Protein AF-A0A944V9R2-F1 (afdb_monomer)

pLDDT: mean 80.05, std 14.33, range [33.31, 97.25]

Mean predicted aligned error: 14.97 Å

Nearest PDB structures (foldseek):
  4h67-assembly4_G  TM=6.822E-01  e=5.560E-15  Saccharomyces cerevisiae
  3ksx-assembly1_A  TM=6.917E-01  e=5.456E-13  Xanthomonas citri pv. citri str. 306
  3un6-assembly1_A  TM=7.271E-01  e=2.587E-11  Staphylococcus aureus subsp. aureus NCTC 8325
  2x26-assembly2_B  TM=6.191E-01  e=8.454E-12  Escherichia coli K-12
  2x26-assembly1_A  TM=6.223E-01  e=5.662E-11  Escherichia coli K-12

Secondary structure (DSSP, 8-state):
--HHHHHHHHTTS-HHHHHHHHHHHHHHHHHHHIIIIIHHHHHHHHHHHHHHHHHHHHHHHHHHHHS--HHHHHHHHHHHHHHHHHTTTSS--HHHHHS-HHHHHHHHHHHHHHHT-EEEEEEEEEE--TTSSEEEEEEEEEE-HHHHHHHHHHHHT-TT--EEEEEEEPPPBTTBEEEEEEEEEEPP--------TT-PPEEEEE-SSGGGHHHHHHHHTTHHHHTT--EEEEE--SHHHHHHHHHHTS-SEEEE-HHHHHHHHHTT--EEEEEEEEEEEEEEEEEEETT-S--SGGGGTTSEEEEESSSSHHHHHHHHHHHHT--GGGSEEEEE-HHHHHHHHHHTSSSEEEESS--HHHHHHTTEEEEEEEEEEEEEEEEEEEEEHHHHHH-HHHHHHHHHHHHHHHHHHHTT-HHHHHHHHHHS--SSTTHHHHHHHH-B---HHHHHHHHH-HHHH-HHHHHHHHHHTT-------HHHHS-HHHHHHHHHHHH--

Solvent-accessible surface area (backbone atoms only — not comparable to full-atom values): 27155 Å² total; per-residue (Å²): 144,65,78,79,59,59,64,64,62,64,71,75,50,54,77,66,55,54,50,52,50,51,52,51,52,51,50,54,50,51,52,52,46,41,60,70,54,47,49,58,48,51,52,52,49,52,57,47,51,55,50,48,53,51,49,51,55,49,49,52,57,47,51,63,66,64,47,66,50,70,68,52,48,50,48,47,57,47,50,49,51,49,51,19,48,48,60,37,65,78,62,69,36,65,38,51,26,59,37,60,74,68,60,53,53,55,51,57,50,49,39,21,63,77,28,65,28,45,76,75,46,76,45,75,67,76,48,82,55,96,89,53,61,42,38,27,33,41,36,33,37,38,21,48,74,68,22,44,54,45,32,52,50,49,48,60,57,33,57,42,46,36,45,78,74,44,76,48,75,46,80,68,49,101,86,30,30,42,34,41,39,32,31,34,42,42,34,66,85,71,74,81,72,80,74,66,86,88,64,83,58,46,29,33,23,39,84,89,48,77,55,46,40,33,61,55,31,22,56,75,72,39,39,38,59,76,55,79,34,57,74,43,60,26,56,33,60,37,62,70,50,36,43,53,30,47,71,70,61,69,25,38,26,31,62,35,19,70,61,48,51,42,54,31,44,62,73,67,48,62,48,29,52,76,45,71,47,20,36,35,69,40,45,35,27,40,33,29,36,68,86,52,92,62,79,55,78,78,63,38,62,81,32,36,35,27,32,57,42,65,53,62,60,60,62,53,48,50,52,51,27,53,75,72,74,46,53,76,88,40,38,47,78,41,67,30,55,78,70,50,37,59,52,31,31,74,70,65,75,22,67,31,30,45,45,60,91,74,54,70,71,61,33,49,73,73,49,26,37,76,69,46,77,50,57,67,70,95,38,64,44,56,33,25,39,32,29,29,44,65,49,50,69,77,37,49,70,54,54,49,39,48,51,53,37,32,49,55,32,28,53,35,50,69,68,57,34,69,68,47,43,51,43,34,30,63,68,56,58,42,36,60,96,54,36,36,59,53,45,62,67,57,43,45,53,67,54,71,71,58,41,48,50,32,74,68,34,69,80,64,55,42,57,63,66,50,49,54,51,37,50,75,71,69,44,90,71,53,98,74,53,66,73,72,32,32,53,63,70,56,54,50,58,54,49,58,60,57,76,77,111

Foldseek 3Di:
DPVVVVVVVQVPDDPVVNVVVVVVVVVVVVVVCCVVPVVVVVVVVVVVVVVVVVVVVVVVVVVVVVPQDVVRVVVVVVVQQVVLVVVQFQDAQQQALQDDPVVVVVQLVVLCVLLVKDWDDKDWQPDDDPPAQWGKIKTKIWAAPSSVVSSVLSVCLPSQRKAWDDKDWDDDDDGGIMIMTMIIRHHPPDPDPPPPPPDDAAEEADFLALLCLLVQLLVVVCLLVVLVHHYRYHHCFALVSVLVCQVVVVHQWYKAFLVSVFVSVVSVFQKAFQFWRWKFFAKKFKKAFLPAPDQDPVVQFVFEEEEERHDCLVVLVLVVCVVVVHAPVRHHYDYDRPSVQLSCRVVVSGGIYIGPDDDQVSQVSSSMHGNDMDGPPRDITIMTIMGGPVSCVVPVSSVLSVVVSSLVLLVCLLVVPVSSLVSSCVNNVGGPPCSSVSSSVRIHRDHLVVRLVLLVDCVNVVSVVSQVSCVVSVHDGRPDDSCSRHPPVSSVVSVVVSVVD

Structure (mmCIF, N/CA/C/O backbone):
data_AF-A0A944V9R2-F1
#
_entry.id   AF-A0A944V9R2-F1
#
loop_
_atom_site.group_PDB
_atom_site.id
_atom_site.type_symbol
_atom_site.label_atom_id
_atom_site.label_alt_id
_atom_site.label_comp_id
_atom_site.label_asym_id
_atom_site.label_entity_id
_atom_site.label_seq_id
_atom_site.pdbx_PDB_ins_code
_atom_site.Cartn_x
_atom_site.Cartn_y
_atom_site.Cartn_z
_atom_site.occupancy
_atom_site.B_iso_or_equiv
_atom_site.auth_seq_id
_atom_site.auth_comp_id
_atom_site.auth_asym_id
_atom_site.auth_atom_id
_atom_site.pdbx_PDB_model_num
ATOM 1 N N . MET A 1 1 ? -3.590 116.584 5.215 1.00 44.97 1 MET A N 1
ATOM 2 C CA . MET A 1 1 ? -2.658 117.685 4.865 1.00 44.97 1 MET A CA 1
ATOM 3 C C . MET A 1 1 ? -1.221 117.370 5.314 1.00 44.97 1 MET A C 1
ATOM 5 O O . MET A 1 1 ? -0.633 118.137 6.057 1.00 44.97 1 MET A O 1
ATOM 9 N N . SER A 1 2 ? -0.635 116.249 4.869 1.00 48.84 2 SER A N 1
ATOM 10 C CA . SER A 1 2 ? 0.751 115.862 5.223 1.00 48.84 2 SER A CA 1
ATOM 11 C C . SER A 1 2 ? 1.578 115.396 4.008 1.00 48.84 2 SER A C 1
ATOM 13 O O . SER A 1 2 ? 2.791 115.563 4.000 1.00 48.84 2 SER A O 1
ATOM 15 N N . SER A 1 3 ? 0.943 114.962 2.909 1.00 48.09 3 SER A N 1
ATOM 16 C CA . SER A 1 3 ? 1.646 114.570 1.672 1.00 48.09 3 SER A CA 1
ATOM 17 C C . SER A 1 3 ? 2.225 115.739 0.859 1.00 48.09 3 SER A C 1
ATOM 19 O O . SER A 1 3 ? 3.111 115.531 0.037 1.00 48.09 3 SER A O 1
ATOM 21 N N . ALA A 1 4 ? 1.768 116.976 1.087 1.00 49.25 4 ALA A N 1
ATOM 22 C CA . ALA A 1 4 ? 2.236 118.150 0.342 1.00 49.25 4 ALA A CA 1
ATOM 23 C C . ALA A 1 4 ? 3.574 118.721 0.860 1.00 49.25 4 ALA A C 1
ATOM 25 O O . ALA A 1 4 ? 4.221 119.498 0.160 1.00 49.25 4 ALA A O 1
ATOM 26 N N . MET A 1 5 ? 4.015 118.337 2.066 1.00 49.12 5 MET A N 1
ATOM 27 C CA . MET A 1 5 ? 5.263 118.841 2.660 1.00 49.12 5 MET A CA 1
ATOM 28 C C . MET A 1 5 ? 6.480 117.962 2.342 1.00 49.12 5 MET A C 1
ATOM 30 O O . MET A 1 5 ? 7.598 118.466 2.250 1.00 49.12 5 MET A O 1
ATOM 34 N N . THR A 1 6 ? 6.276 116.667 2.094 1.00 52.25 6 THR A N 1
ATOM 35 C CA . THR A 1 6 ? 7.357 115.708 1.814 1.00 52.25 6 THR A CA 1
ATOM 36 C C . THR A 1 6 ? 8.039 115.973 0.467 1.00 52.25 6 THR A C 1
ATOM 38 O O . THR A 1 6 ? 9.244 115.769 0.331 1.00 52.25 6 THR A O 1
ATOM 41 N N . GLY A 1 7 ? 7.305 116.517 -0.512 1.00 53.50 7 GLY A N 1
ATOM 42 C CA . GLY A 1 7 ? 7.849 116.859 -1.831 1.00 53.50 7 GLY A CA 1
ATOM 43 C C . GLY A 1 7 ? 8.889 117.989 -1.817 1.00 53.50 7 GLY A C 1
ATOM 44 O O . GLY A 1 7 ? 9.796 117.981 -2.645 1.00 53.50 7 GLY A O 1
ATOM 45 N N . ARG A 1 8 ? 8.815 118.929 -0.858 1.00 54.03 8 ARG A N 1
ATOM 46 C CA . ARG A 1 8 ? 9.769 120.056 -0.755 1.00 54.03 8 ARG A CA 1
ATOM 47 C C . ARG A 1 8 ? 11.075 119.707 -0.038 1.00 54.03 8 ARG A C 1
ATOM 49 O O . ARG A 1 8 ? 12.083 120.357 -0.296 1.00 54.03 8 ARG A O 1
ATOM 56 N N . LEU A 1 9 ? 11.084 118.687 0.821 1.00 55.47 9 LEU A N 1
ATOM 57 C CA . LEU A 1 9 ? 12.296 118.242 1.527 1.00 55.47 9 LEU A CA 1
ATOM 58 C C . LEU A 1 9 ? 13.218 117.389 0.640 1.00 55.47 9 LEU A C 1
ATOM 60 O O . LEU A 1 9 ? 14.435 11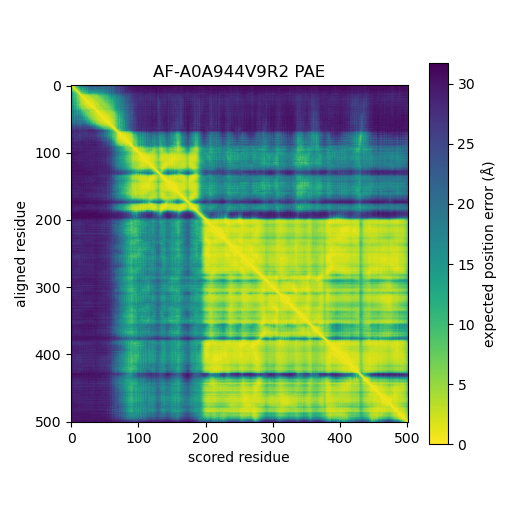7.431 0.796 1.00 55.47 9 LEU A O 1
ATOM 64 N N . LEU A 1 10 ? 12.664 116.669 -0.341 1.00 57.03 10 LEU A N 1
ATOM 65 C CA . LEU A 1 10 ? 13.446 115.854 -1.282 1.00 57.03 10 LEU A CA 1
ATOM 66 C C . LEU A 1 10 ? 14.134 116.684 -2.384 1.00 57.03 10 LEU A C 1
ATOM 68 O O . LEU A 1 10 ? 15.138 116.238 -2.944 1.00 57.03 10 LEU A O 1
ATOM 72 N N . SER A 1 11 ? 13.645 117.895 -2.687 1.00 59.62 11 SER A N 1
ATOM 73 C CA . SER A 1 11 ? 14.225 118.768 -3.723 1.00 59.62 11 SER A CA 1
ATOM 74 C C . SER A 1 11 ? 15.473 119.542 -3.280 1.00 59.62 11 SER A C 1
ATOM 76 O O . SER A 1 11 ? 16.235 119.979 -4.138 1.00 59.62 11 SER A O 1
ATOM 78 N N . SER A 1 12 ? 15.716 119.693 -1.971 1.00 60.75 12 SER A N 1
ATOM 79 C CA . SER A 1 12 ? 16.898 120.388 -1.426 1.00 60.75 12 SER A CA 1
ATOM 80 C C . SER A 1 12 ? 18.049 119.451 -1.040 1.00 60.75 12 SER A C 1
ATOM 82 O O . SER A 1 12 ? 19.065 119.910 -0.524 1.00 60.75 12 SER A O 1
ATOM 84 N N . MET A 1 13 ? 17.913 118.142 -1.274 1.00 66.00 13 MET A N 1
ATOM 85 C CA . MET A 1 13 ? 18.943 117.155 -0.942 1.00 66.00 13 MET A CA 1
ATOM 86 C C . MET A 1 13 ? 19.993 117.022 -2.049 1.00 66.00 13 MET A C 1
ATOM 88 O O . MET A 1 13 ? 19.675 116.903 -3.245 1.00 66.00 13 MET A O 1
ATOM 92 N N . THR A 1 14 ? 21.265 116.989 -1.645 1.00 74.62 14 THR A N 1
ATOM 93 C CA . THR A 1 14 ? 22.380 116.814 -2.578 1.00 74.62 14 THR A CA 1
ATOM 94 C C . THR A 1 14 ? 22.267 115.461 -3.303 1.00 74.62 14 THR A C 1
ATOM 96 O O . THR A 1 14 ? 21.642 114.522 -2.796 1.00 74.62 14 THR A O 1
ATOM 99 N N . PRO A 1 15 ? 22.837 115.311 -4.514 1.00 73.19 15 PRO A N 1
ATOM 100 C CA . PRO A 1 15 ? 22.752 114.056 -5.266 1.00 73.19 15 PRO A CA 1
ATOM 101 C C . PRO A 1 15 ? 23.300 112.840 -4.499 1.00 73.19 15 PRO A C 1
ATOM 103 O O . PRO A 1 15 ? 22.828 111.723 -4.710 1.00 73.19 15 PRO A O 1
ATOM 106 N N . ARG A 1 16 ? 24.276 113.053 -3.599 1.00 75.62 16 ARG A N 1
ATOM 107 C CA . ARG A 1 16 ? 24.830 112.005 -2.727 1.00 75.62 16 ARG A CA 1
ATOM 108 C C . ARG A 1 16 ? 23.812 111.539 -1.687 1.00 75.62 16 ARG A C 1
ATOM 110 O O . ARG A 1 16 ? 23.606 110.335 -1.568 1.00 75.62 16 ARG A O 1
ATOM 117 N N . ASP A 1 17 ? 23.113 112.461 -1.031 1.00 76.25 17 ASP A N 1
ATOM 118 C CA . ASP A 1 17 ? 22.132 112.124 0.011 1.00 76.25 17 ASP A CA 1
ATOM 119 C C . ASP A 1 17 ? 20.909 111.405 -0.566 1.00 76.25 17 ASP A C 1
ATOM 121 O O . ASP A 1 17 ? 20.413 110.448 0.023 1.00 76.25 17 ASP A O 1
ATOM 125 N N . ARG A 1 18 ? 20.470 111.782 -1.775 1.00 75.44 18 ARG A N 1
ATOM 126 C CA . ARG A 1 18 ? 19.395 111.066 -2.487 1.00 75.44 18 ARG A CA 1
ATOM 127 C C . ARG A 1 18 ? 19.779 109.633 -2.850 1.00 75.44 18 ARG A C 1
ATOM 129 O O . ARG A 1 18 ? 18.946 108.736 -2.734 1.00 75.44 18 ARG A O 1
ATOM 136 N N . ARG A 1 19 ? 21.033 109.395 -3.258 1.00 76.44 19 ARG A N 1
ATOM 137 C CA . ARG A 1 19 ? 21.536 108.030 -3.493 1.00 76.44 19 ARG A CA 1
ATOM 138 C C . ARG A 1 19 ? 21.630 107.236 -2.192 1.00 76.44 19 ARG A C 1
ATOM 140 O O . ARG A 1 19 ? 21.209 106.086 -2.178 1.00 76.44 19 ARG A O 1
ATOM 147 N N . ALA A 1 20 ? 22.119 107.844 -1.110 1.00 78.56 20 ALA A N 1
ATOM 148 C CA . ALA A 1 20 ? 22.187 107.194 0.197 1.00 78.56 20 ALA A CA 1
ATOM 149 C C . ALA A 1 20 ? 20.789 106.808 0.712 1.00 78.56 20 ALA A C 1
ATOM 151 O O . ALA A 1 20 ? 20.583 105.665 1.111 1.00 78.56 20 ALA A O 1
ATOM 152 N N . LEU A 1 21 ? 19.805 107.709 0.610 1.00 81.25 21 LEU A N 1
ATOM 153 C CA . LEU A 1 21 ? 18.418 107.431 0.991 1.00 81.25 21 LEU A CA 1
ATOM 154 C C . LEU A 1 21 ? 17.801 106.314 0.135 1.00 81.25 21 LEU A C 1
ATOM 156 O O . LEU A 1 21 ? 17.108 105.454 0.667 1.00 81.25 21 LEU A O 1
ATOM 160 N N . GLY A 1 22 ? 18.081 106.291 -1.173 1.00 79.56 22 GLY A N 1
ATOM 161 C CA . GLY A 1 22 ? 17.630 105.224 -2.069 1.00 79.56 22 GLY A CA 1
ATOM 162 C C . GLY A 1 22 ? 18.219 103.855 -1.717 1.00 79.56 22 GLY A C 1
ATOM 163 O O . GLY A 1 22 ? 17.495 102.863 -1.713 1.00 79.56 22 GLY A O 1
ATOM 164 N N . ILE A 1 23 ? 19.507 103.801 -1.357 1.00 82.56 23 ILE A N 1
ATOM 165 C CA . ILE A 1 23 ? 20.166 102.565 -0.907 1.00 82.56 23 ILE A CA 1
ATOM 166 C C . ILE A 1 23 ? 19.568 102.093 0.421 1.00 82.56 23 ILE A C 1
ATOM 168 O O . ILE A 1 23 ? 19.238 100.918 0.551 1.00 82.56 23 ILE A O 1
ATOM 172 N N . VAL A 1 24 ? 19.370 102.997 1.386 1.00 82.62 24 VAL A N 1
ATOM 173 C CA . VAL A 1 24 ? 18.773 102.657 2.688 1.00 82.62 24 VAL A CA 1
ATOM 174 C C . VAL A 1 24 ? 17.324 102.196 2.525 1.00 82.62 24 VAL A C 1
ATOM 176 O O . VAL A 1 24 ? 16.942 101.184 3.104 1.00 82.62 24 VAL A O 1
ATOM 179 N N . ALA A 1 25 ? 16.526 102.878 1.702 1.00 81.94 25 ALA A N 1
ATOM 180 C CA . ALA A 1 25 ? 15.152 102.474 1.415 1.00 81.94 25 ALA A CA 1
ATOM 181 C C . ALA A 1 25 ? 15.094 101.108 0.711 1.00 81.94 25 ALA A C 1
ATOM 183 O O . ALA A 1 25 ? 14.278 100.269 1.082 1.00 81.94 25 ALA A O 1
ATOM 184 N N . GLY A 1 26 ? 15.986 100.855 -0.252 1.00 84.81 26 GLY A N 1
ATOM 185 C CA . GLY A 1 26 ? 16.107 99.554 -0.911 1.00 84.81 26 GLY A CA 1
ATOM 186 C C . GLY A 1 26 ? 16.527 98.441 0.051 1.00 84.81 26 GLY A C 1
ATOM 187 O O . GLY A 1 26 ? 15.966 97.350 0.009 1.00 84.81 26 GLY A O 1
ATOM 188 N N . PHE A 1 27 ? 17.455 98.725 0.966 1.00 85.06 27 PHE A N 1
ATOM 189 C CA . PHE A 1 27 ? 17.895 97.778 1.989 1.00 85.06 27 PHE A CA 1
ATOM 190 C C . PHE A 1 27 ? 16.782 97.462 2.997 1.00 85.06 27 PHE A C 1
ATOM 192 O O . PHE A 1 27 ? 16.532 96.297 3.293 1.00 85.06 27 PHE A O 1
ATOM 199 N N . LEU A 1 28 ? 16.049 98.479 3.463 1.00 84.75 28 LEU A N 1
ATOM 200 C CA . LEU A 1 28 ? 14.886 98.290 4.335 1.00 84.75 28 LEU A CA 1
ATOM 201 C C . LEU A 1 28 ? 13.766 97.514 3.634 1.00 84.75 28 LEU A C 1
ATOM 203 O O . LEU A 1 28 ? 13.146 96.654 4.254 1.00 84.75 28 LEU A O 1
ATOM 207 N N . PHE A 1 29 ? 13.532 97.768 2.344 1.00 85.50 29 PHE A N 1
ATOM 208 C CA . PHE A 1 29 ? 12.572 97.001 1.554 1.00 85.50 29 PHE A CA 1
ATOM 209 C C . PHE A 1 29 ? 13.010 95.542 1.388 1.00 85.50 29 PHE A C 1
ATOM 211 O O . PHE A 1 29 ? 12.185 94.648 1.534 1.00 85.50 29 PHE A O 1
ATOM 218 N N . ALA A 1 30 ? 14.298 95.282 1.149 1.00 83.44 30 ALA A N 1
ATOM 219 C CA . ALA A 1 30 ? 14.833 93.925 1.065 1.00 83.44 30 ALA A CA 1
ATOM 220 C C . ALA A 1 30 ? 14.704 93.170 2.398 1.00 83.44 30 ALA A C 1
ATOM 222 O O . ALA A 1 30 ? 14.310 92.006 2.398 1.00 83.44 30 ALA A O 1
ATOM 223 N N . ILE A 1 31 ? 14.958 93.837 3.530 1.00 83.19 31 ILE A N 1
ATOM 224 C CA . ILE A 1 31 ? 14.744 93.261 4.866 1.00 83.19 31 ILE A CA 1
ATOM 225 C C . ILE A 1 31 ? 13.263 92.953 5.087 1.00 83.19 31 ILE A C 1
ATOM 227 O O . ILE A 1 31 ? 12.929 91.848 5.503 1.00 83.19 31 ILE A O 1
ATOM 231 N N . ALA A 1 32 ? 12.371 93.900 4.784 1.00 82.06 32 ALA A N 1
ATOM 232 C CA . ALA A 1 32 ? 10.932 93.697 4.929 1.00 82.06 32 ALA A CA 1
ATOM 233 C C . ALA A 1 32 ? 10.415 92.578 4.011 1.00 82.06 32 ALA A C 1
ATOM 235 O O . ALA A 1 32 ? 9.588 91.774 4.426 1.00 82.06 32 ALA A O 1
ATOM 236 N N . ALA A 1 33 ? 10.922 92.485 2.780 1.00 80.94 33 ALA A N 1
ATOM 237 C CA . ALA A 1 33 ? 10.593 91.403 1.860 1.00 80.94 33 ALA A CA 1
ATOM 238 C C . ALA A 1 33 ? 11.100 90.051 2.382 1.00 80.94 33 ALA A C 1
ATOM 240 O O . ALA A 1 33 ? 10.373 89.064 2.319 1.00 80.94 33 ALA A O 1
ATOM 241 N N . TYR A 1 34 ? 12.307 89.998 2.948 1.00 82.38 34 TYR A N 1
ATOM 242 C CA . TYR A 1 34 ? 12.855 88.778 3.539 1.00 82.38 34 TYR A CA 1
ATOM 243 C C . TYR A 1 34 ? 12.006 88.286 4.723 1.00 82.38 34 TYR A C 1
ATOM 245 O O . TYR A 1 34 ? 11.611 87.120 4.747 1.00 82.38 34 TYR A O 1
ATOM 253 N N . THR A 1 35 ? 11.647 89.175 5.655 1.00 80.94 35 THR A N 1
ATOM 254 C CA . THR A 1 35 ? 10.850 88.814 6.843 1.00 80.94 35 THR A CA 1
ATOM 255 C C . THR A 1 35 ? 9.388 88.507 6.514 1.00 80.94 35 THR A C 1
ATOM 257 O O . THR A 1 35 ? 8.779 87.647 7.140 1.00 80.94 35 THR A O 1
ATOM 260 N N . GLN A 1 36 ? 8.801 89.167 5.511 1.00 81.56 36 GLN A N 1
ATOM 261 C CA . GLN A 1 36 ? 7.392 88.957 5.147 1.00 81.56 36 GLN A CA 1
ATOM 262 C C . GLN A 1 36 ? 7.176 87.788 4.176 1.00 81.56 36 GLN A C 1
ATOM 264 O O . GLN A 1 36 ? 6.099 87.194 4.188 1.00 81.56 36 GLN A O 1
ATOM 269 N N . LEU A 1 37 ? 8.151 87.454 3.321 1.00 79.62 37 LEU A N 1
ATOM 270 C CA . LEU A 1 37 ? 7.985 86.419 2.287 1.00 79.62 37 LEU A CA 1
ATOM 271 C C . LEU A 1 37 ? 8.804 85.162 2.563 1.00 79.62 37 LEU A C 1
ATOM 273 O O . LEU A 1 37 ? 8.273 84.059 2.452 1.00 79.62 37 LEU A O 1
ATOM 277 N N . ILE A 1 38 ? 10.086 85.307 2.902 1.00 78.69 38 ILE A N 1
ATOM 278 C CA . ILE A 1 38 ? 11.012 84.169 2.970 1.00 78.69 38 ILE A CA 1
ATOM 279 C C . ILE A 1 38 ? 10.901 83.470 4.322 1.00 78.69 38 ILE A C 1
ATOM 281 O O . ILE A 1 38 ? 10.745 82.253 4.367 1.00 78.69 38 ILE A O 1
ATOM 285 N N . GLU A 1 39 ? 10.901 84.223 5.419 1.00 82.56 39 GLU A N 1
ATOM 286 C CA . GLU A 1 39 ? 10.833 83.661 6.773 1.00 82.56 39 GLU A CA 1
ATOM 287 C C . GLU A 1 39 ? 9.579 82.784 7.014 1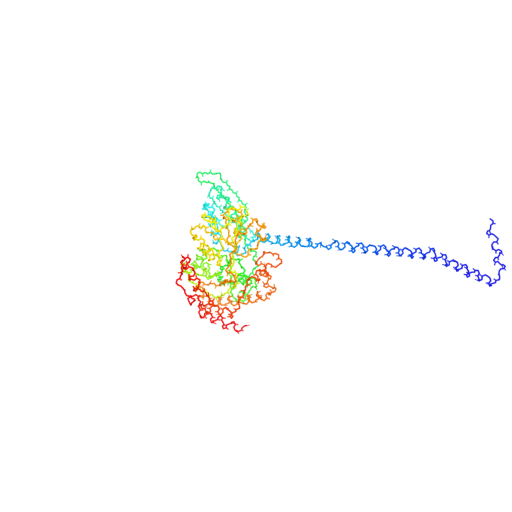.00 82.56 39 GLU A C 1
ATOM 289 O O . GLU A 1 39 ? 9.726 81.654 7.493 1.00 82.56 39 GLU A O 1
ATOM 294 N N . PRO A 1 40 ? 8.356 83.168 6.581 1.00 83.38 40 PRO A N 1
ATOM 295 C CA . PRO A 1 40 ? 7.179 82.307 6.716 1.00 83.38 40 PRO A CA 1
ATOM 296 C C . PRO A 1 40 ? 7.238 81.058 5.830 1.00 83.38 40 PRO A C 1
ATOM 298 O O . PRO A 1 40 ? 6.659 80.028 6.181 1.00 83.38 40 PRO A O 1
ATOM 301 N N . LEU A 1 41 ? 7.907 81.133 4.673 1.00 79.75 41 LEU A N 1
ATOM 302 C CA . LEU A 1 41 ? 8.103 79.985 3.785 1.00 79.75 41 LEU A CA 1
ATOM 303 C C . LEU A 1 41 ? 9.083 78.980 4.387 1.00 79.75 41 LEU A C 1
ATOM 305 O O . LEU A 1 41 ? 8.798 77.784 4.354 1.00 79.75 41 LEU A O 1
ATOM 309 N N . VAL A 1 42 ? 10.179 79.453 4.985 1.00 80.50 42 VAL A N 1
ATOM 310 C CA . VAL A 1 42 ? 11.137 78.603 5.706 1.00 80.50 42 VAL A CA 1
ATOM 311 C C . VAL A 1 42 ? 10.436 77.901 6.867 1.00 80.50 42 VAL A C 1
ATOM 313 O O . VAL A 1 42 ? 10.475 76.676 6.945 1.00 80.50 42 VAL A O 1
ATOM 316 N N . PHE A 1 43 ? 9.666 78.632 7.677 1.00 82.38 43 PHE A N 1
ATOM 317 C CA . PHE A 1 43 ? 8.908 78.038 8.781 1.00 82.38 43 PHE A CA 1
ATOM 318 C C . PHE A 1 43 ? 7.861 77.011 8.307 1.00 82.38 43 PHE A C 1
ATOM 320 O O . PHE A 1 43 ? 7.662 75.950 8.909 1.00 82.38 43 PHE A O 1
ATOM 327 N N . ARG A 1 44 ? 7.174 77.279 7.187 1.00 82.31 44 ARG A N 1
ATOM 328 C CA . ARG A 1 44 ? 6.249 76.309 6.575 1.00 82.31 44 ARG A CA 1
ATOM 329 C C . ARG A 1 44 ? 6.972 75.069 6.055 1.00 82.31 44 ARG A C 1
ATOM 331 O O . ARG A 1 44 ? 6.429 73.976 6.180 1.00 82.31 44 ARG A O 1
ATOM 338 N N . PHE A 1 45 ? 8.164 75.227 5.493 1.00 82.56 45 PHE A N 1
ATOM 339 C CA . PHE A 1 45 ? 8.965 74.120 4.988 1.00 82.56 45 PHE A CA 1
ATOM 340 C C . PHE A 1 45 ? 9.507 73.248 6.127 1.00 82.56 45 PHE A C 1
ATOM 342 O O . PHE A 1 45 ? 9.331 72.032 6.094 1.00 82.56 45 PHE A O 1
ATOM 349 N N . GLU A 1 46 ? 10.057 73.855 7.180 1.00 86.06 46 GLU A N 1
ATOM 350 C CA . GLU A 1 46 ? 10.519 73.145 8.379 1.00 86.06 46 GLU A CA 1
ATOM 351 C C . GLU A 1 46 ? 9.365 72.411 9.072 1.00 86.06 46 GLU A C 1
ATOM 353 O O . GLU A 1 46 ? 9.455 71.214 9.340 1.00 86.06 46 GLU A O 1
ATOM 358 N N . SER A 1 47 ? 8.216 73.069 9.254 1.00 83.81 47 SER A N 1
ATOM 359 C CA . SER A 1 47 ? 7.039 72.415 9.845 1.00 83.81 47 SER A CA 1
ATOM 360 C C . SER A 1 47 ? 6.423 71.326 8.954 1.00 83.81 47 SER A C 1
ATOM 362 O O . SER A 1 47 ? 5.736 70.434 9.464 1.00 83.81 47 SER A O 1
ATOM 364 N N . ALA A 1 48 ? 6.636 71.371 7.635 1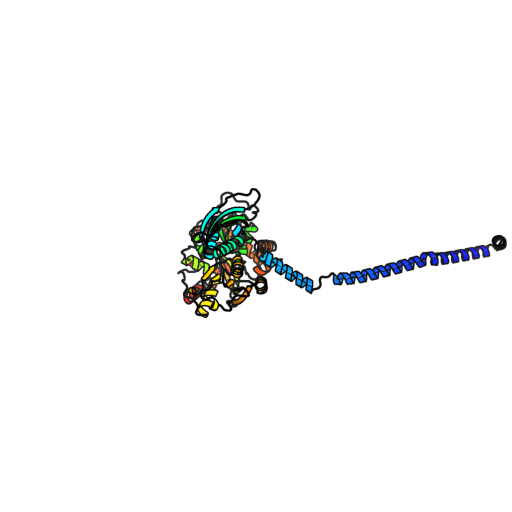.00 82.12 48 ALA A N 1
ATOM 365 C CA . ALA A 1 48 ? 6.264 70.295 6.720 1.00 82.12 48 ALA A CA 1
ATOM 366 C C . ALA A 1 48 ? 7.243 69.114 6.813 1.00 82.12 48 ALA A C 1
ATOM 368 O O . ALA A 1 48 ? 6.795 67.967 6.854 1.00 82.12 48 ALA A O 1
ATOM 369 N N . LEU A 1 49 ? 8.548 69.384 6.924 1.00 83.31 49 LEU A N 1
ATOM 370 C CA . LEU A 1 49 ? 9.575 68.371 7.175 1.00 83.31 49 LEU A CA 1
ATOM 371 C C . LEU A 1 49 ? 9.332 67.650 8.503 1.00 83.31 49 LEU A C 1
ATOM 373 O O . LEU A 1 49 ? 9.272 66.428 8.521 1.00 83.31 49 LEU A O 1
ATOM 377 N N . GLU A 1 50 ? 9.062 68.372 9.591 1.00 86.62 50 GLU A N 1
ATOM 378 C CA . GLU A 1 50 ? 8.744 67.757 10.887 1.00 86.62 50 GLU A CA 1
ATOM 379 C C . GLU A 1 50 ? 7.457 66.922 10.863 1.00 86.62 50 GLU A C 1
ATOM 381 O O . GLU A 1 50 ? 7.333 65.923 11.578 1.00 86.62 50 GLU A O 1
ATOM 386 N N . ARG A 1 51 ? 6.454 67.335 10.076 1.00 84.00 51 ARG A N 1
ATOM 387 C CA . ARG A 1 51 ? 5.233 66.540 9.877 1.00 84.00 51 ARG A CA 1
ATOM 388 C C . ARG A 1 51 ? 5.525 65.267 9.096 1.00 84.00 51 ARG A C 1
ATOM 390 O O . ARG A 1 51 ? 5.006 64.219 9.474 1.00 84.00 51 ARG A O 1
ATOM 397 N N . ARG A 1 52 ? 6.359 65.345 8.056 1.00 82.31 52 ARG A N 1
ATOM 398 C CA . ARG A 1 52 ? 6.809 64.183 7.287 1.00 82.31 52 ARG A CA 1
ATOM 399 C C . ARG A 1 52 ? 7.611 63.221 8.164 1.00 82.31 52 ARG A C 1
ATOM 401 O O . ARG A 1 52 ? 7.268 62.049 8.204 1.00 82.31 52 ARG A O 1
ATOM 408 N N . ASP A 1 53 ? 8.577 63.714 8.932 1.00 83.00 53 ASP A N 1
ATOM 409 C CA . ASP A 1 53 ? 9.384 62.908 9.857 1.00 83.00 53 ASP A CA 1
ATOM 410 C C . ASP A 1 53 ? 8.520 62.210 10.914 1.00 83.00 53 ASP A C 1
ATOM 412 O O . ASP A 1 53 ? 8.704 61.030 11.212 1.00 83.00 53 ASP A O 1
ATOM 416 N N . ARG A 1 54 ? 7.530 62.917 11.478 1.00 83.56 54 ARG A N 1
ATOM 417 C CA . ARG A 1 54 ? 6.564 62.309 12.405 1.00 83.56 54 ARG A CA 1
ATOM 418 C C . ARG A 1 54 ? 5.695 61.259 11.724 1.00 83.56 54 ARG A C 1
ATOM 420 O O . ARG A 1 54 ? 5.430 60.228 12.337 1.00 83.56 54 ARG A O 1
ATOM 427 N N . ALA A 1 55 ? 5.265 61.497 10.487 1.00 76.75 55 ALA A N 1
ATOM 428 C CA . ALA A 1 55 ? 4.496 60.531 9.712 1.00 76.75 55 ALA A CA 1
ATOM 429 C C . ALA A 1 55 ? 5.331 59.293 9.344 1.00 76.75 55 ALA A C 1
ATOM 431 O O . ALA A 1 55 ? 4.820 58.185 9.455 1.00 76.75 55 ALA A O 1
ATOM 432 N N . GLU A 1 56 ? 6.610 59.453 8.991 1.00 77.62 56 GLU A N 1
ATOM 433 C CA . GLU A 1 56 ? 7.545 58.352 8.725 1.00 77.62 56 GLU A CA 1
ATOM 434 C C . GLU A 1 56 ? 7.861 57.556 10.001 1.00 77.62 56 GLU A C 1
ATOM 436 O O . GLU A 1 56 ? 7.835 56.329 9.979 1.00 77.62 56 GLU A O 1
ATOM 441 N N . ARG A 1 57 ? 8.063 58.210 11.154 1.00 76.56 57 ARG A N 1
ATOM 442 C CA . ARG A 1 57 ? 8.237 57.509 12.444 1.00 76.56 57 ARG A CA 1
ATOM 443 C C . ARG A 1 57 ? 6.965 56.783 12.882 1.00 76.56 57 ARG A C 1
ATOM 445 O O . ARG A 1 57 ? 7.039 55.666 13.393 1.00 76.56 57 ARG A O 1
ATOM 452 N N . ALA A 1 58 ? 5.796 57.386 12.663 1.00 73.06 58 ALA A N 1
ATOM 453 C CA . ALA A 1 58 ? 4.517 56.731 12.912 1.00 73.06 58 ALA A CA 1
ATOM 454 C C . ALA A 1 58 ? 4.316 55.538 11.966 1.00 73.06 58 ALA A C 1
ATOM 456 O O . ALA A 1 58 ? 3.955 54.460 12.434 1.00 73.06 58 ALA A O 1
ATOM 457 N N . SER A 1 59 ? 4.599 55.687 10.665 1.00 62.75 59 SER A N 1
ATOM 458 C CA . SER A 1 59 ? 4.468 54.608 9.680 1.00 62.75 59 SER A CA 1
ATOM 459 C C . SER A 1 59 ? 5.465 53.477 9.931 1.00 62.75 59 SER A C 1
ATOM 461 O O . SER A 1 59 ? 5.077 52.321 9.819 1.00 62.75 59 SER A O 1
ATOM 463 N N . ALA A 1 60 ? 6.691 53.771 10.377 1.00 63.66 60 ALA A N 1
ATOM 464 C CA . ALA A 1 60 ? 7.664 52.767 10.803 1.00 63.66 60 ALA A CA 1
ATOM 465 C C . ALA A 1 60 ? 7.162 51.969 12.022 1.00 63.66 60 ALA A C 1
ATOM 467 O O . ALA A 1 60 ? 7.264 50.742 12.047 1.00 63.66 60 ALA A O 1
ATOM 468 N N . GLY A 1 61 ? 6.531 52.641 12.994 1.00 60.28 61 GLY A N 1
ATOM 469 C CA . GLY A 1 61 ? 5.863 51.985 14.122 1.00 60.28 61 GLY A CA 1
ATOM 470 C C . GLY A 1 61 ? 4.648 51.141 13.708 1.00 60.28 61 GLY A C 1
ATOM 471 O O . GLY A 1 61 ? 4.413 50.072 14.275 1.00 60.28 61 GLY A O 1
ATOM 472 N N . TYR A 1 62 ? 3.892 51.573 12.692 1.00 55.34 62 TYR A N 1
ATOM 473 C CA . TYR A 1 62 ? 2.808 50.780 12.100 1.00 55.34 62 TYR A CA 1
ATOM 474 C C . TYR A 1 62 ? 3.335 49.597 11.274 1.00 55.34 62 TYR A C 1
ATOM 476 O O . TYR A 1 62 ? 2.788 48.507 11.391 1.00 55.34 62 TYR A O 1
ATOM 484 N N . ALA A 1 63 ? 4.428 49.747 10.523 1.00 50.34 63 ALA A N 1
ATOM 485 C CA . ALA A 1 63 ? 5.070 48.667 9.772 1.00 50.34 63 ALA A CA 1
ATOM 486 C C . ALA A 1 63 ? 5.592 47.559 10.703 1.00 50.34 63 ALA A C 1
ATOM 488 O O . ALA A 1 63 ? 5.474 46.376 10.389 1.00 50.34 63 ALA A O 1
ATOM 489 N N . GLN A 1 64 ? 6.072 47.922 11.897 1.00 51.88 64 GLN A N 1
ATOM 490 C CA . GLN A 1 64 ? 6.430 46.962 12.947 1.00 51.88 64 GLN A CA 1
ATOM 491 C C . GLN A 1 64 ? 5.215 46.240 13.555 1.00 51.88 64 GLN A C 1
ATOM 493 O O . GLN A 1 64 ? 5.351 45.099 13.986 1.00 51.88 64 GLN A O 1
ATOM 498 N N . LYS A 1 65 ? 4.030 46.869 13.567 1.00 48.59 65 LYS A N 1
ATOM 499 C CA . LYS A 1 65 ? 2.759 46.240 13.981 1.00 48.59 65 LYS A CA 1
ATOM 500 C C . LYS A 1 65 ? 2.092 45.413 12.873 1.00 48.59 65 LYS A C 1
ATOM 502 O O . LYS A 1 65 ? 1.278 44.550 13.189 1.00 48.59 65 LYS A O 1
ATOM 507 N N . ILE A 1 66 ? 2.405 45.693 11.604 1.00 48.75 66 ILE A N 1
ATOM 508 C CA . ILE A 1 66 ? 1.884 44.987 10.419 1.00 48.75 66 ILE A CA 1
ATOM 509 C C . ILE A 1 66 ? 2.761 43.785 10.040 1.00 48.75 66 ILE A C 1
ATOM 511 O O . ILE A 1 66 ? 2.255 42.856 9.414 1.00 48.75 66 ILE A O 1
ATOM 515 N N . ARG A 1 67 ? 4.029 43.722 10.480 1.00 53.47 67 ARG A N 1
ATOM 516 C CA . ARG A 1 67 ? 4.734 42.433 10.571 1.00 53.47 67 ARG A CA 1
ATOM 517 C C . ARG A 1 67 ? 3.894 41.532 11.465 1.00 53.47 67 ARG A C 1
ATOM 519 O O . ARG A 1 67 ? 3.731 41.825 12.650 1.00 53.47 67 ARG A O 1
ATOM 526 N N . MET A 1 68 ? 3.288 40.510 10.863 1.00 53.81 68 MET A N 1
ATOM 527 C CA . MET A 1 68 ? 2.519 39.494 11.564 1.00 53.81 68 MET A CA 1
ATOM 528 C C . MET A 1 68 ? 3.284 39.124 12.839 1.00 53.81 68 MET A C 1
ATOM 530 O O . MET A 1 68 ? 4.466 38.800 12.796 1.00 53.81 68 MET A O 1
ATOM 534 N N . LEU A 1 69 ? 2.646 39.278 14.004 1.00 60.03 69 LEU A N 1
ATOM 535 C CA . LEU A 1 69 ? 3.258 38.888 15.276 1.00 60.03 69 LEU A CA 1
ATOM 536 C C . LEU A 1 69 ? 3.806 37.458 15.115 1.00 60.03 69 LEU A C 1
ATOM 538 O O . LEU A 1 69 ? 3.070 36.638 14.568 1.00 60.03 69 LEU A O 1
ATOM 542 N N . PRO A 1 70 ? 4.995 37.102 15.633 1.00 60.56 70 PRO A N 1
ATOM 543 C CA . PRO A 1 70 ? 5.539 35.745 15.494 1.00 60.56 70 PRO A CA 1
ATOM 544 C C . PRO A 1 70 ? 4.548 34.648 15.918 1.00 60.56 70 PRO A C 1
ATOM 546 O O . PRO A 1 70 ? 4.512 33.565 15.351 1.00 60.56 70 PRO A O 1
ATOM 549 N N . ARG A 1 71 ? 3.658 34.956 16.876 1.00 59.28 71 ARG A N 1
ATOM 550 C CA . ARG A 1 71 ? 2.541 34.086 17.284 1.00 59.28 71 ARG A CA 1
ATOM 551 C C . ARG A 1 71 ? 1.459 33.910 16.214 1.00 59.28 71 ARG A C 1
ATOM 553 O O . ARG A 1 71 ? 0.879 32.840 16.131 1.00 59.28 71 ARG A O 1
ATOM 560 N N . ARG A 1 72 ? 1.150 34.949 15.434 1.00 59.06 72 ARG A N 1
ATOM 561 C CA . ARG A 1 72 ? 0.204 34.888 14.309 1.00 59.06 72 ARG A CA 1
ATOM 562 C C . ARG A 1 72 ? 0.819 34.211 13.093 1.00 59.06 72 ARG A C 1
ATOM 564 O O . ARG A 1 72 ? 0.105 33.456 12.463 1.00 59.06 72 ARG A O 1
ATOM 571 N N . GLU A 1 73 ? 2.105 34.416 12.811 1.00 63.03 73 GLU A N 1
ATOM 572 C CA . GLU A 1 73 ? 2.821 33.649 11.776 1.00 63.03 73 GLU A CA 1
ATOM 573 C C . GLU A 1 73 ? 2.874 32.170 12.150 1.00 63.03 73 GLU A C 1
ATOM 575 O O . GLU A 1 73 ? 2.510 31.319 11.349 1.00 63.03 73 GLU A O 1
ATOM 580 N N . HIS A 1 74 ? 3.212 31.864 13.405 1.00 63.47 74 HIS A N 1
ATOM 581 C CA . HIS A 1 74 ? 3.173 30.498 13.912 1.00 63.47 74 HIS A CA 1
ATOM 582 C C . HIS A 1 74 ? 1.760 29.907 13.847 1.00 63.47 74 HIS A C 1
ATOM 584 O O . HIS A 1 74 ? 1.599 28.772 13.413 1.00 63.47 74 HIS A O 1
ATOM 590 N N . ARG A 1 75 ? 0.728 30.666 14.246 1.00 65.75 75 ARG A N 1
ATOM 591 C CA . ARG A 1 75 ? -0.665 30.200 14.198 1.00 65.75 75 ARG A CA 1
ATOM 592 C C . ARG A 1 75 ? -1.184 30.057 12.770 1.00 65.75 75 ARG A C 1
ATOM 594 O O . ARG A 1 75 ? -1.959 29.151 12.514 1.00 65.75 75 ARG A O 1
ATOM 601 N N . LEU A 1 76 ? -0.771 30.922 11.850 1.00 62.28 76 LEU A N 1
ATOM 602 C CA . LEU A 1 76 ? -1.106 30.815 10.435 1.00 62.28 76 LEU A CA 1
ATOM 603 C C . LEU A 1 76 ? -0.416 29.597 9.819 1.00 62.28 76 LEU A C 1
ATOM 605 O O . LEU A 1 76 ? -1.093 28.798 9.199 1.00 62.28 76 LEU A O 1
ATOM 609 N N . ALA A 1 77 ? 0.873 29.383 10.086 1.00 61.69 77 ALA A N 1
ATOM 610 C CA . ALA A 1 77 ? 1.594 28.192 9.639 1.00 61.69 77 ALA A CA 1
ATOM 611 C C . ALA A 1 77 ? 1.034 26.898 10.259 1.00 61.69 77 ALA A C 1
ATOM 613 O O . ALA A 1 77 ? 1.089 25.828 9.658 1.00 61.69 77 ALA A O 1
ATOM 614 N N . GLU A 1 78 ? 0.511 26.958 11.483 1.00 59.62 78 GLU A N 1
ATOM 615 C CA . GLU A 1 78 ? -0.244 25.870 12.111 1.00 59.62 78 GLU A CA 1
ATOM 616 C C . GLU A 1 78 ? -1.580 25.635 11.387 1.00 59.62 78 GLU A C 1
ATOM 618 O O . GLU A 1 78 ? -1.803 24.532 10.905 1.00 59.62 78 GLU A O 1
ATOM 623 N N . LEU A 1 79 ? -2.401 26.672 11.192 1.00 57.88 79 LEU A N 1
ATOM 624 C CA . LEU A 1 79 ? -3.688 26.599 10.485 1.00 57.88 79 LEU A CA 1
ATOM 625 C C . LEU A 1 79 ? -3.549 26.184 9.014 1.00 57.88 79 LEU A C 1
ATOM 627 O O . LEU A 1 79 ? -4.395 25.471 8.487 1.00 57.88 79 LEU A O 1
ATOM 631 N N . GLU A 1 80 ? -2.494 26.616 8.333 1.00 55.44 80 GLU A N 1
ATOM 632 C CA . GLU A 1 80 ? -2.186 26.200 6.969 1.00 55.44 80 GLU A CA 1
ATOM 633 C C . GLU A 1 80 ? -1.814 24.720 6.951 1.00 55.44 80 GLU A C 1
ATOM 635 O O . GLU A 1 80 ? -2.315 23.987 6.102 1.00 55.44 80 GLU A O 1
ATOM 640 N N . ARG A 1 81 ? -0.986 24.251 7.900 1.00 52.12 81 ARG A N 1
ATOM 641 C CA . ARG A 1 81 ? -0.690 22.816 8.060 1.00 52.12 81 ARG A CA 1
ATOM 642 C C . ARG A 1 81 ? -1.957 22.014 8.362 1.00 52.12 81 ARG A C 1
ATOM 644 O O . ARG A 1 81 ? -2.140 20.960 7.763 1.00 52.12 81 ARG A O 1
ATOM 651 N N . GLU A 1 82 ? -2.845 22.527 9.212 1.00 52.44 82 GLU A N 1
ATOM 652 C CA . GLU A 1 82 ? -4.146 21.921 9.535 1.00 52.44 82 GLU A CA 1
ATOM 653 C C . GLU A 1 82 ? -5.066 21.843 8.304 1.00 52.44 82 GLU A C 1
ATOM 655 O O . GLU A 1 82 ? -5.552 20.769 7.951 1.00 52.44 82 GLU A O 1
ATOM 660 N N . MET A 1 83 ? -5.272 22.959 7.598 1.00 46.09 83 MET A N 1
ATOM 661 C CA . MET A 1 83 ? -6.105 23.023 6.391 1.00 46.09 83 MET A CA 1
ATOM 662 C C . MET A 1 83 ? -5.576 22.089 5.307 1.00 46.09 83 MET A C 1
ATOM 664 O O . MET A 1 83 ? -6.344 21.464 4.575 1.00 46.09 83 MET A O 1
ATOM 668 N N . SER A 1 84 ? -4.263 21.970 5.213 1.00 48.69 84 SER A N 1
ATOM 669 C CA . SER A 1 84 ? -3.631 21.098 4.247 1.00 48.69 84 SER A CA 1
ATOM 670 C C . SER A 1 84 ? -3.613 19.642 4.668 1.00 48.69 84 SER A C 1
ATOM 672 O O . SER A 1 84 ? -3.608 18.803 3.787 1.00 48.69 84 SER A O 1
ATOM 674 N N . ALA A 1 85 ? -3.702 19.309 5.955 1.00 47.50 85 ALA A N 1
ATOM 675 C CA . ALA A 1 85 ? -4.003 17.953 6.422 1.00 47.50 85 ALA A CA 1
ATOM 676 C C . ALA A 1 85 ? -5.492 17.574 6.238 1.00 47.50 85 ALA A C 1
ATOM 678 O O . ALA A 1 85 ? -5.817 16.401 6.099 1.00 47.50 85 ALA A O 1
ATOM 679 N N . LEU A 1 86 ? -6.396 18.556 6.156 1.00 46.22 86 LEU A N 1
ATOM 680 C CA . LEU A 1 86 ? -7.833 18.384 5.865 1.00 46.22 86 LEU A CA 1
ATOM 681 C C . LEU A 1 86 ? -8.146 18.235 4.373 1.00 46.22 86 LEU A C 1
ATOM 683 O O . LEU A 1 86 ? -8.767 17.271 3.936 1.00 46.22 86 LEU A O 1
ATOM 687 N N . ARG A 1 87 ? -7.654 19.172 3.554 1.00 46.91 87 ARG A N 1
ATOM 688 C CA . ARG A 1 87 ? -7.515 18.975 2.098 1.00 46.91 87 ARG A CA 1
ATOM 689 C C . ARG A 1 87 ? -6.600 17.817 1.772 1.00 46.91 87 ARG A C 1
ATOM 691 O O . ARG A 1 87 ? -6.544 17.448 0.610 1.00 46.91 87 ARG A O 1
ATOM 698 N N . ALA A 1 88 ? -5.889 17.393 2.813 1.00 47.88 88 ALA A N 1
ATOM 699 C CA . ALA A 1 88 ? -5.139 16.208 3.152 1.00 47.88 88 ALA A CA 1
ATOM 700 C C . ALA A 1 88 ? -5.892 14.916 3.433 1.00 47.88 88 ALA A C 1
ATOM 702 O O . ALA A 1 88 ? -5.289 13.888 3.721 1.00 47.88 88 ALA A O 1
ATOM 703 N N . TYR A 1 89 ? -7.208 14.958 3.426 1.00 49.22 89 TYR A N 1
ATOM 704 C CA . TYR A 1 89 ? -8.020 13.828 3.839 1.00 49.22 89 TYR A CA 1
ATOM 705 C C . TYR A 1 89 ? -9.193 13.533 2.877 1.00 49.22 89 TYR A C 1
ATOM 707 O O . TYR A 1 89 ? -9.521 12.372 2.639 1.00 49.22 89 TYR A O 1
ATOM 715 N N . PHE A 1 90 ? -9.765 14.560 2.245 1.00 50.59 90 PHE A N 1
ATOM 716 C CA . PHE A 1 90 ? -10.969 14.513 1.396 1.00 50.59 90 PHE A CA 1
ATOM 717 C C . PHE A 1 90 ? -10.832 14.421 -0.141 1.00 50.59 90 PHE A C 1
ATOM 719 O O . PHE A 1 90 ? -11.821 14.612 -0.837 1.00 50.59 90 PHE A O 1
ATOM 726 N N . ALA A 1 91 ? -9.671 14.187 -0.721 1.00 53.09 91 ALA A N 1
ATOM 727 C CA . ALA A 1 91 ? -9.449 14.282 -2.159 1.00 53.09 91 ALA A CA 1
ATOM 728 C C . ALA A 1 91 ? -9.293 12.891 -2.740 1.00 53.09 91 ALA A C 1
ATOM 730 O O . ALA A 1 91 ? -9.065 11.937 -1.995 1.00 53.09 91 ALA A O 1
ATOM 731 N N . PRO A 1 92 ? -9.478 12.767 -4.047 1.00 55.88 92 PRO A N 1
ATOM 732 C CA . PRO A 1 92 ? -9.643 11.465 -4.638 1.00 55.88 92 PRO A CA 1
ATOM 733 C C . PRO A 1 92 ? -8.353 10.658 -4.652 1.00 55.88 92 PRO A C 1
ATOM 735 O O . PRO A 1 92 ? -7.258 11.212 -4.766 1.00 55.88 92 PRO A O 1
ATOM 738 N N . ASP A 1 93 ? -8.503 9.344 -4.535 1.00 63.06 93 ASP A N 1
ATOM 739 C CA . ASP A 1 93 ? -7.451 8.400 -4.873 1.00 63.06 93 ASP A CA 1
ATOM 740 C C . ASP A 1 93 ? -7.449 8.206 -6.395 1.00 63.06 93 ASP A C 1
ATOM 742 O O . ASP A 1 93 ? -8.370 7.627 -6.971 1.00 63.06 93 ASP A O 1
ATOM 746 N N . VAL A 1 94 ? -6.414 8.728 -7.056 1.00 64.38 94 VAL A N 1
ATOM 747 C CA . VAL A 1 94 ? -6.304 8.711 -8.521 1.00 64.38 94 VAL A CA 1
ATOM 748 C C . VAL A 1 94 ? -6.197 7.284 -9.060 1.00 64.38 94 VAL A C 1
ATOM 750 O O . VAL A 1 94 ? -6.714 7.017 -10.143 1.00 64.38 94 VAL A O 1
ATOM 753 N N . ALA A 1 95 ? -5.564 6.357 -8.332 1.00 60.28 95 ALA A N 1
ATOM 754 C CA . ALA A 1 95 ? -5.515 4.956 -8.746 1.00 60.28 95 ALA A CA 1
ATOM 755 C C . ALA A 1 95 ? -6.911 4.338 -8.657 1.00 60.28 95 ALA A C 1
ATOM 757 O O . ALA A 1 95 ? -7.362 3.723 -9.617 1.00 60.28 95 ALA A O 1
ATOM 758 N N . ALA A 1 96 ? -7.638 4.587 -7.564 1.00 63.59 96 ALA A N 1
ATOM 759 C CA . ALA A 1 96 ? -9.011 4.105 -7.425 1.00 63.59 96 ALA A CA 1
ATOM 760 C C . ALA A 1 96 ? -9.936 4.660 -8.517 1.00 63.59 96 ALA A C 1
ATOM 762 O O . ALA A 1 96 ? -10.682 3.896 -9.121 1.00 63.59 96 ALA A O 1
ATOM 763 N N . GLN A 1 97 ? -9.844 5.955 -8.832 1.00 71.62 97 GLN A N 1
ATOM 764 C CA . GLN A 1 97 ? -10.650 6.578 -9.891 1.00 71.62 97 GLN A CA 1
ATOM 765 C C . GLN A 1 97 ? -10.288 6.104 -11.305 1.00 71.62 97 GLN A C 1
ATOM 767 O O . GLN A 1 97 ? -11.144 6.062 -12.184 1.00 71.62 97 GLN A O 1
ATOM 772 N N . SER A 1 98 ? -9.015 5.782 -11.553 1.00 65.06 98 SER A N 1
ATOM 773 C CA . SER A 1 98 ? -8.560 5.265 -12.854 1.00 65.06 98 SER A CA 1
ATOM 774 C C . SER A 1 98 ? -8.763 3.759 -13.014 1.00 65.06 98 SER A C 1
ATOM 776 O O . SER A 1 98 ? -8.534 3.232 -14.103 1.00 65.06 98 SER A O 1
ATOM 778 N N . ALA A 1 99 ? -9.204 3.063 -11.964 1.00 63.78 99 ALA A N 1
ATOM 779 C CA . ALA A 1 99 ? -9.344 1.621 -12.001 1.00 63.78 99 ALA A CA 1
ATOM 780 C C . ALA A 1 99 ? -10.547 1.165 -12.861 1.00 63.78 99 ALA A C 1
ATOM 782 O O . ALA A 1 99 ? -11.584 1.841 -12.892 1.00 63.78 99 ALA A O 1
ATOM 783 N N . PRO A 1 100 ? -10.448 -0.005 -13.522 1.00 67.12 100 PRO A N 1
ATOM 784 C CA . PRO A 1 100 ? -11.503 -0.606 -14.335 1.00 67.12 100 PRO A CA 1
ATOM 785 C C . PRO A 1 100 ? -12.823 -0.802 -13.586 1.00 67.12 100 PRO A C 1
ATOM 787 O O . PRO A 1 100 ? -12.892 -0.760 -12.356 1.00 67.12 100 PRO A O 1
ATOM 790 N N . THR A 1 101 ? -13.893 -1.045 -14.341 1.00 70.19 101 THR A N 1
ATOM 791 C CA . THR A 1 101 ? -15.264 -1.149 -13.799 1.00 70.19 101 THR A CA 1
ATOM 792 C C . THR A 1 101 ? -15.451 -2.389 -12.932 1.00 70.19 101 THR A C 1
ATOM 794 O O . THR A 1 101 ? -16.267 -2.400 -12.021 1.00 70.19 101 THR A O 1
ATOM 797 N N . GLU A 1 102 ? -14.668 -3.425 -13.180 1.00 68.62 102 GLU A N 1
ATOM 798 C CA . GLU A 1 102 ? -14.630 -4.669 -12.425 1.00 68.62 102 GLU A CA 1
ATOM 799 C C . GLU A 1 102 ? -14.256 -4.393 -10.962 1.00 68.62 102 GLU A C 1
ATOM 801 O O . GLU A 1 102 ? -14.955 -4.827 -10.047 1.00 68.62 102 GLU A O 1
ATOM 806 N N . SER A 1 103 ? -13.253 -3.537 -10.738 1.00 70.38 103 SER A N 1
ATOM 807 C CA . SER A 1 103 ? -12.811 -3.159 -9.389 1.00 70.38 103 SER A CA 1
ATOM 808 C C . SER A 1 103 ? -13.872 -2.409 -8.572 1.00 70.38 103 SER A C 1
ATOM 810 O O . SER A 1 103 ? -13.884 -2.511 -7.346 1.00 70.38 103 SER A O 1
ATOM 812 N N . LEU A 1 104 ? -14.791 -1.694 -9.236 1.00 81.06 104 LEU A N 1
ATOM 813 C CA . LEU A 1 104 ? -15.940 -1.057 -8.587 1.00 81.06 104 LEU A CA 1
ATOM 814 C C . LEU A 1 104 ? -16.882 -2.112 -7.992 1.00 81.06 104 LEU A C 1
ATOM 816 O O . LEU A 1 104 ? -17.397 -1.931 -6.892 1.00 81.06 104 LEU A O 1
ATOM 820 N N . ILE A 1 105 ? -17.111 -3.222 -8.700 1.00 81.50 105 ILE A N 1
ATOM 821 C CA . ILE A 1 105 ? -17.995 -4.295 -8.226 1.00 81.50 105 ILE A CA 1
ATOM 822 C C . ILE A 1 105 ? -17.419 -4.918 -6.952 1.00 81.50 105 ILE A C 1
ATOM 824 O O . ILE A 1 105 ? -18.149 -5.073 -5.969 1.00 81.50 105 ILE A O 1
ATOM 828 N N . ASP A 1 106 ? -16.117 -5.214 -6.950 1.00 73.12 106 ASP A N 1
ATOM 829 C CA . ASP A 1 106 ? -15.416 -5.767 -5.787 1.00 73.12 106 ASP A CA 1
ATOM 830 C C . ASP A 1 106 ? -15.526 -4.845 -4.568 1.00 73.12 106 ASP A C 1
ATOM 832 O O . ASP A 1 106 ? -15.852 -5.295 -3.467 1.00 73.12 106 ASP A O 1
ATOM 836 N N . GLU A 1 107 ? -15.313 -3.541 -4.768 1.00 77.69 107 GLU A N 1
ATOM 837 C CA . GLU A 1 107 ? -15.405 -2.528 -3.716 1.00 77.69 107 GLU A CA 1
ATOM 838 C C . GLU A 1 107 ? -16.818 -2.474 -3.106 1.00 77.69 107 GLU A C 1
ATOM 840 O O . GLU A 1 107 ? -16.991 -2.570 -1.886 1.00 77.69 107 GLU A O 1
ATOM 845 N N . LEU A 1 108 ? -17.855 -2.402 -3.947 1.00 87.38 108 LEU A N 1
ATOM 846 C CA . LEU A 1 108 ? -19.250 -2.345 -3.498 1.00 87.38 108 LEU A CA 1
ATOM 847 C C . LEU A 1 108 ? -19.693 -3.625 -2.778 1.00 87.38 108 LEU A C 1
ATOM 849 O O . LEU A 1 108 ? -20.518 -3.561 -1.858 1.00 87.38 108 LEU A O 1
ATOM 853 N N . MET A 1 109 ? -19.155 -4.778 -3.182 1.00 78.62 109 MET A N 1
ATOM 854 C CA . MET A 1 109 ? -19.392 -6.065 -2.528 1.00 78.62 109 MET A CA 1
ATOM 855 C C . MET A 1 109 ? -18.670 -6.168 -1.183 1.00 78.62 109 MET A C 1
ATOM 857 O O . MET A 1 109 ? -19.265 -6.639 -0.210 1.00 78.62 109 MET A O 1
ATOM 861 N N . ALA A 1 110 ? -17.437 -5.668 -1.083 1.00 70.31 110 ALA A N 1
ATOM 862 C CA . ALA A 1 110 ? -16.725 -5.573 0.188 1.00 70.31 110 ALA A CA 1
ATOM 863 C C . ALA A 1 110 ? -17.501 -4.701 1.188 1.00 70.31 110 ALA A C 1
ATOM 865 O O . ALA A 1 110 ? -17.718 -5.110 2.331 1.00 70.31 110 ALA A O 1
ATOM 866 N N . TYR A 1 111 ? -18.034 -3.556 0.747 1.00 84.56 111 TYR A N 1
ATOM 867 C CA . TYR A 1 111 ? -18.881 -2.709 1.592 1.00 84.56 111 TYR A CA 1
ATOM 868 C C . TYR A 1 111 ? -20.154 -3.417 2.062 1.00 84.56 111 TYR A C 1
ATOM 870 O O . TYR A 1 111 ? -20.580 -3.232 3.207 1.00 84.56 111 TYR A O 1
ATOM 878 N N . ALA A 1 112 ? -20.754 -4.261 1.220 1.00 82.94 112 ALA A N 1
ATOM 879 C CA . ALA A 1 112 ? -21.930 -5.050 1.586 1.00 82.94 112 ALA A CA 1
ATOM 880 C C . ALA A 1 112 ? -21.586 -6.037 2.709 1.00 82.94 112 ALA A C 1
ATOM 882 O O . ALA A 1 112 ? -22.286 -6.090 3.721 1.00 82.94 112 ALA A O 1
ATOM 883 N N . SER A 1 113 ? -20.452 -6.728 2.568 1.00 73.81 113 SER A N 1
ATOM 884 C CA . SER A 1 113 ? -19.936 -7.661 3.570 1.00 73.81 113 SER A CA 1
ATOM 885 C C . SER A 1 113 ? -19.652 -6.974 4.910 1.00 73.81 113 SER A C 1
ATOM 887 O O . SER A 1 113 ? -20.134 -7.435 5.940 1.00 73.81 113 SER A O 1
ATOM 889 N N . ILE A 1 114 ? -18.933 -5.844 4.903 1.00 68.81 114 ILE A N 1
ATOM 890 C CA . ILE A 1 114 ? -18.551 -5.100 6.121 1.00 68.81 114 ILE A CA 1
ATOM 891 C C . ILE A 1 114 ? -19.783 -4.543 6.847 1.00 68.81 114 ILE A C 1
ATOM 893 O O . ILE A 1 114 ? -19.876 -4.562 8.073 1.00 68.81 114 ILE A O 1
ATOM 897 N N . SER A 1 115 ? -20.747 -4.017 6.095 1.00 81.75 115 SER A N 1
ATOM 898 C CA . SER A 1 115 ? -21.935 -3.383 6.675 1.00 81.75 115 SER A CA 1
ATOM 899 C C . SER A 1 115 ? -23.029 -4.374 7.088 1.00 81.75 115 SER A C 1
ATOM 901 O O . SER A 1 115 ? -23.902 -4.010 7.881 1.00 81.75 115 SER A O 1
ATOM 903 N N . GLY A 1 116 ? -23.008 -5.604 6.563 1.00 79.38 116 GLY A N 1
ATOM 904 C CA . GLY A 1 116 ? -24.071 -6.601 6.734 1.00 79.38 116 GLY A CA 1
ATOM 905 C C . GLY A 1 116 ? -25.288 -6.380 5.822 1.00 79.38 116 GLY A C 1
ATOM 906 O O . GLY A 1 116 ? -26.352 -6.958 6.049 1.00 79.38 116 GLY A O 1
ATOM 907 N N . VAL A 1 117 ? -25.164 -5.533 4.797 1.00 90.06 117 VAL A N 1
ATOM 908 C CA . VAL A 1 117 ? -26.215 -5.293 3.797 1.00 90.06 117 VAL A CA 1
ATOM 909 C C . VAL A 1 117 ? -26.150 -6.355 2.702 1.00 90.06 117 VAL A C 1
ATOM 911 O O . VAL A 1 117 ? -25.080 -6.798 2.303 1.00 90.06 117 VAL A O 1
ATOM 914 N N . ARG A 1 118 ? -27.302 -6.738 2.144 1.00 89.75 118 ARG A N 1
ATOM 915 C CA . ARG A 1 118 ? -27.355 -7.524 0.905 1.00 89.75 118 ARG A CA 1
ATOM 916 C C . ARG A 1 118 ? -27.517 -6.619 -0.305 1.00 89.75 118 ARG A C 1
ATOM 918 O O . ARG A 1 118 ? -28.573 -5.999 -0.467 1.00 89.75 118 ARG A O 1
ATOM 925 N N . LEU A 1 119 ? -26.504 -6.619 -1.166 1.00 90.25 119 LEU A N 1
ATOM 926 C CA . LEU A 1 119 ? -26.557 -6.034 -2.501 1.00 90.25 119 LEU A CA 1
ATOM 927 C C . LEU A 1 119 ? -27.462 -6.900 -3.390 1.00 90.25 119 LEU A C 1
ATOM 929 O O . LEU A 1 119 ? -27.229 -8.096 -3.556 1.00 90.25 119 LEU A O 1
ATOM 933 N N . ARG A 1 120 ? -28.557 -6.320 -3.889 1.00 90.06 120 ARG A N 1
ATOM 934 C CA . ARG A 1 120 ? -29.562 -7.011 -4.715 1.00 90.06 120 ARG A CA 1
ATOM 935 C C . ARG A 1 120 ? -29.285 -6.859 -6.197 1.00 90.06 120 ARG A C 1
ATOM 937 O O . ARG A 1 120 ? -29.494 -7.808 -6.946 1.00 90.06 120 ARG A O 1
ATOM 944 N N . GLN A 1 121 ? -28.887 -5.661 -6.601 1.00 90.31 121 GLN A N 1
ATOM 945 C CA . GLN A 1 121 ? -28.683 -5.312 -7.995 1.00 90.31 121 GLN A CA 1
ATOM 946 C C . GLN A 1 121 ? -27.689 -4.159 -8.092 1.00 90.31 121 GLN A C 1
ATOM 948 O O . GLN A 1 121 ? -27.761 -3.226 -7.298 1.00 90.31 121 GLN A O 1
ATOM 953 N N . LEU A 1 122 ? -26.812 -4.223 -9.089 1.00 89.38 122 LEU A N 1
ATOM 954 C CA . LEU A 1 122 ? -25.968 -3.125 -9.542 1.00 89.38 122 LEU A CA 1
ATOM 955 C C . LEU A 1 122 ? -26.185 -2.983 -11.050 1.00 89.38 122 LEU A C 1
ATOM 957 O O . LEU A 1 122 ? -26.049 -3.961 -11.785 1.00 89.38 122 LEU A O 1
ATOM 961 N N . VAL A 1 123 ? -26.551 -1.788 -11.499 1.00 87.38 123 VAL A N 1
ATOM 962 C CA . VAL A 1 123 ? -26.642 -1.428 -12.915 1.00 87.38 123 VAL A CA 1
ATOM 963 C C . VAL A 1 123 ? -25.564 -0.381 -13.177 1.00 87.38 123 VAL A C 1
ATOM 965 O O . VAL A 1 123 ? -25.722 0.768 -12.756 1.00 87.38 123 VAL A O 1
ATOM 968 N N . PRO A 1 124 ? -24.435 -0.765 -13.793 1.00 82.38 124 PRO A N 1
ATOM 969 C CA . PRO A 1 124 ? -23.386 0.185 -14.105 1.00 82.38 124 PRO A CA 1
ATOM 970 C C . PRO A 1 124 ? -23.709 1.000 -15.361 1.00 82.38 124 PRO A C 1
ATOM 972 O O . PRO A 1 124 ? -24.396 0.506 -16.251 1.00 82.38 124 PRO A O 1
ATOM 975 N N . ASP A 1 125 ? -23.156 2.215 -15.430 1.00 76.75 125 ASP A N 1
ATOM 976 C CA . ASP A 1 125 ? -23.162 3.084 -16.617 1.00 76.75 125 ASP A CA 1
ATOM 977 C C . ASP A 1 125 ? -24.570 3.364 -17.177 1.00 76.75 125 ASP A C 1
ATOM 979 O O . ASP A 1 125 ? -24.883 3.142 -18.346 1.00 76.75 125 ASP A O 1
ATOM 983 N N . VAL A 1 126 ? -25.458 3.813 -16.288 1.00 74.88 126 VAL A N 1
ATOM 984 C CA . VAL A 1 126 ? -26.870 4.089 -16.594 1.00 74.88 126 VAL A CA 1
ATOM 985 C C . VAL A 1 126 ? -27.016 5.330 -17.477 1.00 74.88 126 VAL A C 1
ATOM 987 O O . VAL A 1 126 ? -27.953 5.426 -18.269 1.00 74.88 126 VAL A O 1
ATOM 990 N N . GLU A 1 127 ? -26.090 6.281 -17.348 1.00 71.12 127 GLU A N 1
ATOM 991 C CA . GLU A 1 127 ? -26.102 7.540 -18.083 1.00 71.12 127 GLU A CA 1
ATOM 992 C C . GLU A 1 127 ? -24.677 8.085 -18.257 1.00 71.12 127 GLU A C 1
ATOM 994 O O . GLU A 1 127 ? -23.921 8.218 -17.291 1.00 71.12 127 GLU A O 1
ATOM 999 N N . THR A 1 128 ? -24.329 8.437 -19.498 1.00 58.06 128 THR A N 1
ATOM 1000 C CA . THR A 1 128 ? -23.083 9.131 -19.840 1.00 58.06 128 THR A CA 1
ATOM 1001 C C . THR A 1 128 ? -23.356 10.626 -19.961 1.00 58.06 128 THR A C 1
ATOM 1003 O O . THR A 1 128 ? -24.038 11.068 -20.890 1.00 58.06 128 THR A O 1
ATOM 1006 N N . LEU A 1 129 ? -22.818 11.417 -19.037 1.00 60.25 129 LEU A N 1
ATOM 1007 C CA . LEU A 1 129 ? -22.944 12.873 -19.055 1.00 60.25 129 LEU A CA 1
ATOM 1008 C C . LEU A 1 129 ? -21.943 13.482 -20.067 1.00 60.25 129 LEU A C 1
ATOM 1010 O O . LEU A 1 129 ? -20.741 13.260 -19.922 1.00 60.25 129 LEU A O 1
ATOM 1014 N N . PRO A 1 130 ? -22.393 14.267 -21.069 1.00 48.41 130 PRO A N 1
ATOM 1015 C CA . PRO A 1 130 ? -21.548 14.736 -22.179 1.00 48.41 130 PRO A CA 1
ATOM 1016 C C . PRO A 1 130 ? -20.318 15.576 -21.792 1.00 48.41 130 PRO A C 1
ATOM 1018 O O . PRO A 1 130 ? -19.354 15.604 -22.552 1.00 48.41 130 PRO A O 1
ATOM 1021 N N . ASP A 1 131 ? -20.344 16.233 -20.625 1.00 54.03 131 ASP A N 1
ATOM 1022 C CA . ASP A 1 131 ? -19.325 17.202 -20.183 1.00 54.03 131 ASP A CA 1
ATOM 1023 C C . ASP A 1 131 ? -18.592 16.799 -18.885 1.00 54.03 131 ASP A C 1
ATOM 1025 O O . ASP A 1 131 ? -17.786 17.573 -18.364 1.00 54.03 131 ASP A O 1
ATOM 1029 N N . SER A 1 132 ? -18.840 15.604 -18.334 1.00 56.59 132 SER A N 1
ATOM 1030 C CA . SER A 1 132 ? -18.178 15.141 -17.105 1.00 56.59 132 SER A CA 1
ATOM 1031 C C . SER A 1 132 ? -17.377 13.867 -17.341 1.00 56.59 132 SER A C 1
ATOM 1033 O O . SER A 1 132 ? -17.899 12.890 -17.872 1.00 56.59 132 SER A O 1
ATOM 1035 N N . GLN A 1 133 ? -16.121 13.846 -16.892 1.00 65.94 133 GLN A N 1
ATOM 1036 C CA . GLN A 1 133 ? -15.325 12.621 -16.847 1.00 65.94 133 GLN A CA 1
ATOM 1037 C C . GLN A 1 133 ? -15.832 11.758 -15.680 1.00 65.94 133 GLN A C 1
ATOM 1039 O O . GLN A 1 133 ? -15.495 12.011 -14.528 1.00 65.94 133 GLN A O 1
ATOM 1044 N N . GLY A 1 134 ? -16.709 10.791 -15.959 1.00 73.12 134 GLY A N 1
ATOM 1045 C CA . GLY A 1 134 ? -17.275 9.879 -14.958 1.00 73.12 134 GLY A CA 1
ATOM 1046 C C . GLY A 1 134 ? -18.518 9.139 -15.453 1.00 73.12 134 GLY A C 1
ATOM 1047 O O . GLY A 1 134 ? -18.946 9.338 -16.591 1.00 73.12 134 GLY A O 1
ATOM 1048 N N . ARG A 1 135 ? -19.078 8.262 -14.615 1.00 84.06 135 ARG A N 1
ATOM 1049 C CA . ARG A 1 135 ? -20.207 7.373 -14.951 1.00 84.06 135 ARG A CA 1
ATOM 1050 C C . ARG A 1 135 ? -21.269 7.392 -13.860 1.00 84.06 135 ARG A C 1
ATOM 1052 O O . ARG A 1 135 ? -20.948 7.589 -12.696 1.00 84.06 135 ARG A O 1
ATOM 1059 N N . ILE A 1 136 ? -22.532 7.175 -14.216 1.00 86.19 136 ILE A N 1
ATOM 1060 C CA . ILE A 1 136 ? -23.620 7.043 -13.235 1.00 86.19 136 ILE A CA 1
ATOM 1061 C C . ILE A 1 136 ? -23.961 5.566 -13.034 1.00 86.19 136 ILE A C 1
ATOM 1063 O O . ILE A 1 136 ? -24.093 4.813 -13.997 1.00 86.19 136 ILE A O 1
ATOM 1067 N N . HIS A 1 137 ? -24.132 5.159 -11.779 1.00 89.50 137 HIS A N 1
ATOM 1068 C CA . HIS A 1 137 ? -24.460 3.794 -11.383 1.00 89.50 137 HIS A CA 1
ATOM 1069 C C . HIS A 1 137 ? -25.718 3.774 -10.512 1.00 89.50 137 HIS A C 1
ATOM 1071 O O . HIS A 1 137 ? -25.882 4.622 -9.632 1.00 89.50 137 HIS A O 1
ATOM 1077 N N . ASP A 1 138 ? -26.567 2.765 -10.722 1.00 91.81 138 ASP A N 1
ATOM 1078 C CA . ASP A 1 138 ? -27.734 2.494 -9.880 1.00 91.81 138 ASP A CA 1
ATOM 1079 C C . ASP A 1 138 ? -27.515 1.214 -9.065 1.00 91.81 138 ASP A C 1
ATOM 1081 O O . ASP A 1 138 ? -27.107 0.171 -9.581 1.00 91.81 138 ASP A O 1
ATOM 1085 N N . LEU A 1 139 ? -27.822 1.280 -7.775 1.00 93.38 139 LEU A N 1
ATOM 1086 C CA . LEU A 1 139 ? -27.588 0.224 -6.798 1.00 93.38 139 LEU A CA 1
ATOM 1087 C C . LEU A 1 139 ? -28.857 -0.037 -5.981 1.00 93.38 139 LEU A C 1
ATOM 1089 O O . LEU A 1 139 ? -29.464 0.892 -5.453 1.00 93.38 139 LEU A O 1
ATOM 1093 N N . GLU A 1 140 ? -29.241 -1.306 -5.821 1.00 93.06 140 GLU A N 1
ATOM 1094 C CA . GLU A 1 140 ? -30.332 -1.725 -4.935 1.00 93.06 140 GLU A CA 1
ATOM 1095 C C . GLU A 1 140 ? -29.797 -2.562 -3.765 1.00 93.06 140 GLU A C 1
ATOM 1097 O O . GLU A 1 140 ? -29.121 -3.578 -3.947 1.00 93.06 140 GLU A O 1
ATOM 1102 N N . LEU A 1 141 ? -30.143 -2.149 -2.547 1.00 93.31 141 LEU A N 1
ATOM 1103 C CA . LEU A 1 141 ? -29.663 -2.696 -1.281 1.00 93.31 141 LEU A CA 1
ATOM 1104 C C . LEU A 1 141 ? -30.824 -3.151 -0.396 1.00 93.31 141 LEU A C 1
ATOM 1106 O O . LEU A 1 141 ? -31.914 -2.575 -0.417 1.00 93.31 141 LEU A O 1
ATOM 1110 N N . THR A 1 142 ? -30.580 -4.163 0.438 1.00 92.12 142 THR A N 1
ATOM 1111 C CA . THR A 1 142 ? -31.525 -4.611 1.472 1.00 92.12 142 THR A CA 1
ATOM 1112 C C . THR A 1 142 ? -30.823 -4.879 2.799 1.00 92.12 142 THR A C 1
ATOM 1114 O O . THR A 1 142 ? -29.832 -5.604 2.830 1.00 92.12 142 THR A O 1
ATOM 1117 N N . GLY A 1 143 ? -31.347 -4.332 3.896 1.00 89.75 143 GLY A N 1
ATOM 1118 C CA . GLY A 1 143 ? -30.782 -4.516 5.237 1.00 89.75 143 GLY A CA 1
ATOM 1119 C C . GLY A 1 143 ? -31.587 -3.802 6.321 1.00 89.75 143 GLY A C 1
ATOM 1120 O O . GLY A 1 143 ? -32.585 -3.138 6.028 1.00 89.75 143 GLY A O 1
ATOM 1121 N N . ASP A 1 144 ? -31.174 -3.944 7.579 1.00 89.00 144 ASP A N 1
ATOM 1122 C CA . ASP A 1 144 ? -31.691 -3.093 8.651 1.00 89.00 144 ASP A CA 1
ATOM 1123 C C . ASP A 1 144 ? -31.126 -1.665 8.548 1.00 89.00 144 ASP A C 1
ATOM 1125 O O . ASP A 1 144 ? -30.213 -1.381 7.770 1.00 89.00 144 ASP A O 1
ATOM 1129 N N . TYR A 1 145 ? -31.694 -0.735 9.316 1.00 84.81 145 TYR A N 1
ATOM 1130 C CA . TYR A 1 145 ? -31.291 0.670 9.254 1.00 84.81 145 TYR A CA 1
ATOM 1131 C C . TYR A 1 145 ? -29.820 0.897 9.638 1.00 84.81 145 TYR A C 1
ATOM 1133 O O . TYR A 1 145 ? -29.167 1.768 9.064 1.00 84.81 145 TYR A O 1
ATOM 1141 N N . VAL A 1 146 ? -29.287 0.125 10.589 1.00 81.94 146 VAL A N 1
ATOM 1142 C CA . VAL A 1 146 ? -27.909 0.279 11.070 1.00 81.94 146 VAL A CA 1
ATOM 1143 C C . VAL A 1 146 ? -26.939 -0.161 9.979 1.00 81.94 146 VAL A C 1
ATOM 1145 O O . VAL A 1 146 ? -26.051 0.607 9.612 1.00 81.94 146 VAL A O 1
ATOM 1148 N N . SER A 1 147 ? -27.154 -1.341 9.402 1.00 85.38 147 SER A N 1
ATOM 1149 C CA . SER A 1 147 ? -26.386 -1.863 8.274 1.00 85.38 147 SER A CA 1
ATOM 1150 C C . SER A 1 147 ? -26.473 -0.955 7.049 1.00 85.38 147 SER A C 1
ATOM 1152 O O . SER A 1 147 ? -25.450 -0.620 6.458 1.00 85.38 147 SER A O 1
ATOM 1154 N N . LEU A 1 148 ? -27.666 -0.472 6.691 1.00 88.31 148 LEU A N 1
ATOM 1155 C CA . LEU A 1 148 ? -27.836 0.442 5.554 1.00 88.31 148 LEU A CA 1
ATOM 1156 C C . LEU A 1 148 ? -27.090 1.762 5.759 1.00 88.31 148 LEU A C 1
ATOM 1158 O O . LEU A 1 148 ? -26.404 2.226 4.851 1.00 88.31 148 LEU A O 1
ATOM 1162 N N . ARG A 1 149 ? -27.166 2.347 6.959 1.00 84.31 149 ARG A N 1
ATOM 1163 C CA . ARG A 1 149 ? -26.413 3.561 7.295 1.00 84.31 149 ARG A CA 1
ATOM 1164 C C . ARG A 1 149 ? -24.905 3.335 7.185 1.00 84.31 149 ARG A C 1
ATOM 1166 O O . ARG A 1 149 ? -24.201 4.205 6.681 1.00 84.31 149 ARG A O 1
ATOM 1173 N N . ARG A 1 150 ? -24.415 2.181 7.648 1.00 79.25 150 ARG A N 1
ATOM 1174 C CA . ARG A 1 150 ? -23.006 1.785 7.517 1.00 79.25 150 ARG A CA 1
ATOM 1175 C C . ARG A 1 150 ? -22.593 1.688 6.048 1.00 79.25 150 ARG A C 1
ATOM 1177 O O . ARG A 1 150 ? -21.579 2.265 5.683 1.00 79.25 150 ARG A O 1
ATOM 1184 N N . TYR A 1 151 ? -23.398 1.045 5.202 1.00 88.06 151 TYR A N 1
ATOM 1185 C CA . TYR A 1 151 ? -23.112 0.936 3.769 1.00 88.06 151 TYR A CA 1
ATOM 1186 C C . TYR A 1 151 ? -23.065 2.300 3.075 1.00 88.06 151 TYR A C 1
ATOM 1188 O O . TYR A 1 151 ? -22.119 2.585 2.351 1.00 88.06 151 TYR A O 1
ATOM 1196 N N . LEU A 1 152 ? -24.061 3.162 3.309 1.00 87.75 152 LEU A N 1
ATOM 1197 C CA . LEU A 1 152 ? -24.092 4.499 2.704 1.00 87.75 152 LEU A CA 1
ATOM 1198 C C . LEU A 1 152 ? -22.878 5.332 3.119 1.00 87.75 152 LEU A C 1
ATOM 1200 O O . LEU A 1 152 ? -22.306 6.027 2.289 1.00 87.75 152 LEU A O 1
ATOM 1204 N N . TYR A 1 153 ? -22.438 5.202 4.373 1.00 80.19 153 TYR A N 1
ATOM 1205 C CA . TYR A 1 153 ? -21.203 5.829 4.829 1.00 80.19 153 TYR A CA 1
ATOM 1206 C C . TYR A 1 153 ? -19.973 5.304 4.076 1.00 80.19 153 TYR A C 1
ATOM 1208 O O . TYR A 1 153 ? -19.127 6.089 3.660 1.00 80.19 153 TYR A O 1
ATOM 1216 N N . LEU A 1 154 ? -19.855 3.990 3.870 1.00 78.94 154 LEU A N 1
ATOM 1217 C CA . LEU A 1 154 ? -18.761 3.412 3.080 1.00 78.94 154 LEU A CA 1
ATOM 1218 C C . LEU A 1 154 ? -18.769 3.931 1.640 1.00 78.94 154 LEU A C 1
ATOM 1220 O O . LEU A 1 154 ? -17.726 4.327 1.130 1.00 78.94 154 LEU A O 1
ATOM 1224 N N . LEU A 1 155 ? -19.955 4.016 1.037 1.00 86.12 155 LEU A N 1
ATOM 1225 C CA . LEU A 1 155 ? -20.151 4.512 -0.319 1.00 86.12 155 LEU A CA 1
ATOM 1226 C C . LEU A 1 155 ? -19.755 5.994 -0.457 1.00 86.12 155 LEU A C 1
ATOM 1228 O O . LEU A 1 155 ? -18.895 6.318 -1.268 1.00 86.12 155 LEU A O 1
ATOM 1232 N N . GLU A 1 156 ? -20.297 6.886 0.380 1.00 79.81 156 GLU A N 1
ATOM 1233 C CA . GLU A 1 156 ? -19.930 8.320 0.398 1.00 79.81 156 GLU A CA 1
ATOM 1234 C C . GLU A 1 156 ? -18.446 8.543 0.652 1.00 79.81 156 GLU A C 1
ATOM 1236 O O . GLU A 1 156 ? -17.851 9.556 0.272 1.00 79.81 156 GLU A O 1
ATOM 1241 N N . THR A 1 157 ? -17.852 7.605 1.375 1.00 68.00 157 THR A N 1
ATOM 1242 C CA . THR A 1 157 ? -16.477 7.727 1.775 1.00 68.00 157 THR A CA 1
ATOM 1243 C C . THR A 1 157 ? -15.508 6.965 0.892 1.00 68.00 157 THR A C 1
ATOM 1245 O O . THR A 1 157 ? -14.317 7.021 1.170 1.00 68.00 157 THR A O 1
ATOM 1248 N N . SER A 1 158 ? -15.964 6.336 -0.189 1.00 80.25 158 SER A N 1
ATOM 1249 C CA . SER A 1 158 ? -15.113 5.594 -1.117 1.00 80.25 158 SER A CA 1
ATOM 1250 C C . SER A 1 158 ? -13.849 6.378 -1.529 1.00 80.25 158 SER A C 1
ATOM 1252 O O . SER A 1 158 ? -13.917 7.599 -1.739 1.00 80.25 158 SER A O 1
ATOM 1254 N N . PRO A 1 159 ? -12.688 5.708 -1.685 1.00 66.19 159 PRO A N 1
ATOM 1255 C CA . PRO A 1 159 ? -11.490 6.313 -2.270 1.00 66.19 159 PRO A CA 1
ATOM 1256 C C . PRO A 1 159 ? -11.725 6.864 -3.690 1.00 66.19 159 PRO A C 1
ATOM 1258 O O . PRO A 1 159 ? -11.075 7.845 -4.063 1.00 66.19 159 PRO A O 1
ATOM 1261 N N . ARG A 1 160 ? -12.706 6.326 -4.436 1.00 77.69 160 ARG A N 1
ATOM 1262 C CA . ARG A 1 160 ? -13.155 6.848 -5.741 1.00 77.69 160 ARG A CA 1
ATOM 1263 C C . ARG A 1 160 ? -13.909 8.176 -5.645 1.00 77.69 160 ARG A C 1
ATOM 1265 O O . ARG A 1 160 ? -13.936 8.921 -6.619 1.00 77.69 160 ARG A O 1
ATOM 1272 N N . ARG A 1 161 ? -14.430 8.523 -4.458 1.00 76.31 161 ARG A N 1
ATOM 1273 C CA . ARG A 1 161 ? -15.221 9.737 -4.172 1.00 76.31 161 ARG A CA 1
ATOM 1274 C C . ARG A 1 161 ? -16.535 9.777 -4.952 1.00 76.31 161 ARG A C 1
ATOM 1276 O O . ARG A 1 161 ? -16.775 10.714 -5.705 1.00 76.31 161 ARG A O 1
ATOM 1283 N N . PHE A 1 162 ? -17.380 8.771 -4.744 1.00 84.75 162 PHE A N 1
ATOM 1284 C CA . PHE A 1 162 ? -18.712 8.752 -5.340 1.00 84.75 162 PHE A CA 1
ATOM 1285 C C . PHE A 1 162 ? -19.552 9.950 -4.888 1.00 84.75 162 PHE A C 1
ATOM 1287 O O . PHE A 1 162 ? -19.631 10.242 -3.692 1.00 84.75 162 PHE A O 1
ATOM 1294 N N . ASP A 1 163 ? -20.236 10.589 -5.832 1.00 81.94 163 ASP A N 1
ATOM 1295 C CA . ASP A 1 163 ? -21.225 11.622 -5.546 1.00 81.94 163 ASP A CA 1
ATOM 1296 C C . ASP A 1 163 ? -22.622 10.997 -5.562 1.00 81.94 163 ASP A C 1
ATOM 1298 O O . ASP A 1 163 ? -23.144 10.606 -6.606 1.00 81.94 163 ASP A O 1
ATOM 1302 N N . LEU A 1 164 ? -23.244 10.885 -4.388 1.00 85.75 164 LEU A N 1
ATOM 1303 C CA . LEU A 1 164 ? -24.627 10.429 -4.271 1.00 85.75 164 LEU A CA 1
ATOM 1304 C C . LEU A 1 164 ? -25.572 11.417 -4.965 1.00 85.75 164 LEU A C 1
ATOM 1306 O O . LEU A 1 164 ? -25.690 12.569 -4.547 1.00 85.75 164 LEU A O 1
ATOM 1310 N N . ALA A 1 165 ? -26.274 10.952 -5.994 1.00 84.19 165 ALA A N 1
ATOM 1311 C CA . ALA A 1 165 ? -27.227 11.756 -6.748 1.00 84.19 165 ALA A CA 1
ATOM 1312 C C . ALA A 1 165 ? -28.657 11.576 -6.223 1.00 84.19 165 ALA A C 1
ATOM 1314 O O . ALA A 1 165 ? -29.365 12.558 -6.007 1.00 84.19 165 ALA A O 1
ATOM 1315 N N . GLU A 1 166 ? -29.081 10.331 -5.983 1.00 88.19 166 GLU A N 1
ATOM 1316 C CA . GLU A 1 166 ? -30.430 10.021 -5.496 1.00 88.19 166 GLU A CA 1
ATOM 1317 C C . GLU A 1 166 ? -30.400 8.888 -4.467 1.00 88.19 166 GLU A C 1
ATOM 1319 O O . GLU A 1 166 ? -29.626 7.935 -4.574 1.00 88.19 166 GLU A O 1
ATOM 1324 N N . LEU A 1 167 ? -31.275 8.988 -3.466 1.00 90.94 167 LEU A N 1
ATOM 1325 C CA . LEU A 1 167 ? -31.463 7.977 -2.432 1.00 90.94 167 LEU A CA 1
ATOM 1326 C C . LEU A 1 167 ? -32.960 7.783 -2.181 1.00 90.94 167 LEU A C 1
ATOM 1328 O O . LEU A 1 167 ? -33.626 8.663 -1.636 1.00 90.94 167 LEU A O 1
ATOM 1332 N N . GLU A 1 168 ? -33.480 6.607 -2.519 1.00 90.06 168 GLU A N 1
ATOM 1333 C CA . GLU A 1 168 ? -34.864 6.227 -2.243 1.00 90.06 168 GLU A CA 1
ATOM 1334 C C . GLU A 1 168 ? -34.910 5.089 -1.225 1.00 90.06 168 GLU A C 1
ATOM 1336 O O . GLU A 1 168 ? -34.369 4.007 -1.452 1.00 90.06 168 GLU A O 1
ATOM 1341 N N . MET A 1 169 ? -35.602 5.300 -0.103 1.00 85.00 169 MET A N 1
ATOM 1342 C CA . MET A 1 169 ? -35.793 4.272 0.922 1.00 85.00 169 MET A CA 1
ATOM 1343 C C . MET A 1 169 ? -37.255 3.839 0.982 1.00 85.00 169 MET A C 1
ATOM 1345 O O . MET A 1 169 ? -38.151 4.631 1.270 1.00 85.00 169 MET A O 1
ATOM 1349 N N . SER A 1 170 ? -37.496 2.551 0.753 1.00 82.06 170 SER A N 1
ATOM 1350 C CA . SER A 1 170 ? -38.807 1.942 0.962 1.00 82.06 170 SER A CA 1
ATOM 1351 C C . SER A 1 170 ? -39.022 1.605 2.442 1.00 82.06 170 SER A C 1
ATOM 1353 O O . SER A 1 170 ? -38.079 1.161 3.105 1.00 82.06 170 SER A O 1
ATOM 1355 N N . PRO A 1 171 ? -40.256 1.744 2.964 1.00 74.50 171 PRO A N 1
ATOM 1356 C CA . PRO A 1 171 ? -40.572 1.343 4.329 1.00 74.50 171 PRO A CA 1
ATOM 1357 C C . PRO A 1 171 ? -40.289 -0.155 4.543 1.00 74.50 171 PRO A C 1
ATOM 1359 O O . PRO A 1 171 ? -40.496 -0.954 3.620 1.00 74.50 171 PRO A O 1
ATOM 1362 N N . PRO A 1 172 ? -39.822 -0.547 5.742 1.00 73.81 172 PRO A N 1
ATOM 1363 C CA . PRO A 1 172 ? -39.390 -1.911 6.011 1.00 73.81 172 PRO A CA 1
ATOM 1364 C C . PRO A 1 172 ? -40.541 -2.910 5.842 1.00 73.81 172 PRO A C 1
ATOM 1366 O O . PRO A 1 172 ? -41.655 -2.689 6.319 1.00 73.81 172 PRO A O 1
ATOM 1369 N N . LYS A 1 173 ? -40.257 -4.033 5.176 1.00 66.62 173 LYS A N 1
ATOM 1370 C CA . LYS A 1 173 ? -41.128 -5.221 5.098 1.00 66.62 173 LYS A CA 1
ATOM 1371 C C . LYS A 1 173 ? -40.325 -6.434 5.566 1.00 66.62 173 LYS A C 1
ATOM 1373 O O . LYS A 1 173 ? -39.108 -6.405 5.438 1.00 66.62 173 LYS A O 1
ATOM 1378 N N . GLU A 1 174 ? -40.996 -7.441 6.135 1.00 56.22 174 GLU A N 1
ATOM 1379 C CA . GLU A 1 174 ? -40.437 -8.691 6.701 1.00 56.22 174 GLU A CA 1
ATOM 1380 C C . GLU A 1 174 ? -38.983 -8.989 6.264 1.00 56.22 174 GLU A C 1
ATOM 1382 O O . GLU A 1 174 ? -38.745 -9.584 5.214 1.00 56.22 174 GLU A O 1
ATOM 1387 N N . GLY A 1 175 ? -38.003 -8.523 7.053 1.00 60.88 175 GLY A N 1
ATOM 1388 C CA . GLY A 1 175 ? -36.570 -8.742 6.801 1.00 60.88 175 GLY A CA 1
ATOM 1389 C C . GLY A 1 175 ? -35.708 -7.519 6.441 1.00 60.88 175 GLY A C 1
ATOM 1390 O O . GLY A 1 175 ? -34.512 -7.706 6.230 1.00 60.88 175 GLY A O 1
ATOM 1391 N N . GLY A 1 176 ? -36.252 -6.295 6.385 1.00 76.81 176 GLY A N 1
ATOM 1392 C CA . GLY A 1 176 ? -35.460 -5.051 6.313 1.00 76.81 176 GLY A CA 1
ATOM 1393 C C . GLY A 1 176 ? -36.031 -3.973 5.386 1.00 76.81 176 GLY A C 1
ATOM 1394 O O . GLY A 1 176 ? -37.084 -4.145 4.770 1.00 76.81 176 GLY A O 1
ATOM 1395 N N . SER A 1 177 ? -35.331 -2.843 5.284 1.00 84.56 177 SER A N 1
ATOM 1396 C CA . SER A 1 177 ? -35.646 -1.779 4.325 1.00 84.56 177 SER A CA 1
ATOM 1397 C C . SER A 1 177 ? -34.946 -2.042 2.995 1.00 84.56 177 SER A C 1
ATOM 1399 O O . SER A 1 177 ? -33.826 -2.556 2.953 1.00 84.56 177 SER A O 1
ATOM 1401 N N . ARG A 1 178 ? -35.612 -1.680 1.897 1.00 88.44 178 ARG A N 1
ATOM 1402 C CA . ARG A 1 178 ? -35.017 -1.670 0.557 1.00 88.44 178 ARG A CA 1
ATOM 1403 C C . ARG A 1 178 ? -34.607 -0.249 0.215 1.00 88.44 178 ARG A C 1
ATOM 1405 O O . ARG A 1 178 ? -35.414 0.665 0.381 1.00 88.44 178 ARG A O 1
ATOM 1412 N N . VAL A 1 179 ? -33.385 -0.084 -0.268 1.00 91.50 179 VAL A N 1
ATOM 1413 C CA . VAL A 1 179 ? -32.819 1.218 -0.615 1.00 91.50 179 VAL A CA 1
ATOM 1414 C C . VAL A 1 179 ? -32.323 1.178 -2.047 1.00 91.50 179 VAL A C 1
ATOM 1416 O O . VAL A 1 179 ? -31.629 0.236 -2.421 1.00 91.50 179 VAL A O 1
ATOM 1419 N N . ARG A 1 180 ? -32.686 2.185 -2.835 1.00 92.69 180 ARG A N 1
ATOM 1420 C CA . ARG A 1 180 ? -32.071 2.453 -4.132 1.00 92.69 180 ARG A CA 1
ATOM 1421 C C . ARG A 1 180 ? -31.170 3.659 -4.014 1.00 92.69 180 ARG A C 1
ATOM 1423 O O . ARG A 1 180 ? -31.556 4.661 -3.415 1.00 92.69 180 ARG A O 1
ATOM 1430 N N . VAL A 1 181 ? -29.979 3.527 -4.565 1.00 92.88 181 VAL A N 1
ATOM 1431 C CA . VAL A 1 181 ? -28.942 4.544 -4.538 1.00 92.88 181 VAL A CA 1
ATOM 1432 C C . VAL A 1 181 ? -28.489 4.781 -5.964 1.00 92.88 181 VAL A C 1
ATOM 1434 O O . VAL A 1 181 ? -28.074 3.837 -6.632 1.00 92.88 181 VAL A O 1
ATOM 1437 N N . ARG A 1 182 ? -28.545 6.031 -6.406 1.00 93.12 182 ARG A N 1
ATOM 1438 C CA . ARG A 1 182 ? -27.881 6.486 -7.621 1.00 93.12 182 ARG A CA 1
ATOM 1439 C C . ARG A 1 182 ? -26.658 7.284 -7.228 1.00 93.12 182 ARG A C 1
ATOM 1441 O O . ARG A 1 182 ? -26.765 8.199 -6.409 1.00 93.12 182 ARG A O 1
ATOM 1448 N N . PHE A 1 183 ? -25.518 6.970 -7.821 1.00 90.31 183 PHE A N 1
ATOM 1449 C CA . PHE A 1 183 ? -24.281 7.689 -7.552 1.00 90.31 183 PHE A CA 1
ATOM 1450 C C . PHE A 1 183 ? -23.459 7.896 -8.819 1.00 90.31 183 PHE A C 1
ATOM 1452 O O . PHE A 1 183 ? -23.507 7.096 -9.753 1.00 90.31 183 PHE A O 1
ATOM 1459 N N . PHE A 1 184 ? -22.720 8.996 -8.840 1.00 87.69 184 PHE A N 1
ATOM 1460 C CA . PHE A 1 184 ? -21.759 9.336 -9.872 1.00 87.69 184 PHE A CA 1
ATOM 1461 C C . PHE A 1 184 ? -20.364 8.881 -9.438 1.00 87.69 184 PHE A C 1
ATOM 1463 O O . PHE A 1 184 ? -19.919 9.193 -8.335 1.00 87.69 184 PHE A O 1
ATOM 1470 N N . ASP A 1 185 ? -19.694 8.133 -10.306 1.00 86.50 185 ASP A N 1
ATOM 1471 C CA . ASP A 1 185 ? -18.313 7.683 -10.182 1.00 86.50 185 ASP A CA 1
ATOM 1472 C C . ASP A 1 185 ? -17.404 8.572 -11.046 1.00 86.50 185 ASP A C 1
ATOM 1474 O O . ASP A 1 185 ? -17.420 8.455 -12.278 1.00 86.50 185 ASP A O 1
ATOM 1478 N N . PRO A 1 186 ? -16.659 9.514 -10.440 1.00 78.50 186 PRO A N 1
ATOM 1479 C CA . PRO A 1 186 ? -15.787 10.418 -11.177 1.00 78.50 186 PRO A CA 1
ATOM 1480 C C . PRO A 1 186 ? -14.557 9.690 -11.734 1.00 78.50 186 PRO A C 1
ATOM 1482 O O . PRO A 1 186 ? -13.795 9.062 -11.001 1.00 78.50 186 PRO A O 1
ATOM 1485 N N . ALA A 1 187 ? -14.296 9.872 -13.028 1.00 70.06 187 ALA A N 1
ATOM 1486 C CA . ALA A 1 187 ? -13.043 9.469 -13.659 1.00 70.06 187 ALA A CA 1
ATOM 1487 C C . ALA A 1 187 ? -12.028 10.628 -13.582 1.00 70.06 187 ALA A C 1
ATOM 1489 O O . ALA A 1 187 ? -12.417 11.800 -13.666 1.00 70.06 187 ALA A O 1
ATOM 1490 N N . PRO A 1 188 ? -10.720 10.353 -13.439 1.00 60.12 188 PRO A N 1
ATOM 1491 C CA . PRO A 1 188 ? -9.733 11.418 -13.398 1.00 60.12 188 PRO A CA 1
ATOM 1492 C C . PRO A 1 188 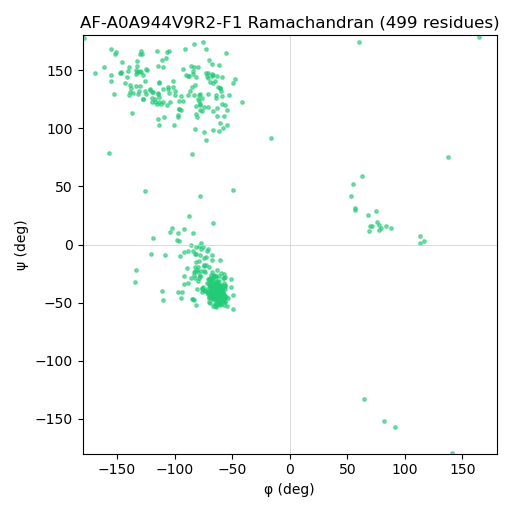? -9.674 12.106 -14.765 1.00 60.12 188 PRO A C 1
ATOM 1494 O O . PRO A 1 188 ? -9.694 11.439 -15.798 1.00 60.12 188 PRO A O 1
ATOM 1497 N N . ALA A 1 189 ? -9.567 13.439 -14.766 1.00 51.41 189 ALA A N 1
ATOM 1498 C CA . ALA A 1 189 ? -9.344 14.217 -15.980 1.00 51.41 189 ALA A CA 1
ATOM 1499 C C . ALA A 1 189 ? -8.003 13.801 -16.599 1.00 51.41 189 ALA A C 1
ATOM 1501 O O . ALA A 1 189 ? -6.937 14.231 -16.160 1.00 51.41 189 ALA A O 1
ATOM 1502 N N . SER A 1 190 ? -8.054 12.917 -17.588 1.00 43.75 190 SER A N 1
ATOM 1503 C CA . SER A 1 190 ? -6.861 12.452 -18.282 1.00 43.75 190 SER A CA 1
ATOM 1504 C C . SER A 1 190 ? -6.353 13.554 -19.215 1.00 43.75 190 SER A C 1
ATOM 1506 O O . SER A 1 190 ? -7.030 13.956 -20.162 1.00 43.75 190 SER A O 1
ATOM 1508 N N . SER A 1 191 ? -5.128 14.031 -18.978 1.00 33.31 191 SER A N 1
ATOM 1509 C CA . SER A 1 191 ? -4.305 14.497 -20.095 1.00 33.31 191 SER A CA 1
ATOM 1510 C C . SER A 1 191 ? -4.048 13.271 -20.969 1.00 33.31 191 SER A C 1
ATOM 1512 O O . SER A 1 191 ? -3.644 12.238 -20.427 1.00 33.31 191 SER A O 1
ATOM 1514 N N . PRO A 1 192 ? -4.301 13.322 -22.284 1.00 37.78 192 PRO A N 1
ATOM 1515 C CA . PRO A 1 192 ? -4.083 12.171 -23.140 1.00 37.78 192 PRO A CA 1
ATOM 1516 C C . PRO A 1 192 ? -2.579 11.888 -23.191 1.00 37.78 192 PRO A C 1
ATOM 1518 O O . PRO A 1 192 ? -1.843 12.520 -23.946 1.00 37.78 192 PRO A O 1
ATOM 1521 N N . SER A 1 193 ? -2.118 10.931 -22.384 1.00 43.12 193 SER A N 1
ATOM 1522 C CA . SER A 1 193 ? -0.935 10.157 -22.741 1.00 43.12 193 SER A CA 1
ATOM 1523 C C . SER A 1 193 ? -1.275 9.501 -24.071 1.00 43.12 193 SER A C 1
ATOM 1525 O O . SER A 1 193 ? -2.313 8.845 -24.190 1.00 43.12 193 SER A O 1
ATOM 1527 N N . GLY A 1 194 ? -0.484 9.793 -25.102 1.00 41.50 194 GLY A N 1
ATOM 1528 C CA . GLY A 1 194 ? -0.715 9.297 -26.449 1.00 41.50 194 GLY A CA 1
ATOM 1529 C C . GLY A 1 194 ? -0.811 7.779 -26.416 1.00 41.50 194 GLY A C 1
ATOM 1530 O O . GLY A 1 194 ? 0.203 7.098 -26.300 1.00 41.50 194 GLY A O 1
ATOM 1531 N N . ALA A 1 195 ? -2.032 7.254 -26.499 1.00 39.03 195 ALA A N 1
ATOM 1532 C CA . ALA A 1 195 ? -2.256 5.834 -26.652 1.00 39.03 195 ALA A CA 1
ATOM 1533 C C . ALA A 1 195 ? -1.581 5.407 -27.958 1.00 39.03 195 ALA A C 1
ATOM 1535 O O . ALA A 1 195 ? -2.079 5.695 -29.052 1.00 39.03 195 ALA A O 1
ATOM 1536 N N . LEU A 1 196 ? -0.435 4.735 -27.845 1.00 47.56 196 LEU A N 1
ATOM 1537 C CA . LEU A 1 196 ? 0.114 3.933 -28.927 1.00 47.56 196 LEU A CA 1
ATOM 1538 C C . LEU A 1 196 ? -0.962 2.902 -29.271 1.00 47.56 196 LEU A C 1
ATOM 1540 O O . LEU A 1 196 ? -1.204 1.945 -28.538 1.00 47.56 196 LEU A O 1
ATOM 1544 N N . SER A 1 197 ? -1.702 3.175 -30.341 1.00 46.44 197 SER A N 1
ATOM 1545 C CA . SER A 1 197 ? -2.852 2.374 -30.740 1.00 46.44 197 SER A CA 1
ATOM 1546 C C . SER A 1 197 ? -2.366 0.964 -31.091 1.00 46.44 197 SER A C 1
ATOM 1548 O O . SER A 1 197 ? -1.668 0.798 -32.088 1.00 46.44 197 SER A O 1
ATOM 1550 N N . GLY A 1 198 ? -2.713 -0.037 -30.270 1.00 56.91 198 GLY A N 1
ATOM 1551 C CA . GLY A 1 198 ? -2.436 -1.457 -30.537 1.00 56.91 198 GLY A CA 1
ATOM 1552 C C . GLY A 1 198 ? -1.503 -2.196 -29.565 1.00 56.91 198 GLY A C 1
ATOM 1553 O O . GLY A 1 198 ? -1.239 -3.369 -29.812 1.00 56.91 198 GLY A O 1
ATOM 1554 N N . VAL A 1 199 ? -1.020 -1.573 -28.480 1.00 65.00 199 VAL A N 1
ATOM 1555 C CA . VAL A 1 199 ? -0.224 -2.257 -27.435 1.00 65.00 199 VAL A CA 1
ATOM 1556 C C . VAL A 1 199 ? -1.067 -2.439 -26.170 1.00 65.00 199 VAL A C 1
ATOM 1558 O O . VAL A 1 199 ? -1.528 -1.458 -25.590 1.00 65.00 199 VAL A O 1
ATOM 1561 N N . GLU A 1 200 ? -1.271 -3.687 -25.744 1.00 77.38 200 GLU A N 1
ATOM 1562 C CA . GLU A 1 200 ? -1.976 -4.022 -24.497 1.00 77.38 200 GLU A CA 1
ATOM 1563 C C . GLU A 1 200 ? -1.190 -3.500 -23.283 1.00 77.38 200 GLU A C 1
ATOM 1565 O O . GLU A 1 200 ? 0.004 -3.791 -23.196 1.00 77.38 200 GLU A O 1
ATOM 1570 N N . PRO A 1 201 ? -1.786 -2.710 -22.372 1.00 84.88 201 PRO A N 1
ATOM 1571 C CA . PRO A 1 201 ? -1.074 -2.120 -21.237 1.00 84.88 201 PRO A CA 1
ATOM 1572 C C . PRO A 1 201 ? -0.605 -3.179 -20.232 1.00 84.88 201 PRO A C 1
ATOM 1574 O O . PRO A 1 201 ? -1.308 -4.153 -20.008 1.00 84.88 201 PRO A O 1
ATOM 1577 N N . LEU A 1 202 ? 0.558 -2.964 -19.602 1.00 90.50 202 LEU A N 1
ATOM 1578 C CA . LEU A 1 202 ? 0.931 -3.724 -18.402 1.00 90.50 202 LEU A CA 1
ATOM 1579 C C . LEU A 1 202 ? 0.143 -3.175 -17.213 1.00 90.50 202 LEU A C 1
ATOM 1581 O O . LEU A 1 202 ? 0.194 -1.967 -16.949 1.00 90.50 202 LEU A O 1
ATOM 1585 N N . MET A 1 203 ? -0.560 -4.048 -16.501 1.00 89.38 203 MET A N 1
ATOM 1586 C CA . MET A 1 203 ? -1.396 -3.688 -15.358 1.00 89.38 203 MET A CA 1
ATOM 1587 C C . MET A 1 203 ? -0.619 -3.887 -14.053 1.00 89.38 203 MET A C 1
ATOM 1589 O O . MET A 1 203 ? -0.238 -5.009 -13.716 1.00 89.38 203 MET A O 1
ATOM 1593 N N . ILE A 1 204 ? -0.372 -2.801 -13.311 1.00 95.12 204 ILE A N 1
ATOM 1594 C CA . ILE A 1 204 ? 0.402 -2.828 -12.060 1.00 95.12 204 ILE A CA 1
ATOM 1595 C C . ILE A 1 204 ? -0.467 -2.394 -10.877 1.00 95.12 204 ILE A C 1
ATOM 1597 O O . ILE A 1 204 ? -1.004 -1.284 -10.853 1.00 95.12 204 ILE A O 1
ATOM 1601 N N . GLY A 1 205 ? -0.569 -3.264 -9.874 1.00 88.94 205 GLY A N 1
ATOM 1602 C CA . GLY A 1 205 ? -1.229 -2.987 -8.605 1.00 88.94 205 GLY A CA 1
ATOM 1603 C C . GLY A 1 205 ? -0.347 -2.155 -7.669 1.00 88.94 205 GLY A C 1
ATOM 1604 O O . GLY A 1 205 ? 0.798 -2.518 -7.407 1.00 88.94 205 GLY A O 1
ATOM 1605 N N . VAL A 1 206 ? -0.889 -1.058 -7.149 1.00 88.12 206 VAL A N 1
ATOM 1606 C CA . VAL A 1 206 ? -0.232 -0.083 -6.257 1.00 88.12 206 VAL A CA 1
ATOM 1607 C C . VAL A 1 206 ? -1.132 0.230 -5.056 1.00 88.12 206 VAL A C 1
ATOM 1609 O O . VAL A 1 206 ? -2.348 0.034 -5.127 1.00 88.12 206 VAL A O 1
ATOM 1612 N N . TYR A 1 207 ? -0.569 0.706 -3.945 1.00 80.06 207 TYR A N 1
ATOM 1613 C CA . TYR A 1 207 ? -1.298 0.884 -2.678 1.00 80.06 207 TYR A CA 1
ATOM 1614 C C . TYR A 1 207 ? -1.578 2.330 -2.286 1.00 80.06 207 TYR A C 1
ATOM 1616 O O . TYR A 1 207 ? -2.316 2.568 -1.328 1.00 80.06 207 TYR A O 1
ATOM 1624 N N . GLY A 1 208 ? -1.012 3.307 -2.987 1.00 77.62 208 GLY A N 1
ATOM 1625 C CA . GLY A 1 208 ? -1.158 4.694 -2.563 1.00 77.62 208 GLY A CA 1
ATOM 1626 C C . GLY A 1 208 ? -0.085 5.153 -1.574 1.00 77.62 208 GLY A C 1
ATOM 1627 O O . GLY A 1 208 ? -0.271 6.183 -0.921 1.00 77.62 208 GLY A O 1
ATOM 1628 N N . THR A 1 209 ? 1.011 4.404 -1.411 1.00 78.94 209 THR A N 1
ATOM 1629 C CA . THR A 1 209 ? 2.041 4.646 -0.386 1.00 78.94 209 THR A CA 1
ATOM 1630 C C . THR A 1 209 ? 3.336 5.227 -0.959 1.00 78.94 209 THR A C 1
ATOM 1632 O O . THR A 1 209 ? 3.551 5.286 -2.165 1.00 78.94 209 THR A O 1
ATOM 1635 N N . ALA A 1 210 ? 4.206 5.757 -0.094 1.00 82.19 210 ALA A N 1
ATOM 1636 C CA . ALA A 1 210 ? 5.384 6.513 -0.530 1.00 82.19 210 ALA A CA 1
ATOM 1637 C C . ALA A 1 210 ? 6.397 5.677 -1.341 1.00 82.19 210 ALA A C 1
ATOM 1639 O O . ALA A 1 210 ? 7.171 6.231 -2.115 1.00 82.19 210 ALA A O 1
ATOM 1640 N N . ASP A 1 211 ? 6.380 4.359 -1.198 1.00 87.19 211 ASP A N 1
ATOM 1641 C CA . ASP A 1 211 ? 7.155 3.413 -1.997 1.00 87.19 211 ASP A CA 1
ATOM 1642 C C . ASP A 1 211 ? 6.631 3.212 -3.423 1.00 87.19 211 ASP A C 1
ATOM 1644 O O . ASP A 1 211 ? 7.405 2.818 -4.293 1.00 87.19 211 ASP A O 1
ATOM 1648 N N . ASP A 1 212 ? 5.377 3.569 -3.707 1.00 89.56 212 ASP A N 1
ATOM 1649 C CA . ASP A 1 212 ? 4.842 3.565 -5.071 1.00 89.56 212 ASP A CA 1
ATOM 1650 C C . ASP A 1 212 ? 5.304 4.787 -5.887 1.00 89.56 212 ASP A C 1
ATOM 1652 O O . ASP A 1 212 ? 5.076 4.859 -7.097 1.00 89.56 212 ASP A O 1
ATOM 1656 N N . LEU A 1 213 ? 5.948 5.776 -5.253 1.00 90.69 213 LEU A N 1
ATOM 1657 C CA . LEU A 1 213 ? 6.344 7.035 -5.893 1.00 90.69 213 LEU A CA 1
ATOM 1658 C C . LEU A 1 213 ? 7.082 6.869 -7.231 1.00 90.69 213 LEU A C 1
ATOM 1660 O O . LEU A 1 213 ? 6.733 7.596 -8.166 1.00 90.69 213 LEU A O 1
ATOM 1664 N N . PRO A 1 214 ? 8.047 5.939 -7.387 1.00 94.75 214 PRO A N 1
ATOM 1665 C CA . PRO A 1 214 ? 8.702 5.720 -8.669 1.00 94.75 214 PRO A CA 1
ATOM 1666 C C . PRO A 1 214 ? 7.717 5.352 -9.786 1.00 94.75 214 PRO A C 1
ATOM 1668 O O . PRO A 1 214 ? 7.878 5.838 -10.901 1.00 94.75 214 PRO A O 1
ATOM 1671 N N . MET A 1 215 ? 6.668 4.571 -9.494 1.00 93.94 215 MET A N 1
ATOM 1672 C CA . MET A 1 215 ? 5.642 4.178 -10.472 1.00 93.94 215 MET A CA 1
ATOM 1673 C C . MET A 1 215 ? 4.850 5.380 -10.967 1.00 93.94 215 MET A C 1
ATOM 1675 O O . MET A 1 215 ? 4.702 5.595 -12.172 1.00 93.94 215 MET A O 1
ATOM 1679 N N . TYR A 1 216 ? 4.345 6.179 -10.030 1.00 90.06 216 TYR A N 1
ATOM 1680 C CA . TYR A 1 216 ? 3.512 7.325 -10.362 1.00 90.06 216 TYR A CA 1
ATOM 1681 C C . TYR A 1 216 ? 4.307 8.412 -11.068 1.00 90.06 216 TYR A C 1
ATOM 1683 O O . TYR A 1 216 ? 3.863 8.927 -12.090 1.00 90.06 216 TYR A O 1
ATOM 1691 N N . VAL A 1 217 ? 5.503 8.726 -10.573 1.00 91.12 217 VAL A N 1
ATOM 1692 C CA . VAL A 1 217 ? 6.349 9.758 -11.175 1.00 91.12 217 VAL A CA 1
ATOM 1693 C C . VAL A 1 217 ? 6.805 9.336 -12.570 1.00 91.12 217 VAL A C 1
ATOM 1695 O O . VAL A 1 217 ? 6.721 10.157 -13.476 1.00 91.12 217 VAL A O 1
ATOM 1698 N N . ALA A 1 218 ? 7.198 8.074 -12.782 1.00 94.12 218 ALA A N 1
ATOM 1699 C CA . ALA A 1 218 ? 7.570 7.579 -14.110 1.00 94.12 218 ALA A CA 1
ATOM 1700 C C . ALA A 1 218 ? 6.402 7.666 -15.107 1.00 94.12 218 ALA A C 1
ATOM 1702 O O . ALA A 1 218 ? 6.588 8.055 -16.263 1.00 94.12 218 ALA A O 1
ATOM 1703 N N . ARG A 1 219 ? 5.179 7.348 -14.659 1.00 90.19 219 ARG A N 1
ATOM 1704 C CA . ARG A 1 219 ? 3.970 7.461 -15.484 1.00 90.19 219 ARG A CA 1
ATOM 1705 C C . ARG A 1 219 ? 3.672 8.910 -15.859 1.00 90.19 219 ARG A C 1
ATOM 1707 O O . ARG A 1 219 ? 3.518 9.205 -17.040 1.00 90.19 219 ARG A O 1
ATOM 1714 N N . GLU A 1 220 ? 3.597 9.802 -14.872 1.00 85.06 220 GLU A N 1
ATOM 1715 C CA . GLU A 1 220 ? 3.235 11.210 -15.092 1.00 85.06 220 GLU A CA 1
ATOM 1716 C C . GLU A 1 220 ? 4.330 11.991 -15.835 1.00 85.06 220 GLU A C 1
ATOM 1718 O O . GLU A 1 220 ? 4.025 12.907 -16.596 1.00 85.06 220 GLU A O 1
ATOM 1723 N N . ALA A 1 221 ? 5.602 11.612 -15.668 1.00 86.81 221 ALA A N 1
ATOM 1724 C CA . ALA A 1 221 ? 6.718 12.175 -16.428 1.00 86.81 221 ALA A CA 1
ATOM 1725 C C . ALA A 1 221 ? 6.772 11.677 -17.886 1.00 86.81 221 ALA A C 1
ATOM 1727 O O . ALA A 1 221 ? 7.517 12.232 -18.691 1.00 86.81 221 ALA A O 1
ATOM 1728 N N . GLY A 1 222 ? 5.998 10.643 -18.240 1.00 87.06 222 GLY A N 1
ATOM 1729 C CA . GLY A 1 222 ? 6.027 10.029 -19.567 1.00 87.06 222 GLY A CA 1
ATOM 1730 C C . GLY A 1 222 ? 7.243 9.129 -19.816 1.00 87.06 222 GLY A C 1
ATOM 1731 O O . GLY A 1 222 ? 7.560 8.839 -20.972 1.00 87.06 222 GLY A O 1
ATOM 1732 N N . ASP A 1 223 ? 7.921 8.658 -18.765 1.00 90.81 223 ASP A N 1
ATOM 1733 C CA . ASP A 1 223 ? 9.111 7.807 -18.894 1.00 90.81 223 ASP A CA 1
ATOM 1734 C C . ASP A 1 223 ? 8.769 6.453 -19.528 1.00 90.81 223 ASP A C 1
ATOM 1736 O O . ASP A 1 223 ? 9.497 5.975 -20.396 1.00 90.81 223 ASP A O 1
ATOM 1740 N N . PHE A 1 224 ? 7.627 5.859 -19.161 1.00 91.50 224 PHE A N 1
ATOM 1741 C CA . PHE A 1 224 ? 7.167 4.609 -19.778 1.00 91.50 224 PHE A CA 1
ATOM 1742 C C . PHE A 1 224 ? 6.865 4.785 -21.269 1.00 91.50 224 PHE A C 1
ATOM 1744 O O . PHE A 1 224 ? 7.277 3.958 -22.079 1.00 91.50 224 PHE A O 1
ATOM 1751 N N . ALA A 1 225 ? 6.222 5.896 -21.640 1.00 87.62 225 ALA A N 1
ATOM 1752 C CA . ALA A 1 225 ? 5.928 6.211 -23.036 1.00 87.62 225 ALA A CA 1
ATOM 1753 C C . ALA A 1 225 ? 7.211 6.454 -23.845 1.00 87.62 225 ALA A C 1
ATOM 1755 O O . ALA A 1 225 ? 7.312 6.006 -24.981 1.00 87.62 225 ALA A O 1
ATOM 1756 N N . THR A 1 226 ? 8.213 7.103 -23.245 1.00 89.62 226 THR A N 1
ATOM 1757 C CA . THR A 1 226 ? 9.543 7.292 -23.852 1.00 89.62 226 THR A CA 1
ATOM 1758 C C . THR A 1 226 ? 10.271 5.962 -24.067 1.00 89.62 226 THR A C 1
ATOM 1760 O O . THR A 1 226 ? 11.083 5.843 -24.980 1.00 89.62 226 THR A O 1
ATOM 1763 N N . ALA A 1 227 ? 9.969 4.956 -23.245 1.00 89.06 227 ALA A N 1
ATOM 1764 C CA . ALA A 1 227 ? 10.496 3.603 -23.362 1.00 89.06 227 ALA A CA 1
ATOM 1765 C C . ALA A 1 227 ? 9.606 2.664 -24.206 1.00 89.06 227 ALA A C 1
ATOM 1767 O O . ALA A 1 227 ? 9.800 1.450 -24.159 1.00 89.06 227 ALA A O 1
ATOM 1768 N N . ASP A 1 228 ? 8.633 3.207 -24.951 1.00 89.44 228 ASP A N 1
ATOM 1769 C CA . ASP A 1 228 ? 7.679 2.467 -25.790 1.00 89.44 228 ASP A CA 1
ATOM 1770 C C . ASP A 1 228 ? 6.853 1.403 -25.030 1.00 89.44 228 ASP A C 1
ATOM 1772 O O . ASP A 1 228 ? 6.452 0.377 -25.587 1.00 89.44 228 ASP A O 1
ATOM 1776 N N . VAL A 1 229 ? 6.553 1.640 -23.745 1.00 92.00 229 VAL A N 1
ATOM 1777 C CA . VAL A 1 229 ? 5.695 0.768 -22.927 1.00 92.00 229 VAL A CA 1
ATOM 1778 C C . VAL A 1 229 ? 4.485 1.532 -22.397 1.00 92.00 229 VAL A C 1
ATOM 1780 O O . VAL A 1 229 ? 4.597 2.613 -21.826 1.00 92.00 229 VAL A O 1
ATOM 1783 N N . VAL A 1 230 ? 3.304 0.928 -22.532 1.00 86.25 230 VAL A N 1
ATOM 1784 C CA . VAL A 1 230 ? 2.076 1.411 -21.888 1.00 86.25 230 VAL A CA 1
ATOM 1785 C C . VAL A 1 230 ? 1.912 0.700 -20.544 1.00 86.25 230 VAL A C 1
ATOM 1787 O O . VAL A 1 230 ? 1.889 -0.533 -20.504 1.00 86.25 230 VAL A O 1
ATOM 1790 N N . VAL A 1 231 ? 1.808 1.476 -19.462 1.00 88.94 231 VAL A N 1
ATOM 1791 C CA . VAL A 1 231 ? 1.613 0.999 -18.083 1.00 88.94 231 VAL A CA 1
ATOM 1792 C C . VAL A 1 231 ? 0.374 1.660 -17.496 1.00 88.94 231 VAL A C 1
ATOM 1794 O O . VAL A 1 231 ? 0.268 2.889 -17.500 1.00 88.94 231 VAL A O 1
ATOM 1797 N N . ASN A 1 232 ? -0.520 0.851 -16.936 1.00 84.06 232 ASN A N 1
ATOM 1798 C CA . ASN A 1 232 ? -1.672 1.314 -16.176 1.00 84.06 232 ASN A CA 1
ATOM 1799 C C . ASN A 1 232 ? -1.523 0.903 -14.712 1.00 84.06 232 ASN A C 1
ATOM 1801 O O . ASN A 1 232 ? -1.107 -0.211 -14.403 1.00 84.06 232 ASN A O 1
ATOM 1805 N N . LEU A 1 233 ? -1.879 1.821 -13.816 1.00 83.25 233 LEU A N 1
ATOM 1806 C CA . LEU A 1 233 ? -1.815 1.603 -12.375 1.00 83.25 233 LEU A CA 1
ATOM 1807 C C . LEU A 1 233 ? -3.226 1.403 -11.834 1.00 83.25 233 LEU A C 1
ATOM 1809 O O . LEU A 1 233 ? -4.125 2.168 -12.181 1.00 83.25 233 LEU A O 1
ATOM 1813 N N . MET A 1 234 ? -3.400 0.413 -10.968 1.00 80.12 234 MET A N 1
ATOM 1814 C CA . MET A 1 234 ? -4.665 0.100 -10.306 1.00 80.12 234 MET A CA 1
ATOM 1815 C C . MET A 1 234 ? -4.440 -0.096 -8.808 1.00 80.12 234 MET A C 1
ATOM 1817 O O . MET A 1 234 ? -3.350 -0.500 -8.417 1.00 80.12 234 MET A O 1
ATOM 1821 N N . PRO A 1 235 ? -5.443 0.127 -7.944 1.00 77.94 235 PRO A N 1
ATOM 1822 C CA . PRO A 1 235 ? -5.345 -0.263 -6.548 1.00 77.94 235 PRO A CA 1
ATOM 1823 C C . PRO A 1 235 ? -5.100 -1.765 -6.452 1.00 77.94 235 PRO A C 1
ATOM 1825 O O . PRO A 1 235 ? -5.860 -2.550 -7.018 1.00 77.94 235 PRO A O 1
ATOM 1828 N N . ALA A 1 236 ? -4.075 -2.172 -5.716 1.00 82.75 236 ALA A N 1
ATOM 1829 C CA . ALA A 1 236 ? -3.850 -3.579 -5.407 1.00 82.75 236 ALA A CA 1
ATOM 1830 C C . ALA A 1 236 ? -5.003 -4.132 -4.540 1.00 82.75 236 ALA A C 1
ATOM 1832 O O . ALA A 1 236 ? -5.571 -5.182 -4.836 1.00 82.75 236 ALA A O 1
ATOM 1833 N N . GLY A 1 237 ? -5.456 -3.341 -3.561 1.00 77.25 237 GLY A N 1
ATOM 1834 C CA . GLY A 1 237 ? -6.533 -3.712 -2.643 1.00 77.25 237 GLY A CA 1
ATOM 1835 C C . GLY A 1 237 ? -6.032 -4.586 -1.499 1.00 77.25 237 GLY A C 1
ATOM 1836 O O . GLY A 1 237 ? -4.887 -4.452 -1.089 1.00 77.25 237 GLY A O 1
ATOM 1837 N N . SER A 1 238 ? -6.887 -5.450 -0.944 1.00 78.94 238 SER A N 1
ATOM 1838 C CA . SER A 1 238 ? -6.453 -6.390 0.096 1.00 78.94 238 SER A CA 1
ATOM 1839 C C . SER A 1 238 ? -5.531 -7.465 -0.490 1.00 78.94 238 SER A C 1
ATOM 1841 O O . SER A 1 238 ? -5.645 -7.778 -1.675 1.00 78.94 238 SER A O 1
ATOM 1843 N N . PRO A 1 239 ? -4.698 -8.132 0.324 1.00 82.88 239 PRO A N 1
ATOM 1844 C CA . PRO A 1 239 ? -3.844 -9.207 -0.180 1.00 82.88 239 PRO A CA 1
ATOM 1845 C C . PRO A 1 239 ? -4.624 -10.332 -0.876 1.00 82.88 239 PRO A C 1
ATOM 1847 O O . PRO A 1 239 ? -4.185 -10.849 -1.897 1.00 82.88 239 PRO A O 1
ATOM 1850 N N . GLN A 1 240 ? -5.827 -10.670 -0.391 1.00 79.44 240 GLN A N 1
ATOM 1851 C CA . GLN A 1 240 ? -6.694 -11.649 -1.058 1.00 79.44 240 GLN A CA 1
ATOM 1852 C C . GLN A 1 240 ? -7.208 -11.148 -2.415 1.00 79.44 240 GLN A C 1
ATOM 1854 O O . GLN A 1 240 ? -7.342 -11.935 -3.353 1.00 79.44 240 GLN A O 1
ATOM 1859 N N . LEU A 1 241 ? -7.509 -9.852 -2.529 1.00 78.56 241 LEU A N 1
ATOM 1860 C CA . LEU A 1 241 ? -7.915 -9.259 -3.798 1.00 78.56 241 LEU A CA 1
ATOM 1861 C C . LEU A 1 241 ? -6.747 -9.256 -4.790 1.00 78.56 241 LEU A C 1
ATOM 1863 O O . LEU A 1 241 ? -6.931 -9.688 -5.924 1.00 78.56 241 LEU A O 1
ATOM 1867 N N . SER A 1 242 ? -5.545 -8.880 -4.346 1.00 85.75 242 SER A N 1
ATOM 1868 C CA . SER A 1 242 ? -4.320 -8.965 -5.147 1.00 85.75 242 SER A CA 1
ATOM 1869 C C . SER A 1 242 ? -4.071 -10.386 -5.660 1.00 85.75 242 SER A C 1
ATOM 1871 O O . SER A 1 242 ? -3.825 -10.558 -6.849 1.00 85.75 242 SER A O 1
ATOM 1873 N N . VAL A 1 243 ? -4.215 -11.416 -4.811 1.00 87.38 243 VAL A N 1
ATOM 1874 C CA . VAL A 1 243 ? -4.140 -12.832 -5.229 1.00 87.38 243 VAL A CA 1
ATOM 1875 C C . VAL A 1 243 ? -5.115 -13.121 -6.364 1.00 87.38 243 VAL A C 1
ATOM 1877 O O . VAL A 1 243 ? -4.712 -13.639 -7.403 1.00 87.38 243 VAL A O 1
ATOM 1880 N N . ASN A 1 244 ? -6.393 -12.778 -6.180 1.00 78.44 244 ASN A N 1
ATOM 1881 C CA . ASN A 1 244 ? -7.423 -13.067 -7.174 1.00 78.44 244 ASN A CA 1
ATOM 1882 C C . ASN A 1 244 ? -7.118 -12.376 -8.508 1.00 78.44 244 ASN A C 1
ATOM 1884 O O . ASN A 1 244 ? -7.272 -12.997 -9.556 1.00 78.44 244 ASN A O 1
ATOM 1888 N N . ARG A 1 245 ? -6.649 -11.123 -8.460 1.00 82.88 245 ARG A N 1
ATOM 1889 C CA . ARG A 1 245 ? -6.297 -10.331 -9.642 1.00 82.88 245 ARG A CA 1
ATOM 1890 C C . ARG A 1 245 ? -5.058 -10.841 -10.369 1.00 82.88 245 ARG A C 1
ATOM 1892 O O . ARG A 1 245 ? -5.017 -10.811 -11.593 1.00 82.88 245 ARG A O 1
ATOM 1899 N N . LEU A 1 246 ? -4.059 -11.324 -9.633 1.00 85.94 246 LEU A N 1
ATOM 1900 C CA . LEU A 1 246 ? -2.868 -11.933 -10.225 1.00 85.94 246 LEU A CA 1
ATOM 1901 C C . LEU A 1 246 ? -3.205 -13.284 -10.873 1.00 85.94 246 LEU A C 1
ATOM 1903 O O . LEU A 1 246 ? -2.755 -13.554 -11.979 1.00 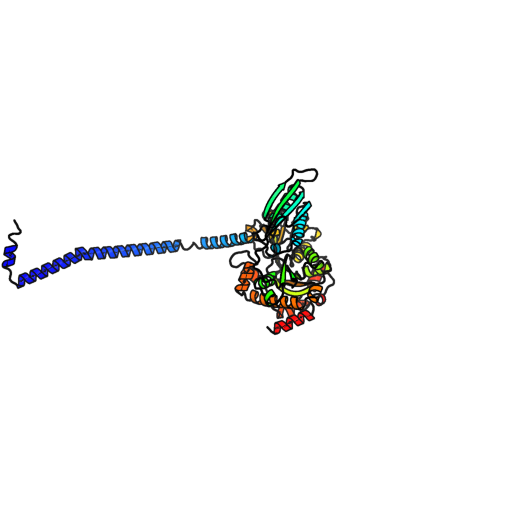85.94 246 LEU A O 1
ATOM 1907 N N . LEU A 1 247 ? -4.034 -14.113 -10.226 1.00 81.88 247 LEU A N 1
ATOM 1908 C CA . LEU A 1 247 ? -4.463 -15.408 -10.777 1.00 81.88 247 LEU A CA 1
ATOM 1909 C C . LEU A 1 247 ? -5.408 -15.267 -11.976 1.00 81.88 247 LEU A C 1
ATOM 1911 O O . LEU A 1 247 ? -5.399 -16.121 -12.860 1.00 81.88 247 LEU A O 1
ATOM 1915 N N . SER A 1 248 ? -6.245 -14.226 -12.003 1.00 79.88 248 SER A N 1
ATOM 1916 C CA . SER A 1 248 ? -7.155 -13.959 -13.123 1.00 79.88 248 SER A CA 1
ATOM 1917 C C . SER A 1 248 ? -6.464 -13.302 -14.320 1.00 79.88 248 SER A C 1
ATOM 1919 O O . SER A 1 248 ? -7.050 -13.274 -15.403 1.00 79.88 248 SER A O 1
ATOM 1921 N N . GLY A 1 249 ? -5.246 -12.778 -14.137 1.00 77.19 249 GLY A N 1
ATOM 1922 C CA . GLY A 1 249 ? -4.540 -11.971 -15.132 1.00 77.19 249 GLY A CA 1
ATOM 1923 C C . GLY A 1 249 ? -5.035 -10.523 -15.228 1.00 77.19 249 GLY A C 1
ATOM 1924 O O . GLY A 1 249 ? -4.686 -9.831 -16.177 1.00 77.19 249 GLY A O 1
ATOM 1925 N N . GLU A 1 250 ? -5.842 -10.046 -14.273 1.00 80.00 250 GLU A N 1
ATOM 1926 C CA . GLU A 1 250 ? -6.223 -8.626 -14.181 1.00 80.00 250 GLU A CA 1
ATOM 1927 C C . GLU A 1 250 ? -5.026 -7.742 -13.788 1.00 80.00 250 GLU A C 1
ATOM 1929 O O . GLU A 1 250 ? -4.940 -6.587 -14.205 1.00 80.00 250 GLU A O 1
ATOM 1934 N N . LEU A 1 251 ? -4.091 -8.289 -13.004 1.00 86.94 251 LEU A N 1
ATOM 1935 C CA . LEU A 1 251 ? -2.801 -7.673 -12.711 1.00 86.94 251 LEU A CA 1
ATOM 1936 C C . LEU A 1 251 ? -1.670 -8.511 -13.303 1.00 86.94 251 LEU A C 1
ATOM 1938 O O . LEU A 1 251 ? -1.556 -9.702 -13.022 1.00 86.94 251 LEU A O 1
ATOM 1942 N N . ASP A 1 252 ? -0.778 -7.858 -14.043 1.00 93.69 252 ASP A N 1
ATOM 1943 C CA . ASP A 1 252 ? 0.489 -8.454 -14.456 1.00 93.69 252 ASP A CA 1
ATOM 1944 C C . ASP A 1 252 ? 1.548 -8.366 -13.357 1.00 93.69 252 ASP A C 1
ATOM 1946 O O . ASP A 1 252 ? 2.476 -9.173 -13.306 1.00 93.69 252 ASP A O 1
ATOM 1950 N N . ALA A 1 253 ? 1.454 -7.343 -12.510 1.00 97.19 253 ALA A N 1
ATOM 1951 C CA . ALA A 1 253 ? 2.392 -7.092 -11.432 1.00 97.19 253 ALA A CA 1
ATOM 1952 C C . ALA A 1 253 ? 1.725 -6.365 -10.269 1.00 97.19 253 ALA A C 1
ATOM 1954 O O . ALA A 1 253 ? 0.660 -5.762 -10.402 1.00 97.19 253 ALA A O 1
ATOM 1955 N N . VAL A 1 254 ? 2.384 -6.386 -9.118 1.00 96.19 254 VAL A N 1
ATOM 1956 C CA . VAL A 1 254 ? 1.949 -5.685 -7.915 1.00 96.19 254 VAL A CA 1
ATOM 1957 C C . VAL A 1 254 ? 3.167 -5.234 -7.115 1.00 96.19 254 VAL A C 1
ATOM 1959 O O . VAL A 1 254 ? 4.213 -5.892 -7.118 1.00 96.19 254 VAL A O 1
ATOM 1962 N N . VAL A 1 255 ? 3.046 -4.104 -6.430 1.00 95.62 255 VAL A N 1
ATOM 1963 C CA . VAL A 1 255 ? 3.985 -3.737 -5.366 1.00 95.62 255 VAL A CA 1
ATOM 1964 C C . VAL A 1 255 ? 3.775 -4.692 -4.187 1.00 95.62 255 VAL A C 1
ATOM 1966 O O . VAL A 1 255 ? 2.651 -5.093 -3.906 1.00 95.62 255 VAL A O 1
ATOM 1969 N N . ALA A 1 256 ? 4.836 -5.146 -3.527 1.00 95.00 256 ALA A N 1
ATOM 1970 C CA . ALA A 1 256 ? 4.716 -6.149 -2.468 1.00 95.00 256 ALA A CA 1
ATOM 1971 C C . ALA A 1 256 ? 5.882 -6.090 -1.480 1.00 95.00 256 ALA A C 1
ATOM 1973 O O . ALA A 1 256 ? 7.018 -5.804 -1.858 1.00 95.00 256 ALA A O 1
ATOM 1974 N N . SER A 1 257 ? 5.611 -6.377 -0.210 1.00 94.25 257 SER A N 1
ATOM 1975 C CA . SER A 1 257 ? 6.642 -6.746 0.763 1.00 94.25 257 SER A CA 1
ATOM 1976 C C . SER A 1 257 ? 6.987 -8.237 0.657 1.00 94.25 257 SER A C 1
ATOM 1978 O O . SER A 1 257 ? 6.309 -8.999 -0.036 1.00 94.25 257 SER A O 1
ATOM 1980 N N . LEU A 1 258 ? 8.018 -8.692 1.379 1.00 94.38 258 LEU A N 1
ATOM 1981 C CA . LEU A 1 258 ? 8.300 -10.131 1.495 1.00 94.38 258 LEU A CA 1
ATOM 1982 C C . LEU A 1 258 ? 7.127 -10.902 2.106 1.00 94.38 258 LEU A C 1
ATOM 1984 O O . LEU A 1 258 ? 6.856 -12.024 1.687 1.00 94.38 258 LEU A O 1
ATOM 1988 N N . TYR A 1 259 ? 6.400 -10.296 3.047 1.00 93.62 259 TYR A N 1
ATOM 1989 C CA . TYR A 1 259 ? 5.224 -10.927 3.635 1.00 93.62 259 TYR A CA 1
ATOM 1990 C C . TYR A 1 259 ? 4.110 -11.126 2.599 1.00 93.62 259 TYR A C 1
ATOM 1992 O O . TYR A 1 259 ? 3.556 -12.219 2.485 1.00 93.62 259 TYR A O 1
ATOM 2000 N N . ASP A 1 260 ? 3.842 -10.112 1.774 1.00 94.06 260 ASP A N 1
ATOM 2001 C CA . ASP A 1 260 ? 2.859 -10.215 0.690 1.00 94.06 260 ASP A CA 1
ATOM 2002 C C . ASP A 1 260 ? 3.263 -11.297 -0.325 1.00 94.06 260 ASP A C 1
ATOM 2004 O O . ASP A 1 260 ? 2.443 -12.131 -0.706 1.00 94.06 260 ASP A O 1
ATOM 2008 N N . ILE A 1 261 ? 4.550 -11.352 -0.696 1.00 95.50 261 ILE A N 1
ATOM 2009 C CA . ILE A 1 261 ? 5.106 -12.390 -1.580 1.00 95.50 261 ILE A CA 1
ATOM 2010 C C . ILE A 1 261 ? 4.828 -13.795 -1.034 1.00 95.50 261 ILE A C 1
ATOM 2012 O O . ILE A 1 261 ? 4.395 -14.670 -1.788 1.00 95.50 261 ILE A O 1
ATOM 2016 N N . MET A 1 262 ? 5.044 -14.021 0.265 1.00 93.81 262 MET A N 1
ATOM 2017 C CA . MET A 1 262 ? 4.780 -15.316 0.898 1.00 93.81 262 MET A CA 1
ATOM 2018 C C . MET A 1 262 ? 3.298 -15.685 0.839 1.00 93.81 262 MET A C 1
ATOM 2020 O O . MET A 1 262 ? 2.952 -16.813 0.489 1.00 93.81 262 MET A O 1
ATOM 2024 N N . ARG A 1 263 ? 2.407 -14.726 1.103 1.00 92.06 263 ARG A N 1
ATOM 2025 C CA . ARG A 1 263 ? 0.960 -14.946 1.000 1.00 92.06 263 ARG A CA 1
ATOM 2026 C C . ARG A 1 263 ? 0.529 -15.286 -0.419 1.00 92.06 263 ARG A C 1
ATOM 2028 O O . ARG A 1 263 ? -0.277 -16.193 -0.618 1.00 92.06 263 ARG A O 1
ATOM 2035 N N . TYR A 1 264 ? 1.079 -14.595 -1.411 1.00 95.19 264 TYR A N 1
ATOM 2036 C CA . TYR A 1 264 ? 0.774 -14.878 -2.809 1.00 95.19 264 TYR A CA 1
ATOM 2037 C C . TYR A 1 264 ? 1.287 -16.257 -3.232 1.00 95.19 264 TYR A C 1
ATOM 2039 O O . TYR A 1 264 ? 0.593 -16.988 -3.936 1.00 95.19 264 TYR A O 1
ATOM 2047 N N . ARG A 1 265 ? 2.469 -16.655 -2.752 1.00 94.81 265 ARG A N 1
ATOM 2048 C CA . ARG A 1 265 ? 3.018 -17.999 -2.965 1.00 94.81 265 ARG A CA 1
ATOM 2049 C C . ARG A 1 265 ? 2.161 -19.096 -2.344 1.00 94.81 265 ARG A C 1
ATOM 2051 O O . ARG A 1 265 ? 1.870 -20.070 -3.030 1.00 94.81 265 ARG A O 1
ATOM 2058 N N . LEU A 1 266 ? 1.707 -18.919 -1.102 1.00 94.00 266 LEU A N 1
ATOM 2059 C CA . LEU A 1 266 ? 0.777 -19.850 -0.446 1.00 94.00 266 LEU A CA 1
ATOM 2060 C C . LEU A 1 266 ? -0.528 -20.009 -1.229 1.00 94.00 266 LEU A C 1
ATOM 2062 O O . LEU A 1 266 ? -1.054 -21.111 -1.342 1.00 94.00 266 LEU A O 1
ATOM 2066 N N . ALA A 1 267 ? -1.021 -18.920 -1.822 1.00 92.75 267 ALA A N 1
ATOM 2067 C CA . ALA A 1 267 ? -2.206 -18.940 -2.671 1.00 92.75 267 ALA A CA 1
ATOM 2068 C C . ALA A 1 267 ? -1.963 -19.507 -4.087 1.00 92.75 267 ALA A C 1
ATOM 2070 O O . ALA A 1 267 ? -2.889 -19.549 -4.896 1.00 92.75 267 ALA A O 1
ATOM 2071 N N . GLY A 1 268 ? -0.739 -19.946 -4.397 1.00 93.19 268 GLY A N 1
ATOM 2072 C CA . GLY A 1 268 ? -0.386 -20.575 -5.669 1.00 93.19 268 GLY A CA 1
ATOM 2073 C C . GLY A 1 268 ? -0.074 -19.603 -6.806 1.00 93.19 268 GLY A C 1
ATOM 2074 O O . GLY A 1 268 ? -0.053 -20.026 -7.960 1.00 93.19 268 GLY A O 1
ATOM 2075 N N . VAL A 1 269 ? 0.171 -18.319 -6.522 1.00 94.81 269 VAL A N 1
ATOM 2076 C CA . VAL A 1 269 ? 0.493 -17.329 -7.558 1.00 94.81 269 VAL A CA 1
ATOM 2077 C C . VAL A 1 269 ? 1.961 -17.470 -8.002 1.00 94.81 269 VAL A C 1
ATOM 2079 O O . VAL A 1 269 ? 2.871 -17.295 -7.176 1.00 94.81 269 VAL A O 1
ATOM 2082 N N . PRO A 1 270 ? 2.237 -17.738 -9.295 1.00 91.25 270 PRO A N 1
ATOM 2083 C CA . PRO A 1 270 ? 3.596 -17.803 -9.817 1.00 91.25 270 PRO A CA 1
ATOM 2084 C C . PRO A 1 270 ? 4.101 -16.387 -10.115 1.00 91.25 270 PRO A C 1
ATOM 2086 O O . PRO A 1 270 ? 3.634 -15.693 -11.012 1.00 91.25 270 PRO A O 1
ATOM 2089 N N . LEU A 1 271 ? 5.084 -15.938 -9.346 1.00 95.00 271 LEU A N 1
ATOM 2090 C CA . LEU A 1 271 ? 5.576 -14.555 -9.350 1.00 95.00 271 LEU A CA 1
ATOM 2091 C C . LEU A 1 271 ? 7.093 -14.515 -9.482 1.00 95.00 271 LEU A C 1
ATOM 2093 O O . LEU A 1 271 ? 7.756 -15.511 -9.225 1.00 95.00 271 LEU A O 1
ATOM 2097 N N . GLN A 1 272 ? 7.646 -13.366 -9.825 1.00 96.25 272 GLN A N 1
ATOM 2098 C CA . GLN A 1 272 ? 9.073 -13.090 -9.858 1.00 96.25 272 GLN A CA 1
ATOM 2099 C C . GLN A 1 272 ? 9.308 -11.689 -9.291 1.00 96.25 272 GLN A C 1
ATOM 2101 O O . GLN A 1 272 ? 8.633 -10.733 -9.672 1.00 96.25 272 GLN A O 1
ATOM 2106 N N . VAL A 1 273 ? 10.257 -11.561 -8.373 1.00 96.69 273 VAL A N 1
ATOM 2107 C CA . VAL A 1 273 ? 10.729 -10.284 -7.842 1.00 96.69 273 VAL A CA 1
ATOM 2108 C C . VAL A 1 273 ? 11.664 -9.666 -8.874 1.00 96.69 273 VAL A C 1
ATOM 2110 O O . VAL A 1 273 ? 12.721 -10.214 -9.180 1.00 96.69 273 VAL A O 1
ATOM 2113 N N . VAL A 1 274 ? 11.260 -8.524 -9.426 1.00 94.06 274 VAL A N 1
ATOM 2114 C CA . VAL A 1 274 ? 11.954 -7.881 -10.551 1.00 94.06 274 VAL A CA 1
ATOM 2115 C C . VAL A 1 274 ? 12.908 -6.790 -10.088 1.00 94.06 274 VAL A C 1
ATOM 2117 O O . VAL A 1 274 ? 14.007 -6.675 -10.629 1.00 94.06 274 VAL A O 1
ATOM 2120 N N . MET A 1 275 ? 12.501 -5.986 -9.105 1.00 93.38 275 MET A N 1
ATOM 2121 C CA . MET A 1 275 ? 13.346 -4.948 -8.519 1.00 93.38 275 MET A CA 1
ATOM 2122 C C . MET A 1 275 ? 12.817 -4.495 -7.153 1.00 93.38 275 MET A C 1
ATOM 2124 O O . MET A 1 275 ? 11.608 -4.542 -6.922 1.00 93.38 275 MET A O 1
ATOM 2128 N N . PRO A 1 276 ? 13.682 -4.009 -6.253 1.00 94.56 276 PRO A N 1
ATOM 2129 C CA . PRO A 1 276 ? 13.251 -3.228 -5.101 1.00 94.56 276 PRO A CA 1
ATOM 2130 C C . PRO A 1 276 ? 12.691 -1.866 -5.529 1.00 94.56 276 PRO A C 1
ATOM 2132 O O . PRO A 1 276 ? 13.178 -1.262 -6.486 1.00 94.56 276 PRO A O 1
ATOM 2135 N N . LEU A 1 277 ? 11.695 -1.367 -4.798 1.00 93.81 277 LEU A N 1
ATOM 2136 C CA . LEU A 1 277 ? 11.059 -0.072 -5.060 1.00 93.81 277 LEU A CA 1
ATOM 2137 C C . LEU A 1 277 ? 11.366 0.968 -3.990 1.00 93.81 277 LEU A C 1
ATOM 2139 O O . LEU A 1 277 ? 11.645 2.106 -4.340 1.00 93.81 277 LEU A O 1
ATOM 2143 N N . GLY A 1 278 ? 11.389 0.601 -2.711 1.00 91.75 278 GLY A N 1
ATOM 2144 C CA . GLY A 1 278 ? 11.748 1.528 -1.643 1.00 91.75 278 GLY A CA 1
ATOM 2145 C C . GLY A 1 278 ? 11.952 0.833 -0.304 1.00 91.75 278 GLY A C 1
ATOM 2146 O O . GLY A 1 278 ? 11.321 -0.178 -0.010 1.00 91.75 278 GLY A O 1
ATOM 2147 N N . GLN A 1 279 ? 12.857 1.377 0.500 1.00 91.75 279 GLN A N 1
ATOM 2148 C CA . GLN A 1 279 ? 13.085 0.954 1.876 1.00 91.75 279 GLN A CA 1
ATOM 2149 C C . GLN A 1 279 ? 12.362 1.924 2.817 1.00 91.75 279 GLN A C 1
ATOM 2151 O O . GLN A 1 279 ? 12.512 3.141 2.673 1.00 91.75 279 GLN A O 1
ATOM 2156 N N . LEU A 1 280 ? 11.558 1.395 3.742 1.00 88.38 280 LEU A N 1
ATOM 2157 C CA . LEU A 1 280 ? 10.685 2.163 4.632 1.00 88.38 280 LEU A CA 1
ATOM 2158 C C . LEU A 1 280 ? 10.870 1.741 6.096 1.00 88.38 280 LEU A C 1
ATOM 2160 O O . LEU A 1 280 ? 11.088 0.557 6.356 1.00 88.38 280 LEU A O 1
ATOM 2164 N N . PRO A 1 281 ? 10.690 2.652 7.068 1.00 84.75 281 PRO A N 1
ATOM 2165 C CA . PRO A 1 281 ? 10.765 2.308 8.483 1.00 84.75 281 PRO A CA 1
ATOM 2166 C C . PRO A 1 281 ? 9.726 1.259 8.886 1.00 84.75 281 PRO A C 1
ATOM 2168 O O . PRO A 1 281 ? 8.539 1.383 8.565 1.00 84.75 281 PRO A O 1
ATOM 2171 N N . LEU A 1 282 ? 10.148 0.252 9.653 1.00 85.56 282 LEU A N 1
ATOM 2172 C CA . LEU A 1 282 ? 9.257 -0.765 10.206 1.00 85.56 282 LEU A CA 1
ATOM 2173 C C . LEU A 1 282 ? 8.633 -0.284 11.523 1.00 85.56 282 LEU A C 1
ATOM 2175 O O . LEU A 1 282 ? 9.058 -0.655 12.622 1.00 85.56 282 LEU A O 1
ATOM 2179 N N . ALA A 1 283 ? 7.619 0.574 11.402 1.00 82.56 283 ALA A N 1
ATOM 2180 C CA . ALA A 1 283 ? 6.871 1.096 12.540 1.00 82.56 283 ALA A CA 1
ATOM 2181 C C . ALA A 1 283 ? 5.378 1.258 12.235 1.00 82.56 283 ALA A C 1
ATOM 2183 O O . ALA A 1 283 ? 4.994 1.769 11.182 1.00 82.56 283 ALA A O 1
ATOM 2184 N N . THR A 1 284 ? 4.543 0.893 13.203 1.00 84.75 284 THR A N 1
ATOM 2185 C CA . THR A 1 284 ? 3.090 1.029 13.134 1.00 84.75 284 THR A CA 1
ATOM 2186 C C . THR A 1 284 ? 2.515 1.485 14.473 1.00 84.75 284 THR A C 1
ATOM 2188 O O . THR A 1 284 ? 3.105 1.258 15.528 1.00 84.75 284 THR A O 1
ATOM 2191 N N . SER A 1 285 ? 1.379 2.166 14.436 1.00 86.94 285 SER A N 1
ATOM 2192 C CA . SER A 1 285 ? 0.711 2.710 15.615 1.00 86.94 285 SER A CA 1
ATOM 2193 C C . SER A 1 285 ? -0.669 2.086 15.763 1.00 86.94 285 SER A C 1
ATOM 2195 O O . SER A 1 285 ? -1.443 2.075 14.803 1.00 86.94 285 SER A O 1
ATOM 2197 N N . LEU A 1 286 ? -0.990 1.612 16.970 1.00 91.56 286 LEU A N 1
ATOM 2198 C CA . LEU A 1 286 ? -2.354 1.276 17.358 1.00 91.56 286 LEU A CA 1
ATOM 2199 C C . LEU A 1 286 ? -3.104 2.569 17.644 1.00 91.56 286 LEU A C 1
ATOM 2201 O O . LEU A 1 286 ? -2.777 3.315 18.571 1.00 91.56 286 LEU A O 1
ATOM 2205 N N . VAL A 1 287 ? -4.111 2.836 16.828 1.00 92.06 287 VAL A N 1
ATOM 2206 C CA . VAL A 1 287 ? -4.877 4.073 16.855 1.00 92.06 287 VAL A CA 1
ATOM 2207 C C . VAL A 1 287 ? -6.343 3.754 17.088 1.00 92.06 287 VAL A C 1
ATOM 2209 O O . VAL A 1 287 ? -6.919 2.890 16.430 1.00 92.06 287 VAL A O 1
ATOM 2212 N N . VAL A 1 288 ? -6.960 4.496 18.002 1.00 93.81 288 VAL A N 1
ATOM 2213 C CA . VAL A 1 288 ? -8.381 4.375 18.342 1.00 93.81 288 VAL A CA 1
ATOM 2214 C C . VAL A 1 288 ? -9.065 5.741 18.297 1.00 93.81 288 VAL A C 1
ATOM 2216 O O . VAL A 1 288 ? -8.403 6.779 18.232 1.00 93.81 288 VAL A O 1
ATOM 2219 N N . GLU A 1 289 ? -10.395 5.772 18.314 1.00 91.88 289 GLU A N 1
ATOM 2220 C CA . GLU A 1 289 ? -11.140 7.020 18.536 1.00 91.88 289 GLU A CA 1
ATOM 2221 C C . GLU A 1 289 ? -10.922 7.516 19.979 1.00 91.88 289 GLU A C 1
ATOM 2223 O O . GLU A 1 289 ? -10.755 6.712 20.897 1.00 91.88 289 GLU A O 1
ATOM 2228 N N . THR A 1 290 ? -10.874 8.834 20.202 1.00 86.50 290 THR A N 1
ATOM 2229 C CA . THR A 1 290 ? -10.494 9.422 21.505 1.00 86.50 290 THR A CA 1
ATOM 2230 C C . THR A 1 290 ? -11.343 8.950 22.696 1.00 86.50 290 THR A C 1
ATOM 2232 O O . THR A 1 290 ? -10.848 8.918 23.819 1.00 86.50 290 THR A O 1
ATOM 2235 N N . ASN A 1 291 ? -12.601 8.566 22.485 1.00 84.94 291 ASN A N 1
ATOM 2236 C CA . ASN A 1 291 ? -13.508 8.071 23.522 1.00 84.94 291 ASN A CA 1
ATOM 2237 C C . ASN A 1 291 ? -13.663 6.540 23.498 1.00 84.94 291 ASN A C 1
ATOM 2239 O O . ASN A 1 291 ? -14.595 6.008 24.107 1.00 84.94 291 ASN A O 1
ATOM 2243 N N . SER A 1 292 ? -12.782 5.829 22.790 1.00 88.25 292 SER A N 1
ATOM 2244 C CA . SER A 1 292 ? -12.761 4.368 22.773 1.00 88.25 292 SER A CA 1
ATOM 2245 C C . SER A 1 292 ? -12.467 3.798 24.163 1.00 88.25 292 SER A C 1
ATOM 2247 O O . SER A 1 292 ? -11.685 4.357 24.929 1.00 88.25 292 SER A O 1
ATOM 2249 N N . GL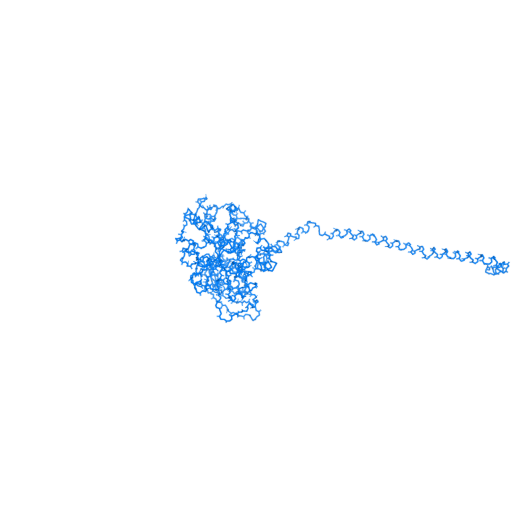Y A 1 293 ? -13.081 2.655 24.473 1.00 87.50 293 GLY A N 1
ATOM 2250 C CA . GLY A 1 293 ? -12.769 1.859 25.664 1.00 87.50 293 GLY A CA 1
ATOM 2251 C C . GLY A 1 293 ? -11.574 0.917 25.485 1.00 87.50 293 GLY A C 1
ATOM 2252 O O . GLY A 1 293 ? -11.397 0.036 26.315 1.00 87.50 293 GLY A O 1
ATOM 2253 N N . VAL A 1 294 ? -10.823 1.044 24.385 1.00 91.06 294 VAL A N 1
ATOM 2254 C CA . VAL A 1 294 ? -9.613 0.262 24.093 1.00 91.06 294 VAL A CA 1
ATOM 2255 C C . VAL A 1 294 ? -8.388 1.069 24.518 1.00 91.06 294 VAL A C 1
ATOM 2257 O O . VAL A 1 294 ? -8.128 2.135 23.959 1.00 91.06 294 VAL A O 1
ATOM 2260 N N . ASP A 1 295 ? -7.642 0.552 25.487 1.00 90.44 295 ASP A N 1
ATOM 2261 C CA . ASP A 1 295 ? -6.460 1.171 26.099 1.00 90.44 295 ASP A CA 1
ATOM 2262 C C . ASP A 1 295 ? -5.174 0.337 25.966 1.00 90.44 295 ASP A C 1
ATOM 2264 O O . ASP A 1 295 ? -4.091 0.842 26.248 1.00 90.44 295 ASP A O 1
ATOM 2268 N N . GLU A 1 296 ? -5.276 -0.898 25.478 1.00 90.50 296 GLU A N 1
ATOM 2269 C CA . GLU A 1 296 ? -4.159 -1.803 25.193 1.00 90.50 296 GLU A CA 1
ATOM 2270 C C . GLU A 1 296 ? -4.552 -2.829 24.114 1.00 90.50 296 GLU A C 1
ATOM 2272 O O . GLU A 1 296 ? -5.729 -2.968 23.767 1.00 90.50 296 GLU A O 1
ATOM 2277 N N . LEU A 1 297 ? -3.573 -3.560 23.569 1.00 89.94 297 LEU A N 1
ATOM 2278 C CA . LEU A 1 297 ? -3.802 -4.555 22.513 1.00 89.94 297 LEU A CA 1
ATOM 2279 C C . LEU A 1 297 ? -4.780 -5.665 22.941 1.00 89.94 297 LEU A C 1
ATOM 2281 O O . LEU A 1 297 ? -5.655 -6.053 22.171 1.00 89.94 297 LEU A O 1
ATOM 2285 N N . THR A 1 298 ? -4.677 -6.134 24.182 1.00 92.38 298 THR A N 1
ATOM 2286 C CA . THR A 1 298 ? -5.521 -7.186 24.780 1.00 92.38 298 THR A CA 1
ATOM 2287 C C . THR A 1 298 ? -7.001 -6.822 24.838 1.00 92.38 298 THR A C 1
ATOM 2289 O O . THR A 1 298 ? -7.858 -7.705 24.754 1.00 92.38 298 THR A O 1
ATOM 2292 N N . ALA A 1 299 ? -7.334 -5.529 24.895 1.00 93.81 299 ALA A N 1
ATOM 2293 C CA . ALA A 1 299 ? -8.715 -5.062 24.820 1.00 93.81 299 ALA A CA 1
ATOM 2294 C C . ALA A 1 299 ? -9.361 -5.287 23.438 1.00 93.81 299 ALA A C 1
ATOM 2296 O O . ALA A 1 299 ? -10.577 -5.120 23.316 1.00 93.81 299 ALA A O 1
ATOM 2297 N N . LEU A 1 300 ? -8.592 -5.689 22.414 1.00 94.62 300 LEU A N 1
ATOM 2298 C CA . LEU A 1 300 ? -9.094 -6.038 21.081 1.00 94.62 300 LEU A CA 1
ATOM 2299 C C . LEU A 1 300 ? -9.666 -7.454 20.956 1.00 94.62 300 LEU A C 1
ATOM 2301 O O . LEU A 1 300 ? -10.175 -7.792 19.889 1.00 94.62 300 LEU A O 1
ATOM 2305 N N . ALA A 1 301 ? -9.638 -8.270 22.010 1.00 94.31 301 ALA A N 1
ATOM 2306 C CA . ALA A 1 301 ? -10.246 -9.596 21.970 1.00 94.31 301 ALA A CA 1
ATOM 2307 C C . ALA A 1 301 ? -11.742 -9.521 21.579 1.00 94.31 301 ALA A C 1
ATOM 2309 O O . ALA A 1 301 ? -12.550 -8.878 22.255 1.00 94.31 301 ALA A O 1
ATOM 2310 N N . GLY A 1 302 ? -12.110 -10.173 20.473 1.00 91.62 302 GLY A N 1
ATOM 2311 C CA . GLY A 1 302 ? -13.453 -10.162 19.885 1.00 91.62 302 GLY A CA 1
ATOM 2312 C C . GLY A 1 302 ? -13.871 -8.828 19.254 1.00 91.62 302 GLY A C 1
ATOM 2313 O O . GLY A 1 302 ? -15.065 -8.603 19.053 1.00 91.62 302 GLY A O 1
ATOM 2314 N N . LYS A 1 303 ? -12.921 -7.922 18.995 1.00 93.62 303 LYS A N 1
ATOM 2315 C CA . LYS A 1 303 ? -13.141 -6.621 18.348 1.00 93.62 303 LYS A CA 1
ATOM 2316 C C . LYS A 1 303 ? -12.654 -6.617 16.908 1.00 93.62 303 LYS A C 1
ATOM 2318 O O . LYS A 1 303 ? -11.886 -7.484 16.496 1.00 93.62 303 LYS A O 1
ATOM 2323 N N . THR A 1 304 ? -13.060 -5.595 16.157 1.00 91.25 304 THR A N 1
ATOM 2324 C CA . THR A 1 304 ? -12.626 -5.417 14.769 1.00 91.25 304 THR A CA 1
ATOM 2325 C C . THR A 1 304 ? -11.434 -4.462 14.676 1.00 91.25 304 THR A C 1
ATOM 2327 O O . THR A 1 304 ? -11.527 -3.302 15.087 1.00 91.25 304 THR A O 1
ATOM 2330 N N . LEU A 1 305 ? -10.329 -4.925 14.085 1.00 93.44 305 LEU A N 1
ATOM 2331 C CA . LEU A 1 305 ? -9.106 -4.152 13.848 1.00 93.44 305 LEU A CA 1
ATOM 2332 C C . LEU A 1 305 ? -8.924 -3.882 12.349 1.00 93.44 305 LEU A C 1
ATOM 2334 O O . LEU A 1 305 ? -8.825 -4.807 11.545 1.00 93.44 305 LEU A O 1
ATOM 2338 N N . GLY A 1 306 ? -8.831 -2.608 11.971 1.00 91.06 306 GLY A N 1
ATOM 2339 C CA . GLY A 1 306 ? -8.419 -2.212 10.625 1.00 91.06 306 GLY A CA 1
ATOM 2340 C C . GLY A 1 306 ? -6.905 -2.324 10.441 1.00 91.06 306 GLY A C 1
ATOM 2341 O O . GLY A 1 306 ? -6.154 -1.768 11.238 1.00 91.06 306 GLY A O 1
ATOM 2342 N N . LEU A 1 307 ? -6.446 -2.985 9.380 1.00 89.12 307 LEU A N 1
ATOM 2343 C CA . LEU A 1 307 ? -5.024 -3.222 9.103 1.00 89.12 307 LEU A CA 1
ATOM 2344 C C . LEU A 1 307 ? -4.634 -2.770 7.691 1.00 89.12 307 LEU A C 1
ATOM 2346 O O . LEU A 1 307 ? -5.457 -2.819 6.773 1.00 89.12 307 LEU A O 1
ATOM 2350 N N . GLU A 1 308 ? -3.402 -2.272 7.522 1.00 83.25 308 GLU A N 1
ATOM 2351 C CA . GLU A 1 308 ? -2.925 -1.810 6.213 1.00 83.25 308 GLU A CA 1
ATOM 2352 C C . GLU A 1 308 ? -2.851 -3.012 5.267 1.00 83.25 308 GLU A C 1
ATOM 2354 O O . GLU A 1 308 ? -2.492 -4.117 5.665 1.00 83.25 308 GLU A O 1
ATOM 2359 N N . SER A 1 309 ? -3.242 -2.801 4.011 1.00 80.25 309 SER A N 1
ATOM 2360 C CA . SER A 1 309 ? -3.355 -3.885 3.024 1.00 80.25 309 SER A CA 1
ATOM 2361 C C . SER A 1 309 ? -2.014 -4.323 2.419 1.00 80.25 309 SER A C 1
ATOM 2363 O O . SER A 1 309 ? -2.006 -5.223 1.591 1.00 80.25 309 SER A O 1
ATOM 2365 N N . HIS A 1 310 ? -0.910 -3.677 2.807 1.00 82.50 310 HIS A N 1
ATOM 2366 C CA . HIS A 1 310 ? 0.444 -3.867 2.278 1.00 82.50 310 HIS A CA 1
ATOM 2367 C C . HIS A 1 310 ? 1.484 -3.673 3.369 1.00 82.50 310 HIS A C 1
ATOM 2369 O O . HIS A 1 310 ? 1.264 -2.926 4.330 1.00 82.50 310 HIS A O 1
ATOM 2375 N N . GLY A 1 311 ? 2.653 -4.269 3.159 1.00 85.06 311 GLY A N 1
ATOM 2376 C CA . GLY A 1 311 ? 3.816 -4.069 4.001 1.00 85.06 311 GLY A CA 1
ATOM 2377 C C . GLY A 1 311 ? 3.892 -5.081 5.136 1.00 85.06 311 GLY A C 1
ATOM 2378 O O . GLY A 1 311 ? 3.336 -6.173 5.095 1.00 85.06 311 GLY A O 1
ATOM 2379 N N . MET A 1 312 ? 4.606 -4.697 6.187 1.00 87.94 312 MET A N 1
ATOM 2380 C CA . MET A 1 312 ? 4.952 -5.589 7.298 1.00 87.94 312 MET A CA 1
ATOM 2381 C C . MET A 1 312 ? 4.113 -5.336 8.562 1.00 87.94 312 MET A C 1
ATOM 2383 O O . MET A 1 312 ? 4.428 -5.858 9.631 1.00 87.94 312 MET A O 1
ATOM 2387 N N . ALA A 1 313 ? 3.050 -4.527 8.465 1.00 86.31 313 ALA A N 1
ATOM 2388 C CA . ALA A 1 313 ? 2.198 -4.180 9.606 1.00 86.31 313 ALA A CA 1
ATOM 2389 C C . ALA A 1 313 ? 1.541 -5.420 10.234 1.00 86.31 313 ALA A C 1
ATOM 2391 O O . ALA A 1 313 ? 1.428 -5.509 11.454 1.00 86.31 313 ALA A O 1
ATOM 2392 N N . GLU A 1 314 ? 1.157 -6.393 9.409 1.00 89.31 314 GLU A N 1
ATOM 2393 C CA . GLU A 1 314 ? 0.571 -7.650 9.867 1.00 89.31 314 GLU A CA 1
ATOM 2394 C C . GLU A 1 314 ? 1.576 -8.537 10.603 1.00 89.31 314 GLU A C 1
ATOM 2396 O O . GLU A 1 314 ? 1.257 -9.095 11.645 1.00 89.31 314 GLU A O 1
ATOM 2401 N N . VAL A 1 315 ? 2.817 -8.605 10.123 1.00 90.50 315 VAL A N 1
ATOM 2402 C CA . VAL A 1 315 ? 3.889 -9.352 10.796 1.00 90.50 315 VAL A CA 1
ATOM 2403 C C . VAL A 1 315 ? 4.187 -8.763 12.174 1.00 90.50 315 VAL A C 1
ATOM 2405 O O . VAL A 1 315 ? 4.419 -9.506 13.126 1.00 90.50 315 VAL A O 1
ATOM 2408 N N . LEU A 1 316 ? 4.151 -7.432 12.304 1.00 89.75 316 LEU A N 1
ATOM 2409 C CA . LEU A 1 316 ? 4.253 -6.773 13.607 1.00 89.75 316 LEU A CA 1
ATOM 2410 C C . LEU A 1 316 ? 3.045 -7.091 14.493 1.00 89.75 316 LEU A C 1
ATOM 2412 O O . LEU A 1 316 ? 3.233 -7.408 15.661 1.00 89.75 316 LEU A O 1
ATOM 2416 N N . LEU A 1 317 ? 1.822 -7.053 13.953 1.00 91.06 317 LEU A N 1
ATOM 2417 C CA . LEU A 1 317 ? 0.620 -7.432 14.700 1.00 91.06 317 LEU A CA 1
ATOM 2418 C C . LEU A 1 317 ? 0.737 -8.852 15.261 1.00 91.06 317 LEU A C 1
ATOM 2420 O O . LEU A 1 317 ? 0.504 -9.052 16.446 1.00 91.06 317 LEU A O 1
ATOM 2424 N N . LEU A 1 318 ? 1.122 -9.820 14.432 1.00 91.62 318 LEU A N 1
ATOM 2425 C CA . LEU A 1 318 ? 1.233 -11.222 14.833 1.00 91.62 318 LEU A CA 1
ATOM 2426 C C . LEU A 1 318 ? 2.258 -11.424 15.955 1.00 91.62 318 LEU A C 1
ATOM 2428 O O . LEU A 1 318 ? 1.964 -12.138 16.910 1.00 91.62 318 LEU A O 1
ATOM 2432 N N . GLN A 1 319 ? 3.408 -10.744 15.896 1.00 91.06 319 GLN A N 1
ATOM 2433 C CA . GLN A 1 319 ? 4.387 -10.748 16.993 1.00 91.06 319 GLN A CA 1
ATOM 2434 C C . GLN A 1 319 ? 3.785 -10.235 18.299 1.00 91.06 319 GLN A C 1
ATOM 2436 O O . GLN A 1 319 ? 3.942 -10.858 19.342 1.00 91.06 319 GLN A O 1
ATOM 2441 N N . LEU A 1 320 ? 3.049 -9.128 18.242 1.00 89.56 320 LEU A N 1
ATOM 2442 C CA . LEU A 1 320 ? 2.458 -8.526 19.435 1.00 89.56 320 LEU A CA 1
ATOM 2443 C C . LEU A 1 320 ? 1.334 -9.386 20.020 1.00 89.56 320 LEU A C 1
ATOM 2445 O O . LEU A 1 320 ? 1.179 -9.478 21.239 1.00 89.56 320 LEU A O 1
ATOM 2449 N N . LEU A 1 321 ? 0.551 -10.042 19.160 1.00 92.31 321 LEU A N 1
ATOM 2450 C CA . LEU A 1 321 ? -0.445 -11.015 19.600 1.00 92.31 321 LEU A CA 1
ATOM 2451 C C . LEU A 1 321 ? 0.241 -12.180 20.309 1.00 92.31 321 LEU A C 1
ATOM 2453 O O . LEU A 1 321 ? -0.109 -12.484 21.446 1.00 92.31 321 LEU A O 1
ATOM 2457 N N . PHE A 1 322 ? 1.285 -12.743 19.701 1.00 92.12 322 PHE A N 1
ATOM 2458 C CA . PHE A 1 322 ? 2.069 -13.816 20.300 1.00 92.12 322 PHE A CA 1
ATOM 2459 C C . PHE A 1 322 ? 2.657 -13.421 21.668 1.00 92.12 322 PHE A C 1
ATOM 2461 O O . PHE A 1 322 ? 2.492 -14.153 22.644 1.00 92.12 322 PHE A O 1
ATOM 2468 N N . GLU A 1 323 ? 3.261 -12.233 21.783 1.00 90.62 323 GLU A N 1
ATOM 2469 C CA . GLU A 1 323 ? 3.827 -11.713 23.038 1.00 90.62 323 GLU A CA 1
ATOM 2470 C C . GLU A 1 323 ? 2.773 -11.474 24.134 1.00 90.62 323 GLU A C 1
ATOM 2472 O O . GLU A 1 323 ? 3.050 -11.669 25.320 1.00 90.62 323 GLU A O 1
ATOM 2477 N N . SER A 1 324 ? 1.554 -11.084 23.751 1.00 90.81 324 SER A N 1
ATOM 2478 C CA . SER A 1 324 ? 0.424 -10.877 24.670 1.00 90.81 324 SER A CA 1
ATOM 2479 C C . SER A 1 324 ? -0.362 -12.158 24.981 1.00 90.81 324 SER A C 1
ATOM 2481 O O . SER A 1 324 ? -1.310 -12.126 25.768 1.00 90.81 324 SER A O 1
ATOM 2483 N N . GLY A 1 325 ? 0.036 -13.298 24.405 1.00 92.56 325 GLY A N 1
ATOM 2484 C CA . GLY A 1 325 ? -0.667 -14.574 24.548 1.00 92.56 325 GLY A CA 1
ATOM 2485 C C . GLY A 1 325 ? -2.001 -14.631 23.797 1.00 92.56 325 GLY A C 1
ATOM 2486 O O . GLY A 1 325 ? -2.818 -15.510 24.076 1.00 92.56 325 GLY A O 1
ATOM 2487 N N . MET A 1 326 ? -2.222 -13.697 22.873 1.00 93.69 326 MET A N 1
ATOM 2488 C CA . MET A 1 326 ? -3.324 -13.691 21.920 1.00 93.69 326 MET A CA 1
ATOM 2489 C C . MET A 1 326 ? -2.921 -14.394 20.621 1.00 93.69 326 MET A C 1
ATOM 2491 O O . MET A 1 326 ? -1.757 -14.670 20.339 1.00 93.69 326 MET A O 1
ATOM 2495 N N . SER A 1 327 ? -3.915 -14.659 19.792 1.00 90.31 327 SER A N 1
ATOM 2496 C CA . SER A 1 327 ? -3.782 -15.255 18.474 1.00 90.31 327 SER A CA 1
ATOM 2497 C C . SER A 1 327 ? -4.510 -14.415 17.433 1.00 90.31 327 SER A C 1
ATOM 2499 O O . SER A 1 327 ? -5.387 -13.610 17.750 1.00 90.31 327 SER A O 1
ATOM 2501 N N . ARG A 1 328 ? -4.198 -14.652 16.157 1.00 87.94 328 ARG A N 1
ATOM 2502 C CA . ARG A 1 328 ? -4.909 -14.041 15.029 1.00 87.94 328 ARG A CA 1
ATOM 2503 C C . ARG A 1 328 ? -6.431 -14.219 15.125 1.00 87.94 328 ARG A C 1
ATOM 2505 O O . ARG A 1 328 ? -7.169 -13.313 14.766 1.00 87.94 328 ARG A O 1
ATOM 2512 N N . SER A 1 329 ? -6.898 -15.369 15.617 1.00 90.00 329 SER A N 1
ATOM 2513 C CA . SER A 1 329 ? -8.329 -15.673 15.758 1.00 90.00 329 SER A CA 1
ATOM 2514 C C . SER A 1 329 ? -9.036 -14.914 16.879 1.00 90.00 329 SER A C 1
ATOM 2516 O O . SER A 1 329 ? -10.262 -14.946 16.936 1.00 90.00 329 SER A O 1
ATOM 2518 N N . ASP A 1 330 ? -8.296 -14.237 17.759 1.00 91.81 330 ASP A N 1
ATOM 2519 C CA . ASP A 1 330 ? -8.891 -13.438 18.830 1.00 91.81 330 ASP A CA 1
ATOM 2520 C C . ASP A 1 330 ? -9.349 -12.054 18.347 1.00 91.81 330 ASP A C 1
ATOM 2522 O O . ASP A 1 330 ? -10.005 -11.346 19.107 1.00 91.81 330 ASP A O 1
ATOM 2526 N N . ILE A 1 331 ? -9.026 -11.650 17.112 1.00 93.38 331 ILE A N 1
ATOM 2527 C CA . ILE A 1 331 ? -9.348 -10.327 16.558 1.00 93.38 331 ILE A CA 1
ATOM 2528 C C . ILE A 1 331 ? -9.923 -10.469 15.145 1.00 93.38 331 ILE A C 1
ATOM 2530 O O . ILE A 1 331 ? -9.369 -11.166 14.297 1.00 93.38 331 ILE A O 1
ATOM 2534 N N . ASP A 1 332 ? -10.989 -9.725 14.852 1.00 88.75 332 ASP A N 1
ATOM 2535 C CA . ASP A 1 332 ? -11.544 -9.638 13.502 1.00 88.75 332 ASP A CA 1
ATOM 2536 C C . ASP A 1 332 ? -10.750 -8.617 12.671 1.00 88.75 332 ASP A C 1
ATOM 2538 O O . ASP A 1 332 ? -10.954 -7.404 12.772 1.00 88.75 332 ASP A O 1
ATOM 2542 N N . ILE A 1 333 ? -9.819 -9.092 11.841 1.00 88.31 333 ILE A N 1
ATOM 2543 C CA . ILE A 1 333 ? -8.987 -8.227 10.990 1.00 88.31 333 ILE A CA 1
ATOM 2544 C C . ILE A 1 333 ? -9.736 -7.853 9.708 1.00 88.31 333 ILE A C 1
ATOM 2546 O O . ILE A 1 333 ? -10.180 -8.719 8.951 1.00 88.31 333 ILE A O 1
ATOM 2550 N N . VAL A 1 334 ? -9.796 -6.554 9.413 1.00 85.25 334 VAL A N 1
ATOM 2551 C CA . VAL A 1 334 ? -10.261 -6.030 8.123 1.00 85.25 334 VAL A CA 1
ATOM 2552 C C . VAL A 1 334 ? -9.157 -5.224 7.449 1.00 85.25 334 VAL A C 1
ATOM 2554 O O . VAL A 1 334 ? -8.607 -4.286 8.024 1.00 85.25 334 VAL A O 1
ATOM 2557 N N . TYR A 1 335 ? -8.826 -5.576 6.210 1.00 83.62 335 TYR A N 1
ATOM 2558 C CA . TYR A 1 335 ? -7.840 -4.832 5.429 1.00 83.62 335 TYR A CA 1
ATOM 2559 C C . TYR A 1 335 ? -8.477 -3.585 4.843 1.00 83.62 335 TYR A C 1
ATOM 2561 O O . TYR A 1 335 ? -9.498 -3.665 4.159 1.00 83.62 335 TYR A O 1
ATOM 2569 N N . LEU A 1 336 ? -7.872 -2.437 5.119 1.00 76.56 336 LEU A N 1
ATOM 2570 C CA . LEU A 1 336 ? -8.373 -1.141 4.695 1.00 76.56 336 LEU A CA 1
ATOM 2571 C C . LEU A 1 336 ? -7.240 -0.334 4.068 1.00 76.56 336 LEU A C 1
ATOM 2573 O O . LEU A 1 336 ? -6.080 -0.428 4.478 1.00 76.56 336 LEU A O 1
ATOM 2577 N N . ASP A 1 337 ? -7.583 0.506 3.095 1.00 72.62 337 ASP A N 1
ATOM 2578 C CA . ASP A 1 337 ? -6.695 1.590 2.702 1.00 72.62 337 ASP A CA 1
ATOM 2579 C C . ASP A 1 337 ? -6.586 2.614 3.848 1.00 72.62 337 ASP A C 1
ATOM 2581 O O . ASP A 1 337 ? -7.480 2.761 4.693 1.00 72.62 337 ASP A O 1
ATOM 2585 N N . ARG A 1 338 ? -5.485 3.368 3.876 1.00 71.88 338 ARG A N 1
ATOM 2586 C CA . ARG A 1 338 ? -5.191 4.315 4.962 1.00 71.88 338 ARG A CA 1
ATOM 2587 C C . ARG A 1 338 ? -6.285 5.368 5.164 1.00 71.88 338 ARG A C 1
ATOM 2589 O O . ARG A 1 338 ? -6.514 5.825 6.286 1.00 71.88 338 ARG A O 1
ATOM 2596 N N . ARG A 1 339 ? -6.963 5.797 4.097 1.00 69.38 339 ARG A N 1
ATOM 2597 C CA . ARG A 1 339 ? -8.034 6.800 4.192 1.00 69.38 339 ARG A CA 1
ATOM 2598 C C . ARG A 1 339 ? -9.303 6.159 4.757 1.00 69.38 339 ARG A C 1
ATOM 2600 O O . ARG A 1 339 ? -9.986 6.792 5.565 1.00 69.38 339 ARG A O 1
ATOM 2607 N N . ALA A 1 340 ? -9.603 4.921 4.366 1.00 71.75 340 ALA A N 1
ATOM 2608 C CA . ALA A 1 340 ? -10.710 4.129 4.886 1.00 71.75 340 ALA A CA 1
ATOM 2609 C C . ALA A 1 340 ? -10.568 3.865 6.380 1.00 71.75 340 ALA A C 1
ATOM 2611 O O . ALA A 1 340 ? -11.544 4.066 7.100 1.00 71.75 340 ALA A O 1
ATOM 2612 N N . MET A 1 341 ? -9.369 3.544 6.863 1.00 78.12 341 MET A N 1
ATOM 2613 C CA . MET A 1 341 ? -9.094 3.325 8.287 1.00 78.12 341 MET A CA 1
ATOM 2614 C C . MET A 1 341 ? -9.614 4.440 9.190 1.00 78.12 341 MET A C 1
ATOM 2616 O O . MET A 1 341 ? -10.419 4.194 10.084 1.00 78.12 341 MET A O 1
ATOM 2620 N N . VAL A 1 342 ? -9.206 5.686 8.932 1.00 74.50 342 VAL A N 1
ATOM 2621 C CA . VAL A 1 342 ? -9.617 6.843 9.745 1.00 74.50 342 VAL A CA 1
ATOM 2622 C C . VAL A 1 342 ? -11.139 6.999 9.743 1.00 74.50 342 VAL A C 1
ATOM 2624 O O . VAL A 1 342 ? -11.745 7.281 10.775 1.00 74.50 342 VAL A O 1
ATOM 2627 N N . ARG A 1 343 ? -11.780 6.796 8.589 1.00 74.69 343 ARG A N 1
ATOM 2628 C CA . ARG A 1 343 ? -13.239 6.910 8.437 1.00 74.69 343 ARG A CA 1
ATOM 2629 C C . ARG A 1 343 ? -13.976 5.804 9.179 1.00 74.69 343 ARG A C 1
ATOM 2631 O O . ARG A 1 343 ? -14.941 6.069 9.896 1.00 74.69 343 ARG A O 1
ATOM 2638 N N . HIS A 1 344 ? -13.510 4.570 9.038 1.00 80.12 344 HIS A N 1
ATOM 2639 C CA . HIS A 1 344 ? -14.102 3.415 9.702 1.00 80.12 344 HIS A CA 1
ATOM 2640 C C . HIS A 1 344 ? -13.968 3.543 11.215 1.00 80.12 344 HIS A C 1
ATOM 2642 O O . HIS A 1 344 ? -14.933 3.309 11.938 1.00 80.12 344 HIS A O 1
ATOM 2648 N N . LEU A 1 345 ? -12.818 4.025 11.681 1.00 83.69 345 LEU A N 1
ATOM 2649 C CA . LEU A 1 345 ? -12.578 4.246 13.096 1.00 83.69 345 LEU A CA 1
ATOM 2650 C C . LEU A 1 345 ? -13.514 5.322 13.665 1.00 83.69 345 LEU A C 1
ATOM 2652 O O . LEU A 1 345 ? -14.194 5.099 14.660 1.00 83.69 345 LEU A O 1
ATOM 2656 N N . LYS A 1 346 ? -13.653 6.464 12.977 1.00 80.31 346 LYS A N 1
ATOM 2657 C CA . LYS A 1 346 ? -14.557 7.550 13.404 1.00 80.31 346 LYS A CA 1
ATOM 2658 C C . LYS A 1 346 ? -16.042 7.191 13.355 1.00 80.31 346 LYS A C 1
ATOM 2660 O O . LYS A 1 346 ? -16.841 7.804 14.058 1.00 80.31 346 LYS A O 1
ATOM 2665 N N . SER A 1 347 ? -16.433 6.266 12.484 1.00 77.38 347 SER A N 1
ATOM 2666 C CA . SER A 1 347 ? -17.824 5.811 12.362 1.00 77.38 347 SER A CA 1
ATOM 2667 C C . SER A 1 347 ? -18.163 4.645 13.294 1.00 77.38 347 SER A C 1
ATOM 2669 O O . SER A 1 347 ? -19.334 4.262 13.359 1.00 77.38 347 SER A O 1
ATOM 2671 N N . GLY A 1 348 ? -17.176 4.103 14.018 1.00 81.69 348 GLY A N 1
ATOM 2672 C CA . GLY A 1 348 ? -17.333 2.909 14.848 1.00 81.69 348 GLY A CA 1
ATOM 2673 C C . GLY A 1 348 ? -17.576 1.639 14.029 1.00 81.69 348 GLY A C 1
ATOM 2674 O O . GLY A 1 348 ? -18.239 0.721 14.506 1.00 81.69 348 GLY A O 1
ATOM 2675 N N . LEU A 1 349 ? -17.121 1.614 12.771 1.00 79.00 349 LEU A N 1
ATOM 2676 C CA . LEU A 1 349 ? -17.109 0.413 11.930 1.00 79.00 349 LEU A CA 1
ATOM 2677 C C . LEU A 1 349 ? -15.956 -0.529 12.286 1.00 79.00 349 LEU A C 1
ATOM 2679 O O . LEU A 1 349 ? -16.076 -1.727 12.066 1.00 79.00 349 LEU A O 1
ATOM 2683 N N . VAL A 1 350 ? -14.868 0.022 12.822 1.00 89.19 350 VAL A N 1
ATOM 2684 C CA . VAL A 1 350 ? -13.759 -0.720 13.433 1.00 89.19 350 VAL A CA 1
ATOM 2685 C C . VAL A 1 350 ? -13.477 -0.118 14.808 1.00 89.19 350 VAL A C 1
ATOM 2687 O O . VAL A 1 350 ? -13.677 1.084 15.001 1.00 89.19 350 VAL A O 1
ATOM 2690 N N . ASP A 1 351 ? -13.032 -0.936 15.758 1.00 93.25 351 ASP A N 1
ATOM 2691 C CA . ASP A 1 351 ? -12.721 -0.504 17.126 1.00 93.25 351 ASP A CA 1
ATOM 2692 C C . ASP A 1 351 ? -11.342 0.172 17.219 1.00 93.25 351 ASP A C 1
ATOM 2694 O O . ASP A 1 351 ? -11.129 1.067 18.042 1.00 93.25 351 ASP A O 1
ATOM 2698 N N . ALA A 1 352 ? -10.410 -0.259 16.369 1.00 94.50 352 ALA A N 1
ATOM 2699 C CA . ALA A 1 352 ? -9.048 0.248 16.287 1.00 94.50 352 ALA A CA 1
ATOM 2700 C C . ALA A 1 352 ? -8.496 0.108 14.866 1.00 94.50 352 ALA A C 1
ATOM 2702 O O . ALA A 1 352 ? -9.044 -0.627 14.041 1.00 94.50 352 ALA A O 1
ATOM 2703 N N . VAL A 1 353 ? -7.389 0.791 14.581 1.00 91.75 353 VAL A N 1
ATOM 2704 C CA . VAL A 1 353 ? -6.599 0.586 13.364 1.00 91.75 353 VAL A CA 1
ATOM 2705 C C . VAL A 1 353 ? -5.116 0.491 13.693 1.00 91.75 353 VAL A C 1
ATOM 2707 O O . VAL A 1 353 ? -4.638 1.163 14.606 1.00 91.75 353 VAL A O 1
ATOM 2710 N N . LEU A 1 354 ? -4.393 -0.320 12.930 1.00 89.00 354 LEU A N 1
ATOM 2711 C CA . LEU A 1 354 ? -2.943 -0.440 12.991 1.00 89.00 354 LEU A CA 1
ATOM 2712 C C . LEU A 1 354 ? -2.350 0.184 11.724 1.00 89.00 354 LEU A C 1
ATOM 2714 O O . LEU A 1 354 ? -2.544 -0.336 10.625 1.00 89.00 354 LEU A O 1
ATOM 2718 N N . VAL A 1 355 ? -1.683 1.329 11.868 1.00 79.69 355 VAL A N 1
ATOM 2719 C CA . VAL A 1 355 ? -1.304 2.188 10.733 1.00 79.69 355 VAL A CA 1
ATOM 2720 C C . VAL A 1 355 ? 0.103 2.766 10.873 1.00 79.69 355 VAL A C 1
ATOM 2722 O O . VAL A 1 355 ? 0.490 3.253 11.937 1.00 79.69 355 VAL A O 1
ATOM 2725 N N . SER A 1 356 ? 0.867 2.765 9.779 1.00 76.00 356 SER A N 1
ATOM 2726 C CA . SER A 1 356 ? 2.216 3.334 9.717 1.00 76.00 356 SER A CA 1
ATOM 2727 C C . SER A 1 356 ? 2.231 4.846 9.415 1.00 76.00 356 SER A C 1
ATOM 2729 O O . SER A 1 356 ? 1.325 5.406 8.793 1.00 76.00 356 SER A O 1
ATOM 2731 N N . GLY A 1 357 ? 3.284 5.543 9.863 1.00 67.19 357 GLY A N 1
ATOM 2732 C CA . GLY A 1 357 ? 3.622 6.903 9.398 1.00 67.19 357 GLY A CA 1
ATOM 2733 C C . GLY A 1 357 ? 2.669 8.046 9.795 1.00 67.19 357 GLY A C 1
ATOM 2734 O O . GLY A 1 357 ? 2.783 9.157 9.266 1.00 67.19 357 GLY A O 1
ATOM 2735 N N . LEU A 1 358 ? 1.719 7.837 10.716 1.00 66.69 358 LEU A N 1
ATOM 2736 C CA . LEU A 1 358 ? 0.858 8.917 11.217 1.00 66.69 358 LEU A CA 1
ATOM 2737 C C . LEU A 1 358 ? 1.484 9.623 12.424 1.00 66.69 358 LEU A C 1
ATOM 2739 O O . LEU A 1 358 ? 1.883 9.003 13.405 1.00 66.69 358 LEU A O 1
ATOM 2743 N N . ASN A 1 359 ? 1.553 10.957 12.368 1.00 64.81 359 ASN A N 1
ATOM 2744 C CA . ASN A 1 359 ? 2.037 11.752 13.494 1.00 64.81 359 ASN A CA 1
ATOM 2745 C C . ASN A 1 359 ? 0.915 12.034 14.513 1.00 64.81 359 ASN A C 1
ATOM 2747 O O . ASN A 1 359 ? -0.254 12.197 14.155 1.00 64.81 359 ASN A O 1
ATOM 2751 N N . LYS A 1 360 ? 1.287 12.154 15.795 1.00 67.38 360 LYS A N 1
ATOM 2752 C CA . LYS A 1 360 ? 0.344 12.364 16.912 1.00 67.38 360 LYS A CA 1
ATOM 2753 C C . LYS A 1 360 ? -0.536 13.603 16.755 1.00 67.38 360 LYS A C 1
ATOM 2755 O O . LYS A 1 360 ? -1.702 13.577 17.133 1.00 67.38 360 LYS A O 1
ATOM 2760 N N . ALA A 1 361 ? 0.007 14.682 16.190 1.00 62.44 361 ALA A N 1
ATOM 2761 C CA . ALA A 1 361 ? -0.740 15.922 15.990 1.00 62.44 361 ALA A CA 1
ATOM 2762 C C . ALA A 1 361 ? -1.892 15.741 14.985 1.00 62.44 361 ALA A C 1
ATOM 2764 O O . ALA A 1 361 ? -2.998 16.223 15.220 1.00 62.44 361 ALA A O 1
ATOM 2765 N N . GLY A 1 362 ? -1.650 15.006 13.896 1.00 67.00 362 GLY A N 1
ATOM 2766 C CA . GLY A 1 362 ? -2.663 14.667 12.901 1.00 67.00 362 GLY A CA 1
ATOM 2767 C C . GLY A 1 362 ? -3.738 13.738 13.459 1.00 67.00 362 GLY A C 1
ATOM 2768 O O . GLY A 1 362 ? -4.918 13.958 13.199 1.00 67.00 362 GLY A O 1
ATOM 2769 N N . LEU A 1 363 ? -3.352 12.753 14.275 1.00 72.81 363 LEU A N 1
ATOM 2770 C CA . LEU A 1 363 ? -4.304 11.866 14.951 1.00 72.81 363 LEU A CA 1
ATOM 2771 C C . LEU A 1 363 ? -5.239 12.647 15.882 1.00 72.81 363 LEU A C 1
ATOM 2773 O O . LEU A 1 363 ? -6.456 12.573 15.722 1.00 72.81 363 LEU A O 1
ATOM 2777 N N . ALA A 1 364 ? -4.680 13.474 16.771 1.00 70.50 364 ALA A N 1
ATOM 2778 C CA . ALA A 1 364 ? -5.464 14.268 17.716 1.00 70.50 364 ALA A CA 1
ATOM 2779 C C . ALA A 1 364 ? -6.460 15.200 17.008 1.00 70.50 364 ALA A C 1
ATOM 2781 O O . ALA A 1 364 ? -7.615 15.311 17.417 1.00 70.50 364 ALA A O 1
ATOM 2782 N N . TYR A 1 365 ? -6.042 15.827 15.903 1.00 64.88 365 TYR A N 1
ATOM 2783 C CA . TYR A 1 365 ? -6.921 16.657 15.080 1.00 64.88 365 TYR A CA 1
ATOM 2784 C C . TYR A 1 365 ? -8.123 15.878 14.523 1.00 64.88 365 TYR A C 1
ATOM 2786 O O . TYR A 1 365 ? -9.238 16.395 14.439 1.00 64.88 365 TYR A O 1
ATOM 2794 N N . LEU A 1 366 ? -7.910 14.616 14.150 1.00 69.44 366 LEU A N 1
ATOM 2795 C CA . LEU A 1 366 ? -8.951 13.756 13.599 1.00 69.44 366 LEU A CA 1
ATOM 2796 C C . LEU A 1 366 ? -9.912 13.209 14.667 1.00 69.44 366 LEU A C 1
ATOM 2798 O O . LEU A 1 366 ? -10.909 12.586 14.288 1.00 69.44 366 LEU A O 1
ATOM 2802 N N . GLY A 1 367 ? -9.679 13.494 15.954 1.00 78.62 367 GLY A N 1
ATOM 2803 C CA . GLY A 1 367 ? -10.395 12.876 17.074 1.00 78.62 367 GLY A CA 1
ATOM 2804 C C . GLY A 1 367 ? -9.938 11.439 17.322 1.00 78.62 367 GLY A C 1
ATOM 2805 O O . GLY A 1 367 ? -10.728 10.593 17.731 1.00 78.62 367 GLY A O 1
ATOM 2806 N N . LEU A 1 368 ? -8.681 11.151 16.986 1.00 85.25 368 LEU A N 1
ATOM 2807 C CA . LEU A 1 368 ? -8.050 9.857 17.168 1.00 85.25 368 LEU A CA 1
ATOM 2808 C C . LEU A 1 368 ? -6.914 9.975 18.181 1.00 85.25 368 LEU A C 1
ATOM 2810 O O . LEU A 1 368 ? -6.295 11.030 18.336 1.00 85.25 368 LEU A O 1
ATOM 2814 N N . GLN A 1 369 ? -6.610 8.873 18.844 1.00 88.69 369 GLN A N 1
AT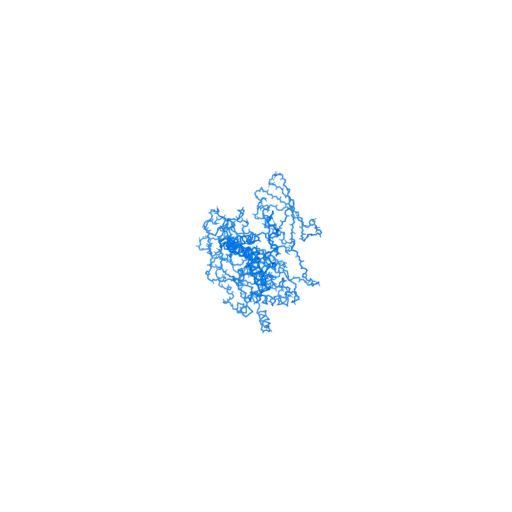OM 2815 C CA . GLN A 1 369 ? -5.497 8.774 19.772 1.00 88.69 369 GLN A CA 1
ATOM 2816 C C . GLN A 1 369 ? -4.648 7.549 19.448 1.00 88.69 369 GLN A C 1
ATOM 2818 O O . GLN A 1 369 ? -5.173 6.478 19.157 1.00 88.69 369 GLN A O 1
ATOM 2823 N N . GLU A 1 370 ? -3.330 7.732 19.479 1.00 90.44 370 GLU A N 1
ATOM 2824 C CA . GLU A 1 370 ? -2.381 6.621 19.490 1.00 90.44 370 GLU A CA 1
ATOM 2825 C C . GLU A 1 370 ? -2.338 6.061 20.910 1.00 90.44 370 GLU A C 1
ATOM 2827 O O . GLU A 1 370 ? -2.009 6.794 21.846 1.00 90.44 370 GLU A O 1
ATOM 2832 N N . ILE A 1 371 ? -2.680 4.784 21.042 1.00 90.50 371 ILE A N 1
ATOM 2833 C CA . ILE A 1 371 ? -2.602 4.034 22.296 1.00 90.50 371 ILE A CA 1
ATOM 2834 C C . ILE A 1 371 ? -1.192 3.494 22.474 1.00 90.50 371 ILE A C 1
ATOM 2836 O O . ILE A 1 371 ? -0.569 3.679 23.517 1.00 90.50 371 ILE A O 1
ATOM 2840 N N . GLU A 1 372 ? -0.661 2.901 21.411 1.00 87.38 372 GLU A N 1
ATOM 2841 C CA . GLU A 1 372 ? 0.637 2.256 21.436 1.00 87.38 372 GLU A CA 1
ATOM 2842 C C . GLU A 1 372 ? 1.337 2.407 20.088 1.00 87.38 372 GLU A C 1
ATOM 2844 O O . GLU A 1 372 ? 0.699 2.483 19.036 1.00 87.38 372 GLU A O 1
ATOM 2849 N N . ARG A 1 373 ? 2.667 2.482 20.124 1.00 86.12 373 ARG A N 1
ATOM 2850 C CA . ARG A 1 373 ? 3.507 2.517 18.930 1.00 86.12 373 ARG A CA 1
ATOM 2851 C C . ARG A 1 373 ? 4.437 1.323 18.954 1.00 86.12 373 ARG A C 1
ATOM 2853 O O . ARG A 1 373 ? 5.273 1.205 19.845 1.00 86.12 373 ARG A O 1
ATOM 2860 N N . PHE A 1 374 ? 4.350 0.524 17.908 1.00 82.38 374 PHE A N 1
ATOM 2861 C CA . PHE A 1 374 ? 5.172 -0.649 17.703 1.00 82.38 374 PHE A CA 1
ATOM 2862 C C . PHE A 1 374 ? 6.236 -0.325 16.666 1.00 82.38 374 PHE A C 1
ATOM 2864 O O . PHE A 1 374 ? 5.939 0.105 15.551 1.00 82.38 374 PHE A O 1
ATOM 2871 N N . ALA A 1 375 ? 7.497 -0.490 17.038 1.00 78.44 375 ALA A N 1
ATOM 2872 C CA . ALA A 1 375 ? 8.616 -0.306 16.132 1.00 78.44 375 ALA A CA 1
ATOM 2873 C C . ALA A 1 375 ? 9.621 -1.426 16.364 1.00 78.44 375 ALA A C 1
ATOM 2875 O O . ALA A 1 375 ? 9.997 -1.689 17.505 1.00 78.44 375 ALA A O 1
ATOM 2876 N N . SER A 1 376 ? 10.113 -2.027 15.284 1.00 67.44 376 SER A N 1
ATOM 2877 C CA . SER A 1 376 ? 11.185 -3.030 15.335 1.00 67.44 376 SER A CA 1
ATOM 2878 C C . SER A 1 376 ? 12.566 -2.364 15.534 1.00 67.44 376 SER A C 1
ATOM 2880 O O . SER A 1 376 ? 13.555 -2.683 14.879 1.00 67.44 376 SER A O 1
ATOM 2882 N N . GLY A 1 377 ? 12.658 -1.357 16.409 1.00 65.44 377 GLY A N 1
ATOM 2883 C CA . GLY A 1 377 ? 13.858 -0.529 16.568 1.00 65.44 377 GLY A CA 1
ATOM 2884 C C . GLY A 1 377 ? 14.191 0.293 15.311 1.00 65.44 377 GLY A C 1
ATOM 2885 O O . GLY A 1 377 ? 13.314 0.941 14.749 1.00 65.44 377 GLY A O 1
ATOM 2886 N N . ASN A 1 378 ? 15.462 0.274 14.885 1.00 58.12 378 ASN A N 1
ATOM 2887 C CA . ASN A 1 378 ? 15.952 0.928 13.655 1.00 58.12 378 ASN A CA 1
ATOM 2888 C C . ASN A 1 378 ? 15.824 0.024 12.410 1.00 58.12 378 ASN A C 1
ATOM 2890 O O . ASN A 1 378 ? 16.619 0.150 11.479 1.00 58.12 378 ASN A O 1
ATOM 2894 N N . SER A 1 379 ? 14.899 -0.936 12.423 1.00 72.50 379 SER A N 1
ATOM 2895 C CA . SER A 1 379 ? 14.707 -1.847 11.296 1.00 72.50 379 SER A CA 1
ATOM 2896 C C . SER A 1 379 ? 13.848 -1.191 10.221 1.00 72.50 379 SER A C 1
ATOM 2898 O O . SER A 1 379 ? 12.817 -0.583 10.516 1.00 72.50 379 SER A O 1
ATOM 2900 N N . ASP A 1 380 ? 14.259 -1.366 8.973 1.00 86.12 380 ASP A N 1
ATOM 2901 C CA . ASP A 1 380 ? 13.497 -0.976 7.795 1.00 86.12 380 ASP A CA 1
ATOM 2902 C C . ASP A 1 380 ? 13.007 -2.238 7.078 1.00 86.12 380 ASP A C 1
ATOM 2904 O O . ASP A 1 380 ? 13.649 -3.288 7.140 1.00 86.12 380 ASP A O 1
ATOM 2908 N N . TRP A 1 381 ? 11.896 -2.132 6.358 1.00 89.69 381 TRP A N 1
ATOM 2909 C CA . TRP A 1 381 ? 11.431 -3.160 5.435 1.00 89.69 381 TRP A CA 1
ATOM 2910 C C . TRP A 1 381 ? 11.542 -2.669 3.993 1.00 89.69 381 TRP A C 1
ATOM 2912 O O . TRP A 1 381 ? 11.618 -1.470 3.723 1.00 89.69 381 TRP A O 1
ATOM 2922 N N . GLN A 1 382 ? 11.574 -3.617 3.063 1.00 93.25 382 GLN A N 1
ATOM 2923 C CA . GLN A 1 382 ? 11.779 -3.355 1.647 1.00 93.25 382 GLN A CA 1
ATOM 2924 C C . GLN A 1 382 ? 10.523 -3.713 0.856 1.00 93.25 382 GLN A C 1
ATOM 2926 O O . GLN A 1 382 ? 9.991 -4.818 0.993 1.00 93.25 382 GLN A O 1
ATOM 2931 N N . SER A 1 383 ? 10.079 -2.791 0.007 1.00 94.69 383 SER A N 1
ATOM 2932 C CA . SER A 1 383 ? 9.070 -3.060 -1.012 1.00 94.69 383 SER A CA 1
ATOM 2933 C C . SER A 1 383 ? 9.719 -3.461 -2.333 1.00 94.69 383 SER A C 1
ATOM 2935 O O . SER A 1 383 ? 10.837 -3.042 -2.662 1.00 94.69 383 SER A O 1
ATOM 2937 N N . TYR A 1 384 ? 8.999 -4.265 -3.103 1.00 96.56 384 TYR A N 1
ATOM 2938 C CA . TYR A 1 384 ? 9.441 -4.839 -4.363 1.00 96.56 384 TYR A CA 1
ATOM 2939 C C . TYR A 1 384 ? 8.370 -4.677 -5.435 1.00 96.56 384 TYR A C 1
ATOM 2941 O O . TYR A 1 384 ? 7.177 -4.734 -5.145 1.00 96.56 384 TYR A O 1
ATOM 2949 N N . LEU A 1 385 ? 8.803 -4.539 -6.686 1.00 97.25 385 LEU A N 1
ATOM 2950 C CA . LEU A 1 385 ? 7.970 -4.828 -7.842 1.00 97.25 385 LEU A CA 1
ATOM 2951 C C . LEU A 1 385 ? 7.994 -6.335 -8.076 1.00 97.25 385 LEU A C 1
ATOM 2953 O O . LEU A 1 385 ? 9.052 -6.913 -8.352 1.00 97.25 385 LEU A O 1
ATOM 2957 N N . VAL A 1 386 ? 6.822 -6.949 -7.995 1.00 97.19 386 VAL A N 1
ATOM 2958 C CA . VAL A 1 386 ? 6.641 -8.383 -8.183 1.00 97.19 386 VAL A CA 1
ATOM 2959 C C . VAL A 1 386 ? 5.748 -8.610 -9.391 1.00 97.19 386 VAL A C 1
ATOM 2961 O O . VAL A 1 386 ? 4.652 -8.066 -9.468 1.00 97.19 386 VAL A O 1
ATOM 2964 N N . VAL A 1 387 ? 6.226 -9.404 -10.341 1.00 97.25 387 VAL A N 1
ATOM 2965 C CA . VAL A 1 387 ? 5.595 -9.623 -11.647 1.00 97.25 387 VAL A CA 1
ATOM 2966 C C . VAL A 1 387 ? 5.127 -11.068 -11.750 1.00 97.25 387 VAL A C 1
ATOM 2968 O O . VAL A 1 387 ? 5.833 -11.977 -11.320 1.00 97.25 387 VAL A O 1
ATOM 2971 N N . HIS A 1 388 ? 3.956 -11.307 -12.329 1.00 95.19 388 HIS A N 1
ATOM 2972 C CA . HIS A 1 388 ? 3.491 -12.649 -12.660 1.00 95.19 388 HIS A CA 1
ATOM 2973 C C . HIS A 1 388 ? 4.476 -13.324 -13.626 1.00 95.19 388 HIS A C 1
ATOM 2975 O O . HIS A 1 388 ? 4.881 -12.734 -14.632 1.00 95.19 388 HIS A O 1
ATOM 2981 N N . ALA A 1 389 ? 4.867 -14.568 -13.344 1.00 92.00 389 ALA A N 1
ATOM 2982 C CA . ALA A 1 389 ? 5.924 -15.258 -14.088 1.00 92.00 389 ALA A CA 1
ATOM 2983 C C . ALA A 1 389 ? 5.615 -15.364 -15.595 1.00 92.00 389 ALA A C 1
ATOM 2985 O O . ALA A 1 389 ? 6.507 -15.179 -16.429 1.00 92.00 389 ALA A O 1
ATOM 2986 N N . ASP A 1 390 ? 4.344 -15.579 -15.951 1.00 88.38 390 ASP A N 1
ATOM 2987 C CA . ASP A 1 390 ? 3.916 -15.623 -17.353 1.00 88.38 390 ASP A CA 1
ATOM 2988 C C . ASP A 1 390 ? 4.052 -14.258 -18.035 1.00 88.38 390 ASP A C 1
ATOM 2990 O O . ASP A 1 390 ? 4.548 -14.190 -19.156 1.00 88.38 390 ASP A O 1
ATOM 2994 N N . SER A 1 391 ? 3.697 -13.161 -17.354 1.00 91.31 391 SER A N 1
ATOM 2995 C CA . SER A 1 391 ? 3.835 -11.809 -17.915 1.00 91.31 391 SER A CA 1
ATOM 2996 C C . SER A 1 391 ? 5.309 -11.452 -18.127 1.00 91.31 391 SER A C 1
ATOM 2998 O O . SER A 1 391 ? 5.679 -10.918 -19.175 1.00 91.31 391 SER A O 1
ATOM 3000 N N . LEU A 1 392 ? 6.184 -11.834 -17.188 1.00 91.38 392 LEU A N 1
ATOM 3001 C CA . LEU A 1 392 ? 7.630 -11.655 -17.340 1.00 91.38 392 LEU A CA 1
ATOM 3002 C C . LEU A 1 392 ? 8.192 -12.463 -18.522 1.00 91.38 392 LEU A C 1
ATOM 3004 O O . LEU A 1 392 ? 9.057 -11.973 -19.247 1.00 91.38 392 LEU A O 1
ATOM 3008 N N . THR A 1 393 ? 7.672 -13.671 -18.750 1.00 90.56 393 THR A N 1
ATOM 3009 C CA . THR A 1 393 ? 8.086 -14.554 -19.853 1.00 90.56 393 THR A CA 1
ATOM 3010 C C . THR A 1 393 ? 7.565 -14.081 -21.212 1.00 90.56 393 THR A C 1
ATOM 3012 O O . THR A 1 393 ? 8.287 -14.144 -22.207 1.00 90.56 393 THR A O 1
ATOM 3015 N N . LEU A 1 394 ? 6.322 -13.595 -21.270 1.00 88.81 394 LEU A N 1
ATOM 3016 C CA . LEU A 1 394 ? 5.681 -13.108 -22.494 1.00 88.81 394 LEU A CA 1
ATOM 3017 C C . LEU A 1 394 ? 6.212 -11.735 -22.917 1.00 88.81 394 LEU A C 1
ATOM 3019 O O . LEU A 1 394 ? 6.374 -11.472 -24.110 1.00 88.81 394 LEU A O 1
ATOM 3023 N N . PHE A 1 395 ? 6.513 -10.866 -21.949 1.00 91.31 395 PHE A N 1
ATOM 3024 C CA . PHE A 1 395 ? 6.862 -9.466 -22.188 1.00 91.31 395 PHE A CA 1
ATOM 3025 C C . PHE A 1 395 ? 8.208 -9.032 -21.566 1.00 91.31 395 PHE A C 1
ATOM 3027 O O . PHE A 1 395 ? 8.288 -7.935 -21.001 1.00 91.31 395 PHE A O 1
ATOM 3034 N N . PRO A 1 396 ? 9.306 -9.803 -21.702 1.00 91.44 396 PRO A N 1
ATOM 3035 C CA . PRO A 1 396 ? 10.552 -9.547 -20.973 1.00 91.44 396 PRO A CA 1
ATOM 3036 C C . PRO A 1 396 ? 11.166 -8.182 -21.306 1.00 91.44 396 PRO A C 1
ATOM 3038 O O . PRO A 1 396 ? 11.623 -7.462 -20.423 1.00 91.44 396 PRO A O 1
ATOM 3041 N N . GLN A 1 397 ? 11.124 -7.770 -22.577 1.00 91.12 397 GLN A N 1
ATOM 3042 C CA . GLN A 1 397 ? 11.662 -6.471 -22.996 1.00 91.12 397 GLN A CA 1
ATOM 3043 C C . GLN A 1 397 ? 10.859 -5.295 -22.426 1.00 91.12 397 GLN A C 1
ATOM 3045 O O . GLN A 1 397 ? 11.444 -4.274 -22.068 1.00 91.12 397 GLN A O 1
ATOM 3050 N N . ARG A 1 398 ? 9.533 -5.449 -22.298 1.00 93.69 398 ARG A N 1
ATOM 3051 C CA . ARG A 1 398 ? 8.655 -4.410 -21.745 1.00 93.69 398 ARG A CA 1
ATOM 3052 C C . ARG A 1 398 ? 8.895 -4.245 -20.251 1.00 93.69 398 ARG A C 1
ATOM 3054 O O . ARG A 1 398 ? 9.077 -3.125 -19.791 1.00 93.69 398 ARG A O 1
ATOM 3061 N N . TRP A 1 399 ? 8.994 -5.349 -19.513 1.00 94.31 399 TRP A N 1
ATOM 3062 C CA . TRP A 1 399 ? 9.353 -5.305 -18.096 1.00 94.31 399 TRP A CA 1
ATOM 3063 C C . TRP A 1 399 ? 10.742 -4.706 -17.868 1.00 94.31 399 TRP A C 1
ATOM 3065 O O . TRP A 1 399 ? 10.966 -4.034 -16.865 1.00 94.31 399 TRP A O 1
ATOM 3075 N N . GLN A 1 400 ? 11.671 -4.896 -18.810 1.00 92.06 400 GLN A N 1
ATOM 3076 C CA . GLN A 1 400 ? 13.028 -4.381 -18.665 1.00 92.06 400 GLN A CA 1
ATOM 3077 C C . GLN A 1 400 ? 13.050 -2.869 -18.901 1.00 92.06 400 GLN A C 1
ATOM 3079 O O . GLN A 1 400 ? 13.725 -2.136 -18.182 1.00 92.06 400 GLN A O 1
ATOM 3084 N N . ALA A 1 401 ? 12.265 -2.394 -19.870 1.00 92.62 401 ALA A N 1
ATOM 3085 C CA . ALA A 1 401 ? 12.009 -0.974 -20.077 1.00 92.62 401 ALA A CA 1
ATOM 3086 C C . ALA A 1 401 ? 11.341 -0.328 -18.849 1.00 92.62 401 ALA A C 1
ATOM 3088 O O . ALA A 1 401 ? 11.784 0.735 -18.413 1.00 92.62 401 ALA A O 1
ATOM 3089 N N . VAL A 1 402 ? 10.354 -0.998 -18.237 1.00 95.12 402 VAL A N 1
ATOM 3090 C CA . VAL A 1 402 ? 9.731 -0.558 -16.975 1.00 95.12 402 VAL A CA 1
ATOM 3091 C C . VAL A 1 402 ? 10.770 -0.459 -15.858 1.00 95.12 402 VAL A C 1
ATOM 3093 O O . VAL A 1 402 ? 10.890 0.600 -15.248 1.00 95.12 402 VAL A O 1
ATOM 3096 N N . ALA A 1 403 ? 11.569 -1.503 -15.622 1.00 94.12 403 ALA A N 1
ATOM 3097 C CA . ALA A 1 403 ? 12.576 -1.501 -14.560 1.00 94.12 403 ALA A CA 1
ATOM 3098 C C . ALA A 1 403 ? 13.606 -0.371 -14.741 1.00 94.12 403 ALA A C 1
ATOM 3100 O O . ALA A 1 403 ? 13.909 0.361 -13.799 1.00 94.12 403 ALA A O 1
ATOM 3101 N N . ASN A 1 404 ? 14.086 -0.161 -15.970 1.00 92.00 404 ASN A N 1
ATOM 3102 C CA . ASN A 1 404 ? 15.019 0.920 -16.292 1.00 92.00 404 ASN A CA 1
ATOM 3103 C C . ASN A 1 404 ? 14.416 2.311 -16.030 1.00 92.00 404 ASN A C 1
ATOM 3105 O O . ASN A 1 404 ? 15.070 3.160 -15.419 1.00 92.00 404 ASN A O 1
ATOM 3109 N N . ALA A 1 405 ? 13.170 2.540 -16.459 1.00 94.12 405 ALA A N 1
ATOM 3110 C CA . ALA A 1 405 ? 12.456 3.792 -16.205 1.00 94.12 405 ALA A CA 1
ATOM 3111 C C . ALA A 1 405 ? 12.274 4.042 -14.699 1.00 94.12 405 ALA A C 1
ATOM 3113 O O . ALA A 1 405 ? 12.464 5.164 -14.219 1.00 94.12 405 ALA A O 1
ATOM 3114 N N . LEU A 1 406 ? 11.974 2.990 -13.934 1.00 95.31 406 LEU A N 1
ATOM 3115 C CA . LEU A 1 406 ? 11.809 3.071 -12.487 1.00 95.31 406 LEU A CA 1
ATOM 3116 C C . LEU A 1 406 ? 13.123 3.363 -11.763 1.00 95.31 406 LEU A C 1
ATOM 3118 O O . LEU A 1 406 ? 13.128 4.228 -10.894 1.00 95.31 406 LEU A O 1
ATOM 3122 N N . PHE A 1 407 ? 14.247 2.747 -12.139 1.00 93.38 407 PHE A N 1
ATOM 3123 C CA . PHE A 1 407 ? 15.552 3.087 -11.554 1.00 93.38 407 PHE A CA 1
ATOM 3124 C C . PHE A 1 407 ? 15.982 4.522 -11.870 1.00 93.38 407 PHE A C 1
ATOM 3126 O O . PHE A 1 407 ? 16.480 5.230 -10.990 1.00 93.38 407 PHE A O 1
ATOM 3133 N N . ALA A 1 408 ? 15.763 4.982 -13.106 1.00 92.88 408 ALA A N 1
ATOM 3134 C CA . ALA A 1 408 ? 16.023 6.371 -13.472 1.00 92.88 408 ALA A CA 1
ATOM 3135 C C . ALA A 1 408 ? 15.168 7.333 -12.630 1.00 92.88 408 ALA A C 1
ATOM 3137 O O . ALA A 1 408 ? 15.674 8.331 -12.114 1.00 92.88 408 ALA A O 1
ATOM 3138 N N . THR A 1 409 ? 13.893 6.998 -12.427 1.00 94.62 409 THR A N 1
ATOM 3139 C CA . THR A 1 409 ? 12.965 7.783 -11.606 1.00 94.62 409 THR A CA 1
ATOM 3140 C C . THR A 1 409 ? 13.348 7.778 -10.130 1.00 94.62 409 THR A C 1
ATOM 3142 O O . THR A 1 409 ? 13.423 8.841 -9.518 1.00 94.62 409 THR A O 1
ATOM 3145 N N . ALA A 1 410 ? 13.661 6.610 -9.572 1.00 93.94 410 ALA A N 1
ATOM 3146 C CA . ALA A 1 410 ? 14.167 6.432 -8.215 1.00 93.94 410 ALA A CA 1
ATOM 3147 C C . ALA A 1 410 ? 15.400 7.311 -7.962 1.00 93.94 410 ALA A C 1
ATOM 3149 O O . ALA A 1 410 ? 15.443 8.051 -6.981 1.00 93.94 410 ALA A O 1
ATOM 3150 N N . LYS A 1 411 ? 16.357 7.333 -8.899 1.00 93.50 411 LYS A N 1
ATOM 3151 C CA . LYS A 1 411 ? 17.538 8.208 -8.834 1.00 93.50 411 LYS A CA 1
ATOM 3152 C C . LYS A 1 411 ? 17.162 9.693 -8.801 1.00 93.50 411 LYS A C 1
ATOM 3154 O O . LYS A 1 411 ? 17.754 10.447 -8.029 1.00 93.50 411 LYS A O 1
ATOM 3159 N N . ARG A 1 412 ? 16.187 10.132 -9.608 1.00 93.75 412 ARG A N 1
ATOM 3160 C CA . ARG A 1 412 ? 15.704 11.528 -9.591 1.00 93.75 412 ARG A CA 1
ATOM 3161 C C . ARG A 1 412 ? 14.984 11.875 -8.285 1.00 93.75 412 ARG A C 1
ATOM 3163 O O . ARG A 1 412 ? 15.186 12.972 -7.766 1.00 93.75 412 ARG A O 1
ATOM 3170 N N . LEU A 1 413 ? 14.191 10.954 -7.737 1.00 91.75 413 LEU A N 1
ATOM 3171 C CA . LEU A 1 413 ? 13.503 11.131 -6.455 1.00 91.75 413 LEU A CA 1
ATOM 3172 C C . LEU A 1 413 ? 14.488 11.221 -5.286 1.00 91.75 413 LEU A C 1
ATOM 3174 O O . LEU A 1 413 ? 14.378 12.138 -4.473 1.00 91.75 413 LEU A O 1
ATOM 3178 N N . GLU A 1 414 ? 15.499 10.351 -5.252 1.00 91.31 414 GLU A N 1
ATOM 3179 C CA . GLU A 1 414 ? 16.548 10.364 -4.225 1.00 91.31 414 GLU A CA 1
ATOM 3180 C C . GLU A 1 414 ? 17.402 11.643 -4.309 1.00 91.31 414 GLU A C 1
ATOM 3182 O O . GLU A 1 414 ? 17.737 12.259 -3.295 1.00 91.31 414 GLU A O 1
ATOM 3187 N N . ALA A 1 415 ? 17.680 12.115 -5.531 1.00 91.56 415 ALA A N 1
ATOM 3188 C CA . ALA A 1 415 ? 18.340 13.397 -5.783 1.00 91.56 415 ALA A CA 1
ATOM 3189 C C . ALA A 1 415 ? 17.448 14.620 -5.499 1.00 91.56 415 ALA A C 1
ATOM 3191 O O . ALA A 1 415 ? 17.932 15.753 -5.562 1.00 91.56 415 ALA A O 1
ATOM 3192 N N . LYS A 1 416 ? 16.163 14.407 -5.178 1.00 89.25 416 LYS A N 1
ATOM 3193 C CA . LYS A 1 416 ? 15.150 15.451 -4.966 1.00 89.25 416 LYS A CA 1
ATOM 3194 C C . LYS A 1 416 ? 15.055 16.417 -6.146 1.00 89.25 416 LYS A C 1
ATOM 3196 O O . LYS A 1 416 ? 14.952 17.631 -5.957 1.00 89.25 416 LYS A O 1
ATOM 3201 N N . ASP A 1 417 ? 15.103 15.871 -7.360 1.00 90.31 417 ASP A N 1
ATOM 3202 C CA . ASP A 1 417 ? 14.904 16.635 -8.587 1.00 90.31 417 ASP A CA 1
ATOM 3203 C C . ASP A 1 417 ? 13.579 17.427 -8.517 1.00 90.31 417 ASP A C 1
ATOM 3205 O O . ASP A 1 417 ? 12.541 16.824 -8.233 1.00 90.31 417 ASP A O 1
ATOM 3209 N N . PRO A 1 418 ? 13.570 18.750 -8.776 1.00 86.19 418 PRO A N 1
ATOM 3210 C CA . PRO A 1 418 ? 12.381 19.577 -8.582 1.00 86.19 418 PRO A CA 1
ATOM 3211 C C . PRO A 1 418 ? 11.145 19.098 -9.349 1.00 86.19 418 PRO A C 1
ATOM 3213 O O . PRO A 1 418 ? 10.048 19.146 -8.800 1.00 86.19 418 PRO A O 1
ATOM 3216 N N . SER A 1 419 ? 11.315 18.606 -10.581 1.00 87.12 419 SER A N 1
ATOM 3217 C CA . SER A 1 419 ? 10.191 18.129 -11.396 1.00 87.12 419 SER A CA 1
ATOM 3218 C C . SER A 1 419 ? 9.626 16.816 -10.860 1.00 87.12 419 SER A C 1
ATOM 3220 O O . SER A 1 419 ? 8.414 16.653 -10.741 1.00 87.12 419 SER A O 1
ATOM 3222 N N . SER A 1 420 ? 10.505 15.906 -10.434 1.00 88.75 420 SER A N 1
ATOM 3223 C CA . SER A 1 420 ? 10.108 14.632 -9.833 1.00 88.75 420 SER A CA 1
ATOM 3224 C C . SER A 1 420 ? 9.452 14.843 -8.467 1.00 88.75 420 SER A C 1
ATOM 3226 O O . SER A 1 420 ? 8.475 14.173 -8.152 1.00 88.75 420 SER A O 1
ATOM 3228 N N . VAL A 1 421 ? 9.935 15.809 -7.677 1.00 84.00 421 VAL A N 1
ATOM 3229 C CA . VAL A 1 421 ? 9.311 16.215 -6.410 1.00 84.00 421 VAL A CA 1
ATOM 3230 C C . VAL A 1 421 ? 7.942 16.845 -6.651 1.00 84.00 421 VAL A C 1
ATOM 3232 O O . VAL A 1 421 ? 7.022 16.548 -5.902 1.00 84.00 421 VAL A O 1
ATOM 3235 N N . GLU A 1 422 ? 7.773 17.674 -7.682 1.00 81.75 422 GLU A N 1
ATOM 3236 C CA . GLU A 1 422 ? 6.471 18.255 -8.031 1.00 81.75 422 GLU A CA 1
ATOM 3237 C C . GLU A 1 422 ? 5.468 17.181 -8.467 1.00 81.75 422 GLU A C 1
ATOM 3239 O O . GLU A 1 422 ? 4.319 17.205 -8.033 1.00 81.75 422 GLU A O 1
ATOM 3244 N N . LEU A 1 423 ? 5.889 16.208 -9.278 1.00 83.94 423 LEU A N 1
ATOM 3245 C CA . LEU A 1 423 ? 5.053 15.067 -9.659 1.00 83.94 423 LEU A CA 1
ATOM 3246 C C . LEU A 1 423 ? 4.723 14.176 -8.458 1.00 83.94 423 LEU A C 1
ATOM 3248 O O . LEU A 1 423 ? 3.570 13.789 -8.282 1.00 83.94 423 LEU A O 1
ATOM 3252 N N . ALA A 1 424 ? 5.708 13.904 -7.600 1.00 83.12 424 ALA A N 1
ATOM 3253 C CA . ALA A 1 424 ? 5.512 13.174 -6.355 1.00 83.12 424 ALA A CA 1
ATOM 3254 C C . ALA A 1 424 ? 4.528 13.903 -5.436 1.00 83.12 424 ALA A C 1
ATOM 3256 O O . ALA A 1 424 ? 3.638 13.268 -4.890 1.00 83.12 424 ALA A O 1
ATOM 3257 N N . ASP A 1 425 ? 4.645 15.224 -5.295 1.00 75.38 425 ASP A N 1
ATOM 3258 C CA . ASP A 1 425 ? 3.733 16.053 -4.504 1.00 75.38 425 ASP A CA 1
ATOM 3259 C C . ASP A 1 425 ? 2.341 16.093 -5.137 1.00 75.38 425 ASP A C 1
ATOM 3261 O O . ASP A 1 425 ? 1.346 15.999 -4.429 1.00 75.38 425 ASP A O 1
ATOM 3265 N N . ASN A 1 426 ? 2.256 16.149 -6.469 1.00 71.50 426 ASN A N 1
ATOM 3266 C CA . ASN A 1 426 ? 1.004 16.072 -7.216 1.00 71.50 426 ASN A CA 1
ATOM 3267 C C . ASN A 1 426 ? 0.316 14.716 -7.095 1.00 71.50 426 ASN A C 1
ATOM 3269 O O . ASN A 1 426 ? -0.907 14.662 -7.165 1.00 71.50 426 ASN A O 1
ATOM 3273 N N . TRP A 1 427 ? 1.069 13.635 -6.937 1.00 71.56 427 TRP A N 1
ATOM 3274 C CA . TRP A 1 427 ? 0.500 12.315 -6.734 1.00 71.56 427 TRP A CA 1
ATOM 3275 C C . TRP A 1 427 ? 0.139 12.073 -5.266 1.00 71.56 427 TRP A C 1
ATOM 3277 O O . TRP A 1 427 ? -0.998 11.725 -4.947 1.00 71.56 427 TRP A O 1
ATOM 3287 N N . LEU A 1 428 ? 1.062 12.382 -4.355 1.00 66.81 428 LEU A N 1
ATOM 3288 C CA . LEU A 1 428 ? 0.859 12.382 -2.910 1.00 66.81 428 LEU A CA 1
ATOM 3289 C C . LEU A 1 428 ? -0.127 13.462 -2.469 1.00 66.81 428 LEU A C 1
ATOM 3291 O O . LEU A 1 428 ? -0.044 13.787 -1.297 1.00 66.81 428 LEU A O 1
ATOM 3295 N N . ARG A 1 429 ? -0.980 14.029 -3.353 1.00 51.06 429 ARG A N 1
ATOM 3296 C CA . ARG A 1 429 ? -1.558 15.397 -3.428 1.00 51.06 429 ARG A CA 1
ATOM 3297 C C . ARG A 1 429 ? -2.181 15.995 -2.195 1.00 51.06 429 ARG A C 1
ATOM 3299 O O . ARG A 1 429 ? -3.284 16.532 -2.207 1.00 51.06 429 ARG A O 1
ATOM 3306 N N . TYR A 1 430 ? -1.470 15.880 -1.110 1.00 41.47 430 TYR A N 1
ATOM 3307 C CA . TYR A 1 430 ? -2.035 15.711 0.182 1.00 41.47 430 TYR A CA 1
ATOM 3308 C C . TYR A 1 430 ? -0.978 16.188 1.190 1.00 41.47 430 TYR A C 1
ATOM 3310 O O . TYR A 1 430 ? -0.311 15.353 1.787 1.00 41.47 430 TYR A O 1
ATOM 3318 N N . ARG A 1 431 ? -0.840 17.521 1.380 1.00 41.31 431 ARG A N 1
ATOM 3319 C CA . ARG A 1 431 ? -0.423 18.234 2.629 1.00 41.31 431 ARG A CA 1
ATOM 3320 C C . ARG A 1 431 ? 0.567 19.399 2.412 1.00 41.31 431 ARG A C 1
ATOM 3322 O O . ARG A 1 431 ? 1.697 19.321 2.870 1.00 41.31 431 ARG A O 1
ATOM 3329 N N . ASN A 1 432 ? 0.123 20.557 1.908 1.00 38.31 432 ASN A N 1
ATOM 3330 C CA . ASN A 1 432 ? 0.919 21.803 1.946 1.00 38.31 432 ASN A CA 1
ATOM 3331 C C . ASN A 1 432 ? 2.264 21.685 1.198 1.00 38.31 432 ASN A C 1
ATOM 3333 O O . ASN A 1 432 ? 2.670 20.620 0.752 1.00 38.31 432 ASN A O 1
ATOM 3337 N N . THR A 1 433 ? 3.005 22.781 1.078 1.00 39.31 433 THR A N 1
ATOM 3338 C CA . THR A 1 433 ? 4.413 22.699 0.666 1.00 39.31 433 THR A CA 1
ATOM 3339 C C . THR A 1 433 ? 5.177 21.742 1.597 1.00 39.31 433 THR A C 1
ATOM 3341 O O . THR A 1 433 ? 5.307 22.040 2.787 1.00 39.31 433 THR A O 1
ATOM 3344 N N . GLY A 1 434 ? 5.684 20.617 1.072 1.00 45.22 434 GLY A N 1
ATOM 3345 C CA . GLY A 1 434 ? 6.575 19.696 1.794 1.00 45.22 434 GLY A CA 1
ATOM 3346 C C . GLY A 1 434 ? 6.031 18.295 2.114 1.00 45.22 434 GLY A C 1
ATOM 3347 O O . GLY A 1 434 ? 6.726 17.555 2.811 1.00 45.22 434 GLY A O 1
ATOM 3348 N N . ALA A 1 435 ? 4.853 17.892 1.618 1.00 56.00 435 ALA A N 1
ATOM 3349 C CA . ALA A 1 435 ? 4.334 16.524 1.785 1.00 56.00 435 ALA A CA 1
ATOM 3350 C C . ALA A 1 435 ? 5.251 15.485 1.128 1.00 56.00 435 ALA A C 1
ATOM 3352 O O . ALA A 1 435 ? 5.686 14.536 1.787 1.00 56.00 435 ALA A O 1
ATOM 3353 N N . ALA A 1 436 ? 5.631 15.738 -0.129 1.00 61.91 436 ALA A N 1
ATOM 3354 C CA . ALA A 1 436 ? 6.664 14.965 -0.802 1.00 61.91 436 ALA A CA 1
ATOM 3355 C C . ALA A 1 436 ? 7.980 15.001 -0.022 1.00 61.91 436 ALA A C 1
ATOM 3357 O O . ALA A 1 436 ? 8.588 13.964 0.181 1.00 61.91 436 ALA A O 1
ATOM 3358 N N . ALA A 1 437 ? 8.397 16.153 0.513 1.00 64.88 437 ALA A N 1
ATOM 3359 C CA . ALA A 1 437 ? 9.638 16.236 1.287 1.00 64.88 437 ALA A CA 1
ATOM 3360 C C . ALA A 1 437 ? 9.619 15.362 2.557 1.00 64.88 437 ALA A C 1
ATOM 3362 O O . ALA A 1 437 ? 10.650 14.788 2.895 1.00 64.88 437 ALA A O 1
ATOM 3363 N N . SER A 1 438 ? 8.472 15.241 3.237 1.00 67.62 438 SER A N 1
ATOM 3364 C CA . SER A 1 438 ? 8.303 14.346 4.390 1.00 67.62 438 SER A CA 1
ATOM 3365 C C . SER A 1 438 ? 8.330 12.879 3.962 1.00 67.62 438 SER A C 1
ATOM 3367 O O . SER A 1 438 ? 9.109 12.108 4.512 1.00 67.62 438 SER A O 1
ATOM 3369 N N . ALA A 1 439 ? 7.546 12.497 2.951 1.00 68.31 439 ALA A N 1
ATOM 3370 C CA . ALA A 1 439 ? 7.514 11.123 2.445 1.00 68.31 439 ALA A CA 1
ATOM 3371 C C . ALA A 1 439 ? 8.888 10.680 1.906 1.00 68.31 439 ALA A C 1
ATOM 3373 O O . ALA A 1 439 ? 9.415 9.647 2.304 1.00 68.31 439 ALA A O 1
ATOM 3374 N N . LEU A 1 440 ? 9.528 11.525 1.093 1.00 77.75 440 LEU A N 1
ATOM 3375 C CA . LEU A 1 440 ? 10.884 11.334 0.566 1.00 77.75 440 LEU A CA 1
ATOM 3376 C C . LEU A 1 440 ? 11.971 11.407 1.650 1.00 77.75 440 LEU A C 1
ATOM 3378 O O . LEU A 1 440 ? 13.122 11.081 1.385 1.00 77.75 440 LEU A O 1
ATOM 3382 N N . SER A 1 441 ? 11.661 11.891 2.859 1.00 77.00 441 SER A N 1
ATOM 3383 C CA . SER A 1 441 ? 12.606 11.818 3.981 1.00 77.00 441 SER A CA 1
ATOM 3384 C C . SER A 1 441 ? 12.564 10.469 4.698 1.00 77.00 441 SER A C 1
ATOM 3386 O O . SER A 1 441 ? 13.582 10.064 5.269 1.00 77.00 441 SER A O 1
ATOM 3388 N N . GLU A 1 442 ? 11.420 9.783 4.638 1.00 76.81 442 GLU A N 1
ATOM 3389 C CA . GLU A 1 442 ? 11.173 8.498 5.296 1.00 76.81 442 GLU A CA 1
ATOM 3390 C C . GLU A 1 442 ? 11.502 7.311 4.388 1.00 76.81 442 GLU A C 1
ATOM 3392 O O . GLU A 1 442 ? 12.002 6.310 4.883 1.00 76.81 442 GLU A O 1
ATOM 3397 N N . VAL A 1 443 ? 11.293 7.431 3.075 1.00 87.00 443 VAL A N 1
ATOM 3398 C CA . VAL A 1 443 ? 11.650 6.381 2.111 1.00 87.00 443 VAL A CA 1
ATOM 3399 C C . VAL A 1 443 ? 13.088 6.558 1.624 1.00 87.00 443 VAL A C 1
ATOM 3401 O O . VAL A 1 443 ? 13.581 7.681 1.481 1.00 87.00 443 VAL A O 1
ATOM 3404 N N . ARG A 1 444 ? 13.773 5.443 1.372 1.00 91.56 444 ARG A N 1
ATOM 3405 C CA . ARG A 1 444 ? 15.038 5.403 0.629 1.00 91.56 444 ARG A CA 1
ATOM 3406 C C . ARG A 1 444 ? 14.848 4.625 -0.660 1.00 91.56 444 ARG A C 1
ATOM 3408 O O . ARG A 1 444 ? 14.501 3.444 -0.622 1.00 91.56 444 ARG A O 1
ATOM 3415 N N . PHE A 1 445 ? 15.106 5.272 -1.788 1.00 92.56 445 PHE A N 1
ATOM 3416 C CA . PHE A 1 445 ? 15.163 4.602 -3.077 1.00 92.56 445 PHE A CA 1
ATOM 3417 C C . PHE A 1 445 ? 16.573 4.065 -3.294 1.00 92.56 445 PHE A C 1
ATOM 3419 O O . PHE A 1 445 ? 17.561 4.763 -3.063 1.00 92.56 445 PHE A O 1
ATOM 3426 N N . ILE A 1 446 ? 16.679 2.804 -3.702 1.00 87.75 446 ILE A N 1
ATOM 3427 C CA . ILE A 1 446 ? 17.979 2.157 -3.872 1.00 87.75 446 ILE A CA 1
ATOM 3428 C C . ILE A 1 446 ? 18.376 2.109 -5.343 1.00 87.75 446 ILE A C 1
ATOM 3430 O O . ILE A 1 446 ? 17.543 1.924 -6.229 1.00 87.75 446 ILE A O 1
ATOM 3434 N N . ASP A 1 447 ? 19.664 2.331 -5.597 1.00 88.56 447 ASP A N 1
ATOM 3435 C CA . ASP A 1 447 ? 20.227 2.262 -6.940 1.00 88.56 447 ASP A CA 1
ATOM 3436 C C . ASP A 1 447 ? 20.379 0.812 -7.419 1.00 88.56 447 ASP A C 1
ATOM 3438 O O . ASP A 1 447 ? 20.154 -0.151 -6.680 1.00 88.56 447 ASP A O 1
ATOM 3442 N N . VAL A 1 448 ? 20.778 0.655 -8.682 1.00 87.50 448 VAL A N 1
ATOM 3443 C CA . VAL A 1 448 ? 20.892 -0.667 -9.300 1.00 87.50 448 VAL A CA 1
ATOM 3444 C C . VAL A 1 448 ? 21.973 -1.527 -8.641 1.00 87.50 448 VAL A C 1
ATOM 3446 O O . VAL A 1 448 ? 21.789 -2.734 -8.517 1.00 87.50 448 VAL A O 1
ATOM 3449 N N . ALA A 1 449 ? 23.075 -0.938 -8.169 1.00 85.88 449 ALA A N 1
ATOM 3450 C CA . ALA A 1 449 ? 24.145 -1.693 -7.519 1.00 85.88 449 ALA A CA 1
ATOM 3451 C C . ALA A 1 449 ? 23.681 -2.263 -6.171 1.00 85.88 449 ALA A C 1
ATOM 3453 O O . ALA A 1 449 ? 23.913 -3.435 -5.870 1.00 85.88 449 ALA A O 1
ATOM 3454 N N . LYS A 1 450 ? 22.965 -1.463 -5.377 1.00 89.00 450 LYS A N 1
ATOM 3455 C CA . LYS A 1 450 ? 22.376 -1.916 -4.116 1.00 89.00 450 LYS A CA 1
ATOM 3456 C C . LYS A 1 450 ? 21.217 -2.889 -4.349 1.00 89.00 450 LYS A C 1
ATOM 3458 O O . LYS A 1 450 ? 21.084 -3.846 -3.591 1.00 89.00 450 LYS A O 1
ATOM 3463 N N . ALA A 1 451 ? 20.434 -2.710 -5.415 1.00 91.31 451 ALA A N 1
ATOM 3464 C CA . ALA A 1 451 ? 19.437 -3.692 -5.840 1.00 91.31 451 ALA A CA 1
ATOM 3465 C C . ALA A 1 451 ? 20.076 -5.041 -6.202 1.00 91.31 451 ALA A C 1
ATOM 3467 O O . ALA A 1 451 ? 19.550 -6.080 -5.812 1.00 91.31 451 ALA A O 1
ATOM 3468 N N . ALA A 1 452 ? 21.232 -5.027 -6.874 1.00 88.25 452 ALA A N 1
ATOM 3469 C CA . ALA A 1 452 ? 22.027 -6.218 -7.177 1.00 88.25 452 ALA A CA 1
ATOM 3470 C C . ALA A 1 452 ? 22.404 -6.996 -5.924 1.00 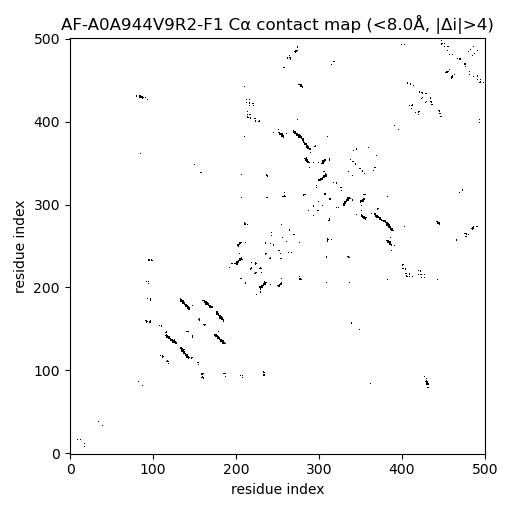88.25 452 ALA A C 1
ATOM 3472 O O . ALA A 1 452 ? 22.258 -8.211 -5.876 1.00 88.25 452 ALA A O 1
ATOM 3473 N N . GLN A 1 453 ? 22.918 -6.278 -4.925 1.00 89.56 453 GLN A N 1
ATOM 3474 C CA . GLN A 1 453 ? 23.349 -6.866 -3.668 1.00 89.56 453 GLN A CA 1
ATOM 3475 C C . GLN A 1 453 ? 22.151 -7.474 -2.936 1.00 89.56 453 GLN A C 1
ATOM 3477 O O . GLN A 1 453 ? 22.181 -8.646 -2.577 1.00 89.56 453 GLN A O 1
ATOM 3482 N N . LEU A 1 454 ? 21.082 -6.687 -2.789 1.00 92.00 454 LEU A N 1
ATOM 3483 C CA . LEU A 1 454 ? 19.859 -7.088 -2.106 1.00 92.00 454 LEU A CA 1
ATOM 3484 C C . LEU A 1 454 ? 19.226 -8.334 -2.735 1.00 92.00 454 LEU A C 1
ATOM 3486 O O . LEU A 1 454 ? 18.899 -9.284 -2.036 1.00 92.00 454 LEU A O 1
ATOM 3490 N N . LEU A 1 455 ? 19.055 -8.333 -4.057 1.00 93.06 455 LEU A N 1
ATOM 3491 C CA . LEU A 1 455 ? 18.448 -9.445 -4.786 1.00 93.06 455 LEU A CA 1
ATOM 3492 C C . LEU A 1 455 ? 19.434 -10.577 -5.082 1.00 93.06 455 LEU A C 1
ATOM 3494 O O . LEU A 1 455 ? 19.012 -11.607 -5.595 1.00 93.06 455 LEU A O 1
ATOM 3498 N N . GLY A 1 456 ? 20.728 -10.388 -4.819 1.00 89.94 456 GLY A N 1
ATOM 3499 C CA . GLY A 1 456 ? 21.820 -11.309 -5.143 1.00 89.94 456 GLY A CA 1
ATOM 3500 C C . GLY A 1 456 ? 22.227 -12.244 -4.002 1.00 89.94 456 GLY A C 1
ATOM 3501 O O . GLY A 1 456 ? 23.029 -13.148 -4.216 1.00 89.94 456 GLY A O 1
ATOM 3502 N N . SER A 1 457 ? 21.710 -12.016 -2.794 1.00 89.88 457 SER A N 1
ATOM 3503 C CA . SER A 1 457 ? 22.188 -12.623 -1.551 1.00 89.88 457 SER A CA 1
ATOM 3504 C C . SER A 1 457 ? 21.010 -13.013 -0.666 1.00 89.88 457 SER A C 1
ATOM 3506 O O . SER A 1 457 ? 20.158 -12.176 -0.378 1.00 89.88 457 SER A O 1
ATOM 3508 N N . ASP A 1 458 ? 20.970 -14.260 -0.188 1.00 89.75 458 ASP A N 1
ATOM 3509 C CA . ASP A 1 458 ? 19.930 -14.719 0.750 1.00 89.75 458 ASP A CA 1
ATOM 3510 C C . ASP A 1 458 ? 19.926 -13.908 2.048 1.00 89.75 458 ASP A C 1
ATOM 3512 O O . ASP A 1 458 ? 18.869 -13.628 2.615 1.00 89.75 458 ASP A O 1
ATOM 3516 N N . ALA A 1 459 ? 21.116 -13.511 2.509 1.00 88.19 459 ALA A N 1
ATOM 3517 C CA . ALA A 1 459 ? 21.275 -12.749 3.738 1.00 88.19 459 ALA A CA 1
ATOM 3518 C C . ALA A 1 459 ? 20.686 -11.339 3.612 1.00 88.19 459 ALA A C 1
ATOM 3520 O O . ALA A 1 459 ? 20.051 -10.863 4.550 1.00 88.19 459 ALA A O 1
ATOM 3521 N N . ASP A 1 460 ? 20.876 -10.688 2.461 1.00 88.56 460 ASP A N 1
ATOM 3522 C CA . ASP A 1 460 ? 20.354 -9.341 2.226 1.00 88.56 460 ASP A CA 1
ATOM 3523 C C . ASP A 1 460 ? 18.864 -9.379 1.849 1.00 88.56 460 ASP A C 1
ATOM 3525 O O . ASP A 1 460 ? 18.095 -8.543 2.319 1.00 88.56 460 ASP A O 1
ATOM 3529 N N . PHE A 1 461 ? 18.437 -10.369 1.054 1.00 91.81 461 PHE A N 1
ATOM 3530 C CA . PHE A 1 461 ? 17.030 -10.566 0.692 1.00 91.81 461 PHE A CA 1
ATOM 3531 C C . PHE A 1 461 ? 16.166 -10.942 1.903 1.00 91.81 461 PHE A C 1
ATOM 3533 O O . PHE A 1 461 ? 14.977 -10.647 1.914 1.00 91.81 461 PHE A O 1
ATOM 3540 N N . ALA A 1 462 ? 16.762 -11.562 2.928 1.00 91.75 462 ALA A N 1
ATOM 3541 C CA . ALA A 1 462 ? 16.172 -11.809 4.244 1.00 91.75 462 ALA A CA 1
ATOM 3542 C C . ALA A 1 462 ? 14.843 -12.598 4.237 1.00 91.75 462 ALA A C 1
ATOM 3544 O O . ALA A 1 462 ? 14.028 -12.458 5.151 1.00 91.75 462 ALA A O 1
ATOM 3545 N N . LEU A 1 463 ? 14.639 -13.474 3.245 1.00 94.31 463 LEU A N 1
ATOM 3546 C CA . LEU A 1 463 ? 13.460 -14.346 3.178 1.00 94.31 463 LEU A CA 1
ATOM 3547 C C . LEU A 1 463 ? 13.449 -15.390 4.306 1.00 94.31 463 LEU A C 1
ATOM 3549 O O . LEU A 1 463 ? 12.439 -15.533 4.986 1.00 94.31 463 LEU A O 1
ATOM 3553 N N . GLY A 1 464 ? 14.576 -16.072 4.536 1.00 93.56 464 GLY A N 1
ATOM 3554 C CA . GLY A 1 464 ? 14.699 -17.126 5.553 1.00 93.56 464 GLY A CA 1
ATOM 3555 C C . GLY A 1 464 ? 14.345 -16.657 6.971 1.00 93.56 464 GLY A C 1
ATOM 3556 O O . GLY A 1 464 ? 13.459 -17.242 7.585 1.00 93.56 464 GLY A O 1
ATOM 3557 N N . PRO A 1 465 ? 14.934 -15.553 7.477 1.00 92.56 465 PRO A N 1
ATOM 3558 C CA . PRO A 1 465 ? 14.564 -15.003 8.782 1.00 92.56 465 PRO A CA 1
ATOM 3559 C C . PRO A 1 465 ? 13.070 -14.677 8.923 1.00 92.56 465 PRO A C 1
ATOM 3561 O O . PRO A 1 465 ? 12.508 -14.845 10.002 1.00 92.56 465 PRO A O 1
ATOM 3564 N N . LEU A 1 466 ? 12.415 -14.218 7.849 1.00 93.44 466 LEU A N 1
ATOM 3565 C CA . LEU A 1 466 ? 10.973 -13.973 7.866 1.00 93.44 466 LEU A CA 1
ATOM 3566 C C . LEU A 1 466 ? 10.170 -15.281 7.894 1.00 93.44 466 LEU A C 1
ATOM 3568 O O . LEU A 1 466 ? 9.184 -15.369 8.621 1.00 93.44 466 LEU A O 1
ATOM 3572 N N . GLN A 1 467 ? 10.586 -16.292 7.128 1.00 95.06 467 GLN A N 1
ATOM 3573 C CA . GLN A 1 467 ? 9.977 -17.624 7.146 1.00 95.06 467 GLN A CA 1
ATOM 3574 C C . GLN A 1 467 ? 10.067 -18.257 8.539 1.00 95.06 467 GLN A C 1
ATOM 3576 O O . GLN A 1 467 ? 9.055 -18.725 9.058 1.00 95.06 467 GLN A O 1
ATOM 3581 N N . ASP A 1 468 ? 11.238 -18.197 9.173 1.00 94.94 468 ASP A N 1
ATOM 3582 C CA . ASP A 1 468 ? 11.453 -18.709 10.529 1.00 94.94 468 ASP A CA 1
ATOM 3583 C C . ASP A 1 468 ? 10.561 -17.989 11.550 1.00 94.94 468 ASP A C 1
ATOM 3585 O O . ASP A 1 468 ? 9.895 -18.638 12.357 1.00 94.94 468 ASP A O 1
ATOM 3589 N N . LEU A 1 469 ? 10.491 -16.655 11.468 1.00 93.50 469 LEU A N 1
ATOM 3590 C CA . LEU A 1 469 ? 9.620 -15.848 12.320 1.00 93.50 469 LEU A CA 1
ATOM 3591 C C . LEU A 1 469 ? 8.148 -16.241 12.156 1.00 93.50 469 LEU A C 1
ATOM 3593 O O . LEU A 1 469 ? 7.440 -16.412 13.140 1.00 93.50 469 LEU A O 1
ATOM 3597 N N . LEU A 1 470 ? 7.663 -16.393 10.925 1.00 93.56 470 LEU A N 1
ATOM 3598 C CA . LEU A 1 470 ? 6.262 -16.744 10.683 1.00 93.56 470 LEU A CA 1
ATOM 3599 C C . LEU A 1 470 ? 5.924 -18.150 11.187 1.00 93.56 470 LEU A C 1
ATOM 3601 O O . LEU A 1 470 ? 4.862 -18.335 11.779 1.00 93.56 470 LEU A O 1
ATOM 3605 N N . LEU A 1 471 ? 6.841 -19.110 11.042 1.00 94.56 471 LEU A N 1
ATOM 3606 C CA . LEU A 1 471 ? 6.685 -20.444 11.626 1.00 94.56 471 LEU A CA 1
ATOM 3607 C C . LEU A 1 471 ? 6.631 -20.397 13.159 1.00 94.56 471 LEU A C 1
ATOM 3609 O O . LEU A 1 471 ? 5.817 -21.101 13.758 1.00 94.56 471 LEU A O 1
ATOM 3613 N N . GLU A 1 472 ? 7.461 -19.568 13.802 1.00 94.06 472 GLU A N 1
ATOM 3614 C CA . GLU A 1 472 ? 7.427 -19.360 15.257 1.00 94.06 472 GLU A CA 1
ATOM 3615 C C . GLU A 1 472 ? 6.080 -18.786 15.720 1.00 94.06 472 GLU A C 1
ATOM 3617 O O . GLU A 1 472 ? 5.530 -19.226 16.731 1.00 94.06 472 GLU A O 1
ATOM 3622 N N . LEU A 1 473 ? 5.509 -17.868 14.936 1.00 91.44 473 LEU A N 1
ATOM 3623 C CA . LEU A 1 473 ? 4.194 -17.269 15.182 1.00 91.44 473 LEU A CA 1
ATOM 3624 C C . LEU A 1 473 ? 3.020 -18.208 14.846 1.00 91.44 473 LEU A C 1
ATOM 3626 O O . LEU A 1 473 ? 1.865 -17.844 15.068 1.00 91.44 473 LEU A O 1
ATOM 3630 N N . GLY A 1 474 ? 3.293 -19.417 14.344 1.00 90.06 474 GLY A N 1
ATOM 3631 C CA . GLY A 1 474 ? 2.280 -20.412 13.991 1.00 90.06 474 GLY A CA 1
ATOM 3632 C C . GLY A 1 474 ? 1.562 -20.141 12.667 1.00 90.06 474 GLY A C 1
ATOM 3633 O O . GLY A 1 474 ? 0.503 -20.721 12.425 1.00 90.06 474 GLY A O 1
ATOM 3634 N N . GLU A 1 475 ? 2.116 -19.275 11.819 1.00 91.12 475 GLU A N 1
ATOM 3635 C CA . GLU A 1 475 ? 1.594 -19.006 10.482 1.00 91.12 475 GLU A CA 1
ATOM 3636 C C . GLU A 1 475 ? 2.087 -20.050 9.471 1.00 91.12 475 GLU A C 1
ATOM 3638 O O . GLU A 1 475 ? 3.162 -20.643 9.601 1.00 91.12 475 GLU A O 1
ATOM 3643 N N . GLU A 1 476 ? 1.295 -20.262 8.421 1.00 91.69 476 GLU A N 1
ATOM 3644 C CA . GLU A 1 476 ? 1.721 -21.075 7.286 1.00 91.69 476 GLU A CA 1
ATOM 3645 C C . GLU A 1 476 ? 2.787 -20.335 6.469 1.00 91.69 476 GLU A C 1
ATOM 3647 O O . GLU A 1 476 ? 2.732 -19.120 6.275 1.00 91.69 476 GLU A O 1
ATOM 3652 N N . VAL A 1 477 ? 3.760 -21.089 5.960 1.00 93.94 477 VAL A N 1
ATOM 3653 C CA . VAL A 1 477 ? 4.887 -20.571 5.184 1.00 93.94 477 VAL A CA 1
ATOM 3654 C C . VAL A 1 477 ? 5.041 -21.414 3.920 1.00 93.94 477 VAL A C 1
ATOM 3656 O O . VAL A 1 477 ? 5.063 -22.643 4.018 1.00 93.94 477 VAL A O 1
ATOM 3659 N N . PRO A 1 478 ? 5.121 -20.799 2.724 1.00 92.81 478 PRO A N 1
ATOM 3660 C CA . PRO A 1 478 ? 5.299 -21.551 1.494 1.00 92.81 478 PRO A CA 1
ATOM 3661 C C . PRO A 1 478 ? 6.723 -22.103 1.419 1.00 92.81 478 PRO A C 1
ATOM 3663 O O . PRO A 1 478 ? 7.681 -21.432 1.813 1.00 92.81 478 PRO A O 1
ATOM 3666 N N . ASP A 1 479 ? 6.855 -23.294 0.839 1.00 89.75 479 ASP A N 1
ATOM 3667 C CA . ASP A 1 479 ? 8.147 -23.840 0.429 1.00 89.75 479 ASP A CA 1
ATOM 3668 C C . ASP A 1 479 ? 8.625 -23.065 -0.803 1.00 89.75 479 ASP A C 1
ATOM 3670 O O . ASP A 1 479 ? 8.220 -23.346 -1.930 1.00 89.75 479 ASP A O 1
ATOM 3674 N N . THR A 1 480 ? 9.369 -21.985 -0.568 1.00 92.44 480 THR A N 1
ATOM 3675 C CA . THR A 1 480 ? 9.951 -21.171 -1.631 1.00 92.44 480 THR A CA 1
ATOM 3676 C C . THR A 1 480 ? 11.295 -20.606 -1.204 1.00 92.44 480 THR A C 1
ATOM 3678 O O . THR A 1 480 ? 11.518 -20.304 -0.028 1.00 92.44 480 THR A O 1
ATOM 3681 N N . SER A 1 481 ? 12.186 -20.450 -2.177 1.00 93.75 481 SER A N 1
ATOM 3682 C CA . SER A 1 481 ? 13.531 -19.911 -1.985 1.00 93.75 481 SER A CA 1
ATOM 3683 C C . SER A 1 481 ? 13.718 -18.588 -2.727 1.00 93.75 481 SER A C 1
ATOM 3685 O O . SER A 1 481 ? 12.928 -18.220 -3.601 1.00 93.75 481 SER A O 1
ATOM 3687 N N . ARG A 1 482 ? 14.798 -17.866 -2.407 1.00 94.69 482 ARG A N 1
ATOM 3688 C CA . ARG A 1 482 ? 15.187 -16.668 -3.159 1.00 94.69 482 ARG A CA 1
ATOM 3689 C C . ARG A 1 482 ? 15.370 -16.983 -4.645 1.00 94.69 482 ARG A C 1
ATOM 3691 O O . ARG A 1 482 ? 14.867 -16.226 -5.466 1.00 94.69 482 ARG A O 1
ATOM 3698 N N . ASP A 1 483 ? 16.037 -18.081 -4.988 1.00 92.25 483 ASP A N 1
ATOM 3699 C CA . ASP A 1 483 ? 16.354 -18.432 -6.381 1.00 92.25 483 ASP A CA 1
ATOM 3700 C C . ASP A 1 483 ? 15.098 -18.740 -7.216 1.00 92.25 483 ASP A C 1
ATOM 3702 O O . ASP A 1 483 ? 15.078 -18.536 -8.428 1.00 92.25 483 ASP A O 1
ATOM 3706 N N . GLU A 1 484 ? 14.010 -19.175 -6.576 1.00 93.06 484 GLU A N 1
ATOM 3707 C CA . GLU A 1 484 ? 12.702 -19.317 -7.227 1.00 93.06 484 GLU A CA 1
ATOM 3708 C C . GLU A 1 484 ? 11.967 -17.986 -7.402 1.00 93.06 484 GLU A C 1
ATOM 3710 O O . GLU A 1 484 ? 11.103 -17.854 -8.273 1.00 93.06 484 GLU A O 1
ATOM 3715 N N . LEU A 1 485 ? 12.249 -17.010 -6.540 1.00 95.38 485 LEU A N 1
ATOM 3716 C CA . LEU A 1 485 ? 11.628 -15.690 -6.557 1.00 95.38 485 LEU A CA 1
ATOM 3717 C C . LEU A 1 485 ? 12.380 -14.707 -7.450 1.00 95.38 485 LEU A C 1
ATOM 3719 O O . LEU A 1 485 ? 11.746 -13.843 -8.045 1.00 95.38 485 LEU A O 1
ATOM 3723 N N . VAL A 1 486 ? 13.700 -14.816 -7.540 1.00 94.44 486 VAL A N 1
ATOM 3724 C CA . VAL A 1 486 ? 14.569 -13.889 -8.261 1.00 94.44 486 VAL A CA 1
ATOM 3725 C C . VAL A 1 486 ? 15.199 -14.614 -9.441 1.00 94.44 486 VAL A C 1
ATOM 3727 O O . VAL A 1 486 ? 16.123 -15.407 -9.287 1.00 94.44 486 VAL A O 1
ATOM 3730 N N . ASN A 1 487 ? 14.748 -14.288 -10.649 1.00 89.44 487 ASN A N 1
ATOM 3731 C CA . ASN A 1 487 ? 15.351 -14.824 -11.861 1.00 89.44 487 ASN A CA 1
ATOM 3732 C C . ASN A 1 487 ? 16.788 -14.290 -12.043 1.00 89.44 487 ASN A C 1
ATOM 3734 O O . ASN A 1 487 ? 16.996 -13.101 -12.285 1.00 89.44 487 ASN A O 1
ATOM 3738 N N . GLU A 1 488 ? 17.793 -15.166 -11.982 1.00 84.25 488 GLU A N 1
ATOM 3739 C CA . GLU A 1 488 ? 19.201 -14.761 -12.126 1.00 84.25 488 GLU A CA 1
ATOM 3740 C C . GLU A 1 488 ? 19.519 -14.141 -13.491 1.00 84.25 488 GLU A C 1
ATOM 3742 O O . GLU A 1 488 ? 20.289 -13.184 -13.577 1.00 84.25 488 GLU A O 1
ATOM 3747 N N . THR A 1 489 ? 18.918 -14.658 -14.567 1.00 84.56 489 THR A N 1
ATOM 3748 C CA . THR A 1 489 ? 19.141 -14.131 -15.924 1.00 84.56 489 THR A CA 1
ATOM 3749 C C . THR A 1 489 ? 18.601 -12.709 -16.035 1.00 84.56 489 THR A C 1
ATOM 3751 O O . THR A 1 489 ? 19.235 -11.838 -16.629 1.00 84.56 489 THR A O 1
ATOM 3754 N N . TRP A 1 490 ? 17.448 -12.459 -15.415 1.00 84.31 490 TRP A N 1
ATOM 3755 C CA . TRP A 1 490 ? 16.878 -11.126 -15.290 1.00 84.31 490 TRP A CA 1
ATOM 3756 C C . TRP A 1 490 ? 17.791 -10.187 -14.504 1.00 84.31 490 TRP A C 1
ATOM 3758 O O . TRP A 1 490 ? 18.105 -9.094 -14.978 1.00 84.31 490 TRP A O 1
ATOM 3768 N N . LEU A 1 491 ? 18.247 -10.628 -13.328 1.00 83.56 491 LEU A N 1
ATOM 3769 C CA . LEU A 1 491 ? 19.131 -9.853 -12.463 1.00 83.56 491 LEU A CA 1
ATOM 3770 C C . LEU A 1 491 ? 20.419 -9.464 -13.202 1.00 83.56 491 LEU A C 1
ATOM 3772 O O . LEU A 1 491 ? 20.814 -8.302 -13.172 1.00 83.56 491 LEU A O 1
ATOM 3776 N N . GLN A 1 492 ? 21.036 -10.395 -13.934 1.00 82.94 492 GLN A N 1
ATOM 3777 C CA . GLN A 1 492 ? 22.220 -10.112 -14.750 1.00 82.94 492 GLN A CA 1
ATOM 3778 C C . GLN A 1 492 ? 21.927 -9.109 -15.873 1.00 82.94 492 GLN A C 1
ATOM 3780 O O . GLN A 1 492 ? 22.641 -8.117 -16.005 1.00 82.94 492 GLN A O 1
ATOM 3785 N N . ALA A 1 493 ? 20.844 -9.304 -16.631 1.00 81.88 493 ALA A N 1
ATOM 3786 C CA . ALA A 1 493 ? 20.473 -8.401 -17.722 1.00 81.88 493 ALA A CA 1
ATOM 3787 C C . ALA A 1 493 ? 20.144 -6.976 -17.234 1.00 81.88 493 ALA A C 1
ATOM 3789 O O . ALA A 1 493 ? 20.379 -5.993 -17.943 1.00 81.88 493 ALA A O 1
ATOM 3790 N N . MET A 1 494 ? 19.585 -6.854 -16.029 1.00 77.56 494 MET A N 1
ATOM 3791 C CA . MET A 1 494 ? 19.349 -5.579 -15.353 1.00 77.56 494 MET A CA 1
ATOM 3792 C C . MET A 1 494 ? 20.672 -4.895 -14.977 1.00 77.56 494 MET A C 1
ATOM 3794 O O . MET A 1 494 ? 20.819 -3.690 -15.179 1.00 77.56 494 MET A O 1
ATOM 3798 N N . LEU A 1 495 ? 21.649 -5.659 -14.480 1.00 72.81 495 LEU A N 1
ATOM 3799 C CA . LEU A 1 495 ? 22.949 -5.139 -14.053 1.00 72.81 495 LEU A CA 1
ATOM 3800 C C . LEU A 1 495 ? 23.830 -4.679 -15.210 1.00 72.81 495 LEU A C 1
ATOM 3802 O O . LEU A 1 495 ? 24.433 -3.611 -15.122 1.00 72.81 495 LEU A O 1
ATOM 3806 N N . GLU A 1 496 ? 23.874 -5.445 -16.299 1.00 76.50 496 GLU A N 1
ATOM 3807 C CA . GLU A 1 496 ? 24.651 -5.091 -17.490 1.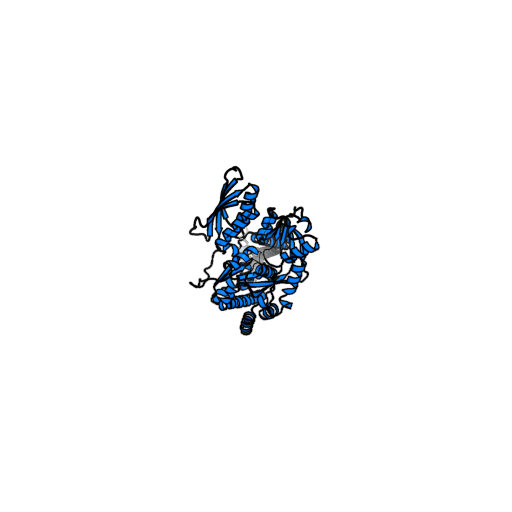00 76.50 496 GLU A CA 1
ATOM 3808 C C . GLU A 1 496 ? 24.205 -3.740 -18.065 1.00 76.50 496 GLU A C 1
ATOM 3810 O O . GLU A 1 496 ? 25.029 -2.863 -18.305 1.00 76.50 496 GLU A O 1
ATOM 3815 N N . ARG A 1 497 ? 22.891 -3.516 -18.192 1.00 68.12 497 ARG A N 1
ATOM 3816 C CA . ARG A 1 497 ? 22.351 -2.258 -18.741 1.00 68.12 497 ARG A CA 1
ATOM 3817 C C . ARG A 1 497 ? 22.454 -1.064 -17.801 1.00 68.12 497 ARG A C 1
ATOM 3819 O O . ARG A 1 497 ? 22.423 0.074 -18.264 1.00 68.12 497 ARG A O 1
ATOM 3826 N N . ALA A 1 498 ? 22.545 -1.300 -16.499 1.00 59.62 498 ALA A N 1
ATOM 3827 C CA . ALA A 1 498 ? 22.744 -0.234 -15.529 1.00 59.62 498 ALA A CA 1
ATOM 3828 C C . ALA A 1 498 ? 24.203 0.219 -15.419 1.00 59.62 498 ALA A C 1
ATOM 3830 O O . ALA A 1 498 ? 24.440 1.337 -14.980 1.00 59.62 498 ALA A O 1
ATOM 3831 N N . GLY A 1 499 ? 25.165 -0.622 -15.815 1.00 53.38 499 GLY A N 1
ATOM 3832 C CA . GLY A 1 499 ? 26.577 -0.243 -15.924 1.00 53.38 499 GLY A CA 1
ATOM 3833 C C . GLY A 1 499 ? 26.898 0.639 -17.138 1.00 53.38 499 GLY A C 1
ATOM 3834 O O . GLY A 1 499 ? 27.938 1.294 -17.145 1.00 53.38 499 GLY A O 1
ATOM 3835 N N . ASP A 1 500 ? 26.006 0.676 -18.134 1.00 46.06 500 ASP A N 1
ATOM 3836 C CA . ASP A 1 500 ? 26.166 1.427 -19.389 1.00 46.06 500 ASP A CA 1
ATOM 3837 C C . ASP A 1 500 ? 25.584 2.864 -19.351 1.00 46.06 500 ASP A C 1
ATOM 3839 O O . ASP A 1 500 ? 25.789 3.626 -20.300 1.00 46.06 500 ASP A O 1
ATOM 3843 N N . ASN A 1 501 ? 24.889 3.256 -18.270 1.00 41.25 501 ASN A N 1
ATOM 3844 C CA . ASN A 1 501 ? 24.262 4.578 -18.053 1.00 41.25 501 ASN A CA 1
ATOM 3845 C C . ASN A 1 501 ? 24.788 5.262 -16.783 1.00 41.25 501 ASN A C 1
ATOM 3847 O O . ASN A 1 501 ? 24.699 6.513 -16.702 1.00 41.25 501 ASN A O 1
#

Radius of gyration: 37.58 Å; Cα contacts (8 Å, |Δi|>4): 770; chains: 1; bounding box: 68×144×57 Å

Sequence (501 aa):
MSSAMTGRLLSSMTPRDRRALGIVAGFLFAIAAYTQLIEPLVFRFESALERRDRAERASAGYAQKIRMLPRREHRLAELEREMSALRAYFAPDVAAQSAPTESLIDELMAYASISGVRLRQLVPDVETLPDSQGRIHDLELTGDYVSLRRYLYLLETSPRRFDLAELEMSPPKEGGSRVRVRFFDPAPASSPSGALSGVEPLMIGVYGTADDLPMYVAREAGDFATADVVVNLMPAGSPQLSVNRLLSGELDAVVASLYDIMRYRLAGVPLQVVMPLGQLPLATSLVVETNSGVDELTALAGKTLGLESHGMAEVLLLQLLFESGMSRSDIDIVYLDRRAMVRHLKSGLVDAVLVSGLNKAGLAYLGLQEIERFASGNSDWQSYLVVHADSLTLFPQRWQAVANALFATAKRLEAKDPSSVELADNWLRYRNTGAAASALSEVRFIDVAKAAQLLGSDADFALGPLQDLLLELGEEVPDTSRDELVNETWLQAMLERAGDN